Protein AF-0000000077076271 (afdb_homodimer)

Foldseek 3Di:
DPPPPPPPPPPPDPPDPLLAADDDDPPQDWDDDDDAFDDDPVVFDQWDFCVVVHDFDAAAALPPPHQFSLQLLRALQRFVQRLVCVVVVDHDAGWASLLCLQQQPPPPADRADHSRHGHNSSSLVCCQVQFTHHCQFPPDHRHRDDPVAPPHRSSQRRGKDADPVGDIDTDNHDGWHFDIKDWDFDQNSQSRNLVPRHKWKWFFAQPDCLRVVAAADERDDLDDDPDTRGIWIWGIWHDDPNFTWTKIAGRNALVPYPGRIYIYTPPNCGRVGRVTIIMDTGTDD/DPPPPPPPPPPPDCPDPLLLADDDDPPQDWDDDDDAFDDDPVVFDQWDFCVVVHDFDAAAALPPPHQFSLQLLRALQRFVQRLVCVVVVDHDAGWASLLCLQQQPPPPADRADHSSHGHNSSSLVCCQVQFTHHCQFPPDHRHNDDVVAPPHRSSQRRGKDADPVGDIDTDNHDGWHFDIKDWDFDQNSQSRNLVPRHKWKWFFAQPDCLRVVAAADERDDLDDDPDTRGIWIWGIWHDDPNFTWTKIAGRNALVPYPGRIHIYTPPNCGRVGRVTIIMDTGTDD

Radius of gyration: 23.72 Å; Cα contacts (8 Å, |Δi|>4): 1401; chains: 2; bounding box: 44×66×74 Å

pLDDT: mean 89.02, std 17.32, range [20.97, 98.88]

Solvent-accessible surface area (backbone atoms only — not comparable to full-atom values): 30150 Å² total; per-residue (Å²): 136,84,80,74,76,71,75,71,74,71,73,72,74,57,77,72,64,49,49,21,46,38,83,71,68,83,76,71,77,65,42,80,86,66,84,76,80,81,69,57,77,85,74,50,71,79,56,45,51,51,67,78,85,39,78,52,72,52,52,40,29,35,41,48,81,26,59,25,19,35,33,19,35,48,15,36,30,46,20,48,36,25,28,41,22,65,73,67,70,46,77,64,53,56,37,22,36,27,41,47,27,44,38,8,68,34,87,96,49,78,71,22,28,34,54,65,7,16,20,41,53,46,44,49,52,48,24,52,77,69,30,40,34,35,28,44,34,24,55,66,51,44,56,45,75,65,81,89,45,80,94,53,59,48,88,59,58,34,14,47,49,54,50,86,79,57,56,66,46,64,42,92,58,73,64,51,41,38,73,30,33,38,72,44,53,37,66,68,52,42,50,34,44,36,73,73,66,31,38,28,21,30,34,25,40,47,95,40,64,67,56,72,65,35,62,70,69,66,41,71,52,88,62,84,52,92,56,58,28,34,38,27,20,38,48,37,34,32,67,55,97,89,42,41,25,33,34,34,40,40,44,71,7,49,89,32,37,55,57,11,29,48,32,36,38,45,90,73,41,32,33,25,41,41,72,41,60,22,26,42,68,36,66,54,127,135,82,81,74,78,72,76,72,76,73,70,72,74,62,76,68,68,63,53,14,44,39,83,70,67,83,74,70,76,66,44,80,87,66,85,76,82,81,73,57,76,86,76,50,70,80,57,46,52,52,68,80,83,38,78,51,72,54,52,39,29,36,40,50,81,26,59,26,23,36,32,14,36,48,16,34,30,45,20,50,37,26,27,41,20,66,72,68,71,47,77,64,52,55,38,23,37,26,41,47,28,44,38,8,69,35,85,96,49,79,71,22,29,35,55,57,8,16,20,41,52,47,45,50,52,48,25,50,76,67,30,42,36,35,27,45,34,23,54,66,49,44,56,44,73,64,81,89,45,82,94,51,60,49,89,60,58,35,13,46,48,55,50,66,70,57,56,68,46,64,43,92,57,73,65,52,40,38,73,31,33,37,72,43,53,38,67,66,52,43,52,33,44,36,73,74,67,32,38,30,21,30,33,25,41,46,93,40,66,67,55,71,64,38,63,69,69,66,41,73,51,88,63,84,52,92,56,56,35,30,36,26,20,40,50,38,36,32,66,56,96,88,40,42,24,34,33,34,40,40,44,72,6,48,89,32,36,56,55,10,28,48,30,36,37,48,89,71,42,33,33,24,41,40,73,41,60,22,27,42,68,36,64,55,126

InterPro domains:
  IPR000668 Peptidase C1A, papain C-terminal [PF00112] (44-278)
  IPR000668 Peptidase C1A, papain C-terminal [PR00705] (65-80)
  IPR000668 Peptidase C1A, papain C-terminal [PR00705] (230-240)
  IPR000668 Peptidase C1A, papain C-terminal [PR00705] (245-251)
  IPR000668 Peptidase C1A, papain C-terminal [SM00645] (44-281)
  IPR013128 Peptidase C1A [PTHR12411] (47-268)
  IPR038765 Papain-like cysteine peptidase superfamily [SSF54001] (31-282)

Sequence (570 aa):
MSLFLLISLLFFSPSQGIGWYKEAPHPWPSVVKSPLPQMKPESLPSSFSWREDHYLSPPTNQFLPNPCGGCWAHASAGALTDRFILKTGVIIPHLSMQALLDCGREEGFVEMGSCEGGSDILAYDFIYNNGITDSTCSPYMGVVFTNWAEGTKCTQRMCRQCDTFGNCHFVNGTLYHISEYGNVTGEIEMMTEMYARGPIACSVYAHTDNFLKYTGGVITDDTPYNVTTHVISLIGWGTENGVNYWIGRNSFGTEWGEGGWFKIERGKNTLNIERHPCAWAVPKVMSLFLLISLLFFSPSQGIGWYKEAPHPWPSVVKSPLPQMKPESLPSSFSWREDHYLSPPTNQFLPNPCGGCWAHASAGALTDRFILKTGVIIPHLSMQALLDCGREEGFVEMGSCEGGSDILAYDFIYNNGITDSTCSPYMGVVFTNWAEGTKCTQRMCRQCDTFGNCHFVNGTLYHISEYGNVTGEIEMMTEMYARGPIACSVYAHTDNFLKYTGGVITDDTPYNVTTHVISLIGWGTENGVNYWIGRNSFGTEWGEGGWFKIERGKNTLNIERHPCAWAVPKV

Organism: Amphimedon queenslandica (NCBI:txid400682)

Structure (mmCIF, N/CA/C/O backbone):
data_AF-0000000077076271-model_v1
#
loop_
_entity.id
_entity.type
_entity.pdbx_description
1 polymer 'Peptidase C1A papain C-terminal domain-containing protein'
#
loop_
_atom_site.group_PDB
_atom_site.id
_atom_site.type_symbol
_atom_site.label_atom_id
_atom_site.label_alt_id
_atom_site.label_comp_id
_atom_site.label_asym_id
_atom_site.label_entity_id
_atom_site.label_seq_id
_atom_site.pdbx_PDB_ins_code
_atom_site.Cartn_x
_atom_site.Cartn_y
_atom_site.Cartn_z
_atom_site.occupancy
_atom_site.B_iso_or_equiv
_atom_site.auth_seq_id
_atom_site.auth_comp_id
_atom_site.auth_asym_id
_atom_site.auth_atom_id
_atom_site.pdbx_PDB_model_num
ATOM 1 N N . MET A 1 1 ? 4.176 21.156 -40.938 1 22.47 1 MET A N 1
ATOM 2 C CA . MET A 1 1 ? 3.545 19.844 -41.062 1 22.47 1 MET A CA 1
ATOM 3 C C . MET A 1 1 ? 3.688 19.047 -39.781 1 22.47 1 MET A C 1
ATOM 5 O O . MET A 1 1 ? 4.754 18.5 -39.5 1 22.47 1 MET A O 1
ATOM 9 N N . SER A 1 2 ? 3.094 19.516 -38.656 1 23.47 2 SER A N 1
ATOM 10 C CA . SER A 1 2 ? 3.199 19.141 -37.25 1 23.47 2 SER A CA 1
ATOM 11 C C . SER A 1 2 ? 2.648 17.734 -37 1 23.47 2 SER A C 1
ATOM 13 O O . SER A 1 2 ? 1.463 17.484 -37.25 1 23.47 2 SER A O 1
ATOM 15 N N . LEU A 1 3 ? 3.506 16.656 -37.219 1 21.33 3 LEU A N 1
ATOM 16 C CA . LEU A 1 3 ? 3.205 15.227 -37.125 1 21.33 3 LEU A CA 1
ATOM 17 C C . LEU A 1 3 ? 2.682 14.875 -35.719 1 21.33 3 LEU A C 1
ATOM 19 O O . LEU A 1 3 ? 3.414 14.969 -34.75 1 21.33 3 LEU A O 1
ATOM 23 N N . PHE A 1 4 ? 1.471 15.203 -35.406 1 23.53 4 PHE A N 1
ATOM 24 C CA . PHE A 1 4 ? 0.736 14.656 -34.281 1 23.53 4 PHE A CA 1
ATOM 25 C C . PHE A 1 4 ? 0.814 13.133 -34.281 1 23.53 4 PHE A C 1
ATOM 27 O O . PHE A 1 4 ? 0.258 12.477 -35.156 1 23.53 4 PHE A O 1
ATOM 34 N N . LEU A 1 5 ? 1.916 12.602 -33.781 1 24.41 5 LEU A N 1
ATOM 35 C CA . LEU A 1 5 ? 1.978 11.156 -33.625 1 24.41 5 LEU A CA 1
ATOM 36 C C . LEU A 1 5 ? 0.814 10.641 -32.781 1 24.41 5 LEU A C 1
ATOM 38 O O . LEU A 1 5 ? 0.694 10.992 -31.609 1 24.41 5 LEU A O 1
ATOM 42 N N . LEU A 1 6 ? -0.356 10.383 -33.344 1 24.64 6 LEU A N 1
ATOM 43 C CA . LEU A 1 6 ? -1.429 9.523 -32.875 1 24.64 6 LEU A CA 1
ATOM 44 C C . LEU A 1 6 ? -0.864 8.25 -32.25 1 24.64 6 LEU A C 1
ATOM 46 O O . LEU A 1 6 ? -0.287 7.414 -32.938 1 24.64 6 LEU A O 1
ATOM 50 N N . ILE A 1 7 ? -0.417 8.453 -31 1 28.88 7 ILE A N 1
ATOM 51 C CA . ILE A 1 7 ? -0.173 7.18 -30.344 1 28.88 7 ILE A CA 1
ATOM 52 C C . ILE A 1 7 ? -1.396 6.277 -30.484 1 28.88 7 ILE A C 1
ATOM 54 O O . ILE A 1 7 ? -2.492 6.629 -30.047 1 28.88 7 ILE A O 1
ATOM 58 N N . SER A 1 8 ? -1.495 5.605 -31.609 1 25.73 8 SER A N 1
ATOM 59 C CA . SER A 1 8 ? -2.42 4.488 -31.781 1 25.73 8 SER A CA 1
ATOM 60 C C . SER A 1 8 ? -2.545 3.682 -30.484 1 25.73 8 SER A C 1
ATOM 62 O O . SER A 1 8 ? -1.559 3.125 -30 1 25.73 8 SER A O 1
ATOM 64 N N . LEU A 1 9 ? -3.391 4.137 -29.609 1 31.19 9 LEU A N 1
ATOM 65 C CA . LEU A 1 9 ? -3.875 3.197 -28.609 1 31.19 9 LEU A CA 1
ATOM 66 C C . LEU A 1 9 ? -4.254 1.865 -29.25 1 31.19 9 LEU A C 1
ATOM 68 O O . LEU A 1 9 ? -5.262 1.774 -29.953 1 31.19 9 LEU A O 1
ATOM 72 N N . LEU A 1 10 ? -3.361 1.224 -29.859 1 28.11 10 LEU A N 1
ATOM 73 C CA . LEU A 1 10 ? -3.709 -0.147 -30.219 1 28.11 10 LEU A CA 1
ATOM 74 C C . LEU A 1 10 ? -4.5 -0.816 -29.094 1 28.11 10 LEU A C 1
ATOM 76 O O . LEU A 1 10 ? -3.961 -1.082 -28.016 1 28.11 10 LEU A O 1
ATOM 80 N N . PHE A 1 11 ? -5.766 -0.492 -29.094 1 32.06 11 PHE A N 1
ATOM 81 C CA . PHE A 1 11 ? -6.723 -1.346 -28.391 1 32.06 11 PHE A CA 1
ATOM 82 C C . PHE A 1 11 ? -6.477 -2.812 -28.719 1 32.06 11 PHE A C 1
ATOM 84 O O . PHE A 1 11 ? -6.625 -3.23 -29.875 1 32.06 11 PHE A O 1
ATOM 91 N N . PHE A 1 12 ? -5.539 -3.449 -28.078 1 31.45 12 PHE A N 1
ATOM 92 C CA . PHE A 1 12 ? -5.465 -4.902 -28.188 1 31.45 12 PHE A CA 1
ATOM 93 C C . PHE A 1 12 ? -6.84 -5.531 -28 1 31.45 12 PHE A C 1
ATOM 95 O O . PHE A 1 12 ? -7.582 -5.148 -27.094 1 31.45 12 PHE A O 1
ATOM 102 N N . SER A 1 13 ? -7.488 -5.945 -29.016 1 33.19 13 SER A N 1
ATOM 103 C CA . SER A 1 13 ? -8.648 -6.828 -29.031 1 33.19 13 SER A CA 1
ATOM 104 C C . SER A 1 13 ? -8.523 -7.934 -27.984 1 33.19 13 SER A C 1
ATOM 106 O O . SER A 1 13 ? -7.512 -8.641 -27.953 1 33.19 13 SER A O 1
ATOM 108 N N . PRO A 1 14 ? -9.344 -7.812 -26.859 1 38.69 14 PRO A N 1
ATOM 109 C CA . PRO A 1 14 ? -9.43 -8.898 -25.875 1 38.69 14 PRO A CA 1
ATOM 110 C C . PRO A 1 14 ? -9.719 -10.25 -26.516 1 38.69 14 PRO A C 1
ATOM 112 O O . PRO A 1 14 ? -10.289 -11.133 -25.875 1 38.69 14 PRO A O 1
ATOM 115 N N . SER A 1 15 ? -9.539 -10.461 -27.688 1 35.84 15 SER A N 1
ATOM 116 C CA . SER A 1 15 ? -10.07 -11.789 -27.984 1 35.84 15 SER A CA 1
ATOM 117 C C . SER A 1 15 ? -9.82 -12.75 -26.828 1 35.84 15 SER A C 1
ATOM 119 O O . SER A 1 15 ? -10.695 -13.539 -26.453 1 35.84 15 SER A O 1
ATOM 121 N N . GLN A 1 16 ? -8.5 -13.352 -26.641 1 40.88 16 GLN A N 1
ATOM 122 C CA . GLN A 1 16 ? -8.266 -14.414 -25.656 1 40.88 16 GLN A CA 1
ATOM 123 C C . GLN A 1 16 ? -8.242 -13.859 -24.234 1 40.88 16 GLN A C 1
ATOM 125 O O . GLN A 1 16 ? -7.785 -12.734 -24.016 1 40.88 16 GLN A O 1
ATOM 130 N N . GLY A 1 17 ? -9.156 -14.328 -23.344 1 44.19 17 GLY A N 1
ATOM 131 C CA . GLY A 1 17 ? -9.289 -14.016 -21.922 1 44.19 17 GLY A CA 1
ATOM 132 C C . GLY A 1 17 ? -7.992 -13.539 -21.297 1 44.19 17 GLY A C 1
ATOM 133 O O . GLY A 1 17 ? -6.902 -13.859 -21.781 1 44.19 17 GLY A O 1
ATOM 134 N N . ILE A 1 18 ? -7.941 -12.445 -20.781 1 47.44 18 ILE A N 1
ATOM 135 C CA . ILE A 1 18 ? -6.836 -11.891 -20 1 47.44 18 ILE A CA 1
ATOM 136 C C . ILE A 1 18 ? -6.195 -12.984 -19.156 1 47.44 18 ILE A C 1
ATOM 138 O O . ILE A 1 18 ? -6.617 -13.227 -18.016 1 47.44 18 ILE A O 1
ATOM 142 N N . GLY A 1 19 ? -6.508 -14.375 -19.344 1 51.16 19 GLY A N 1
ATOM 143 C CA . GLY A 1 19 ? -5.957 -15.461 -18.547 1 51.16 19 GLY A CA 1
ATOM 144 C C . GLY A 1 19 ? -4.449 -15.586 -18.656 1 51.16 19 GLY A C 1
ATOM 145 O O . GLY A 1 19 ? -3.943 -16.266 -19.547 1 51.16 19 GLY A O 1
ATOM 146 N N . TRP A 1 20 ? -3.469 -14.727 -18.453 1 59.97 20 TRP A N 1
ATOM 147 C CA . TRP A 1 20 ? -2.242 -14.844 -19.234 1 59.97 20 TRP A CA 1
ATOM 148 C C . TRP A 1 20 ? -1.125 -15.469 -18.406 1 59.97 20 TRP A C 1
ATOM 150 O O . TRP A 1 20 ? -0.594 -14.828 -17.484 1 59.97 20 TRP A O 1
ATOM 160 N N . TYR A 1 21 ? -1.146 -16.625 -17.641 1 66.56 21 TYR A N 1
ATOM 161 C CA . TYR A 1 21 ? 0.087 -17.234 -17.172 1 66.56 21 TYR A CA 1
ATOM 162 C C . TYR A 1 21 ? 0.926 -17.75 -18.328 1 66.56 21 TYR A C 1
ATOM 164 O O . TYR A 1 21 ? 0.388 -18.281 -19.312 1 66.56 21 TYR A O 1
ATOM 172 N N . LYS A 1 22 ? 2.131 -17.297 -18.359 1 72.44 22 LYS A N 1
ATOM 173 C CA . LYS A 1 22 ? 3.117 -17.844 -19.281 1 72.44 22 LYS A CA 1
ATOM 174 C C . LYS A 1 22 ? 4.113 -18.734 -18.547 1 72.44 22 LYS A C 1
ATOM 176 O O . LYS A 1 22 ? 4.746 -18.312 -17.578 1 72.44 22 LYS A O 1
ATOM 181 N N . GLU A 1 23 ? 4.152 -20.016 -18.969 1 72.38 23 GLU A N 1
ATOM 182 C CA . GLU A 1 23 ? 5.059 -20.984 -18.344 1 72.38 23 GLU A CA 1
ATOM 183 C C . GLU A 1 23 ? 6.516 -20.625 -18.625 1 72.38 23 GLU A C 1
ATOM 185 O O . GLU A 1 23 ? 6.867 -20.266 -19.75 1 72.38 23 GLU A O 1
ATOM 190 N N . ALA A 1 24 ? 7.262 -20.672 -17.562 1 73.19 24 ALA A N 1
ATOM 191 C CA . ALA A 1 24 ? 8.703 -20.547 -17.75 1 73.19 24 ALA A CA 1
ATOM 192 C C . ALA A 1 24 ? 9.281 -21.75 -18.484 1 73.19 24 ALA A C 1
ATOM 194 O O . ALA A 1 24 ? 8.758 -22.859 -18.359 1 73.19 24 ALA 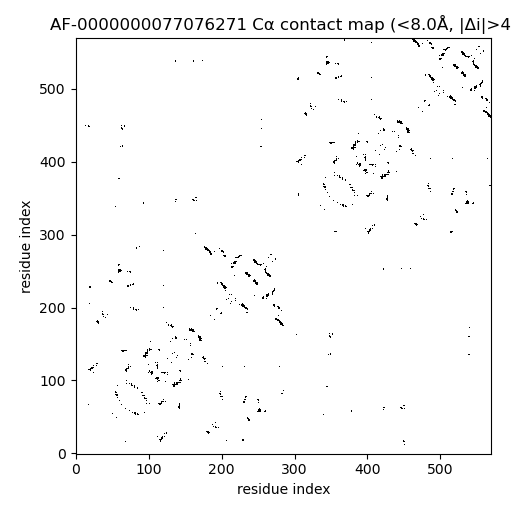A O 1
ATOM 195 N N . PRO A 1 25 ? 10.312 -21.453 -19.328 1 74.5 25 PRO A N 1
ATOM 196 C CA . PRO A 1 25 ? 10.984 -22.594 -19.938 1 74.5 25 PRO A CA 1
ATOM 197 C C . PRO A 1 25 ? 11.594 -23.547 -18.906 1 74.5 25 PRO A C 1
ATOM 199 O O . PRO A 1 2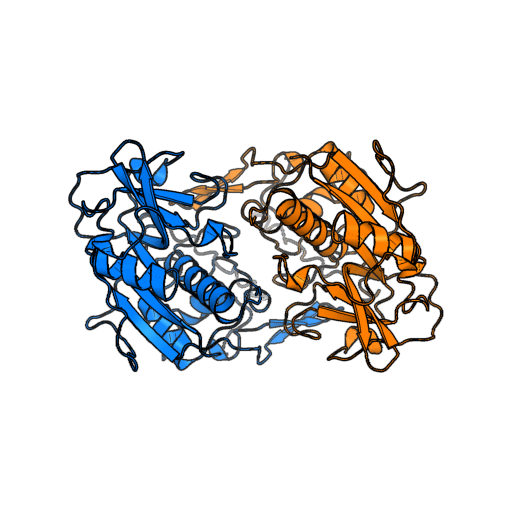5 ? 12.047 -23.094 -17.844 1 74.5 25 PRO A O 1
ATOM 202 N N . HIS A 1 26 ? 11.555 -24.891 -19.219 1 78.62 26 HIS A N 1
ATOM 203 C CA . HIS A 1 26 ? 12.164 -25.875 -18.359 1 78.62 26 HIS A CA 1
ATOM 204 C C . HIS A 1 26 ? 13.633 -26.094 -18.703 1 78.62 26 HIS A C 1
ATOM 206 O O . HIS A 1 26 ? 14.016 -26.031 -19.875 1 78.62 26 HIS A O 1
ATOM 212 N N . PRO A 1 27 ? 14.43 -26.375 -17.75 1 84 27 PRO A N 1
ATOM 213 C CA . PRO A 1 27 ? 14.07 -26.422 -16.328 1 84 27 PRO A CA 1
ATOM 214 C C . PRO A 1 27 ? 13.859 -25.031 -15.734 1 84 27 PRO A C 1
ATOM 216 O O . PRO A 1 27 ? 14.492 -24.062 -16.188 1 84 27 PRO A O 1
ATOM 219 N N . TRP A 1 28 ? 13.039 -25.016 -14.75 1 88.69 28 TRP A N 1
ATOM 220 C CA . TRP A 1 28 ? 12.812 -23.734 -14.07 1 88.69 28 TRP A CA 1
ATOM 221 C C . TRP A 1 28 ? 14.078 -23.25 -13.367 1 88.69 28 TRP A C 1
ATOM 223 O O . TRP A 1 28 ? 14.789 -24.047 -12.75 1 88.69 28 TRP A O 1
ATOM 233 N N . PRO A 1 29 ? 14.391 -22 -13.531 1 92.44 29 PRO A N 1
ATOM 234 C CA . PRO A 1 29 ? 15.562 -21.484 -12.82 1 92.44 29 PRO A CA 1
ATOM 235 C C . PRO A 1 29 ? 15.398 -21.531 -11.305 1 92.44 29 PRO A C 1
ATOM 237 O O . PRO A 1 29 ? 14.281 -21.438 -10.797 1 92.44 29 PRO A O 1
ATOM 240 N N . SER A 1 30 ? 16.453 -21.766 -10.602 1 96.25 30 SER A N 1
ATOM 241 C CA . SER A 1 30 ? 16.484 -21.75 -9.148 1 96.25 30 SER A CA 1
ATOM 242 C C . SER A 1 30 ? 17.891 -21.516 -8.617 1 96.25 30 SER A C 1
ATOM 244 O O . SER A 1 30 ? 18.875 -21.812 -9.297 1 96.25 30 SER A O 1
ATOM 246 N N . VAL A 1 31 ? 17.984 -20.859 -7.602 1 98.06 31 VAL A N 1
ATOM 247 C CA . VAL A 1 31 ? 19.203 -20.719 -6.805 1 98.06 31 VAL A CA 1
ATOM 248 C C . VAL A 1 31 ? 18.922 -21.125 -5.359 1 98.06 31 VAL A C 1
ATOM 250 O O . VAL A 1 31 ? 18.297 -20.391 -4.605 1 98.06 31 VAL A O 1
ATOM 253 N N . VAL A 1 32 ? 19.375 -22.359 -5.047 1 97.56 32 VAL A N 1
ATOM 254 C CA . VAL A 1 32 ? 19.188 -22.938 -3.719 1 97.56 32 VAL A CA 1
ATOM 255 C C . VAL A 1 32 ? 20.531 -23.156 -3.045 1 97.56 32 VAL A C 1
ATOM 257 O O . VAL A 1 32 ? 21.328 -23.984 -3.5 1 97.56 32 VAL A O 1
ATOM 260 N N . LYS A 1 33 ? 20.781 -22.422 -2.008 1 96.69 33 LYS A N 1
ATOM 261 C CA . LYS A 1 33 ? 22.078 -22.469 -1.344 1 96.69 33 LYS A CA 1
ATOM 262 C C . LYS A 1 33 ? 21.984 -23.156 0.017 1 96.69 33 LYS A C 1
ATOM 264 O O . LYS A 1 33 ? 22.984 -23.609 0.564 1 96.69 33 LYS A O 1
ATOM 269 N N . SER A 1 34 ? 20.812 -23.172 0.65 1 95.31 34 SER A N 1
ATOM 270 C CA . SER A 1 34 ? 20.578 -23.781 1.956 1 95.31 34 SER A CA 1
ATOM 271 C C . SER A 1 34 ? 19.562 -24.922 1.863 1 95.31 34 SER A C 1
ATOM 273 O O . SER A 1 34 ? 18.734 -24.938 0.955 1 95.31 34 SER A O 1
ATOM 275 N N . PRO A 1 35 ? 19.688 -25.859 2.779 1 94.38 35 PRO A N 1
ATOM 276 C CA . PRO A 1 35 ? 18.688 -26.922 2.756 1 94.38 35 PRO A CA 1
ATOM 277 C C . PRO A 1 35 ? 17.25 -26.406 2.898 1 94.38 35 PRO A C 1
ATOM 279 O O . PRO A 1 35 ? 17 -25.484 3.67 1 94.38 35 PRO A O 1
ATOM 282 N N . LEU A 1 36 ? 16.375 -27.047 2.164 1 95.56 36 LEU A N 1
ATOM 283 C CA . LEU A 1 36 ? 14.969 -26.688 2.262 1 95.56 36 LEU A CA 1
ATOM 284 C C . LEU A 1 36 ? 14.383 -27.156 3.588 1 95.56 36 LEU A C 1
ATOM 286 O O . LEU A 1 36 ? 14.75 -28.219 4.098 1 95.56 36 LEU A O 1
ATOM 290 N N . PRO A 1 37 ? 13.5 -26.375 4.133 1 96.38 37 PRO A N 1
ATOM 291 C CA . PRO A 1 37 ? 12.852 -26.828 5.363 1 96.38 37 PRO A CA 1
ATOM 292 C C . PRO A 1 37 ? 12.086 -28.141 5.176 1 96.38 37 PRO A C 1
ATOM 294 O O . PRO A 1 37 ? 11.469 -28.359 4.125 1 96.38 37 PRO A O 1
ATOM 297 N N . GLN A 1 38 ? 12.18 -29.016 6.152 1 95.31 38 GLN A N 1
ATOM 298 C CA . GLN A 1 38 ? 11.453 -30.266 6.211 1 95.31 38 GLN A CA 1
ATOM 299 C C . GLN A 1 38 ? 10.734 -30.438 7.551 1 95.31 38 GLN A C 1
ATOM 301 O O . GLN A 1 38 ? 11.328 -30.188 8.609 1 95.31 38 GLN A O 1
ATOM 306 N N . MET A 1 39 ? 9.484 -30.719 7.395 1 95.75 39 MET A N 1
ATOM 307 C CA . MET A 1 39 ? 8.703 -30.953 8.602 1 95.75 39 MET A CA 1
ATOM 308 C C . MET A 1 39 ? 7.801 -32.156 8.438 1 95.75 39 MET A C 1
ATOM 310 O O . MET A 1 39 ? 7.312 -32.438 7.34 1 95.75 39 MET A O 1
ATOM 314 N N . LYS A 1 40 ? 7.559 -32.875 9.625 1 94.5 40 LYS A N 1
ATOM 315 C CA . LYS A 1 40 ? 6.566 -33.938 9.633 1 94.5 40 LYS A CA 1
ATOM 316 C C . LYS A 1 40 ? 5.148 -33.375 9.648 1 94.5 40 LYS A C 1
ATOM 318 O O . LYS A 1 40 ? 4.887 -32.344 10.297 1 94.5 40 LYS A O 1
ATOM 323 N N . PRO A 1 41 ? 4.289 -34.062 8.875 1 93.88 41 PRO A N 1
ATOM 324 C CA . PRO A 1 41 ? 2.904 -33.562 8.836 1 93.88 41 PRO A CA 1
ATOM 325 C C . PRO A 1 41 ? 2.334 -33.312 10.227 1 93.88 41 PRO A C 1
ATOM 327 O O . PRO A 1 41 ? 1.616 -32.312 10.43 1 93.88 41 PRO A O 1
ATOM 330 N N . GLU A 1 42 ? 2.723 -34.125 11.234 1 94.69 42 GLU A N 1
ATOM 331 C CA . GLU A 1 42 ? 2.166 -34.031 12.578 1 94.69 42 GLU A CA 1
ATOM 332 C C . GLU A 1 42 ? 2.713 -32.812 13.312 1 94.69 42 GLU A C 1
ATOM 334 O O . GLU A 1 42 ? 2.148 -32.375 14.328 1 94.69 42 GLU A O 1
ATOM 339 N N . SER A 1 43 ? 3.754 -32.312 12.844 1 96.31 43 SER A N 1
ATOM 340 C CA . SER A 1 43 ? 4.375 -31.172 13.5 1 96.31 43 SER A CA 1
ATOM 341 C C . SER A 1 43 ? 3.797 -29.859 12.992 1 96.31 43 SER A C 1
ATOM 343 O O . SER A 1 43 ? 4.023 -28.797 13.586 1 96.31 43 SER A O 1
ATOM 345 N N . LEU A 1 44 ? 3.111 -29.906 11.883 1 97.5 44 LEU A N 1
ATOM 346 C CA . LEU A 1 44 ? 2.463 -28.703 11.352 1 97.5 44 LEU A CA 1
ATOM 347 C C . LEU A 1 44 ? 1.141 -28.438 12.062 1 97.5 44 LEU A C 1
ATOM 349 O O . LEU A 1 44 ? 0.393 -29.375 12.359 1 97.5 44 LEU A O 1
ATOM 353 N N . PRO A 1 45 ? 0.875 -27.172 12.422 1 96.94 45 PRO A N 1
ATOM 354 C CA . PRO A 1 45 ? -0.425 -26.875 13.031 1 96.94 45 PRO A CA 1
ATOM 355 C C . PRO A 1 45 ? -1.596 -27.203 12.109 1 96.94 45 PRO A C 1
ATOM 357 O O . PRO A 1 45 ? -1.454 -27.172 10.883 1 96.94 45 PRO A O 1
ATOM 360 N N . SER A 1 46 ? -2.738 -27.484 12.742 1 95.56 46 SER A N 1
ATOM 361 C CA . SER A 1 46 ? -3.934 -27.797 11.969 1 95.56 46 SER A CA 1
ATOM 362 C C . SER A 1 46 ? -4.422 -26.594 11.195 1 95.56 46 SER A C 1
ATOM 364 O O . SER A 1 46 ? -5.039 -26.734 10.133 1 95.56 46 SER A O 1
ATOM 366 N N . SER A 1 47 ? -4.219 -25.422 11.766 1 97 47 SER A N 1
ATOM 367 C CA . SER A 1 47 ? -4.527 -24.141 11.117 1 97 47 SER A CA 1
ATOM 368 C C . SER A 1 47 ? -3.406 -23.125 11.32 1 97 47 SER A C 1
ATOM 370 O O . SER A 1 47 ? -2.773 -23.109 12.383 1 97 47 SER A O 1
ATOM 372 N N . PHE A 1 48 ? -3.199 -22.438 10.203 1 97.44 48 PHE A N 1
ATOM 373 C CA . PHE A 1 48 ? -2.115 -21.453 10.234 1 97.44 48 PHE A CA 1
ATOM 374 C C . PHE A 1 48 ? -2.359 -20.344 9.219 1 97.44 48 PHE A C 1
ATOM 376 O O . PHE A 1 48 ? -2.809 -20.609 8.102 1 97.44 48 PHE A O 1
ATOM 383 N N . SER A 1 49 ? -2.121 -19.078 9.656 1 95.75 49 SER A N 1
ATOM 384 C CA . SER A 1 49 ? -2.16 -17.938 8.758 1 95.75 49 SER A CA 1
ATOM 385 C C . SER A 1 49 ? -1.176 -16.859 9.195 1 95.75 49 SER A C 1
ATOM 387 O O . SER A 1 49 ? -1.176 -16.438 10.359 1 95.75 49 SER A O 1
ATOM 389 N N . TRP A 1 50 ? -0.428 -16.391 8.328 1 94.38 50 TRP A N 1
ATOM 390 C CA . TRP A 1 50 ? 0.495 -15.305 8.648 1 94.38 50 TRP A CA 1
ATOM 391 C C . TRP A 1 50 ? -0.261 -14.016 8.938 1 94.38 50 TRP A C 1
ATOM 393 O O . TRP A 1 50 ? 0.295 -13.078 9.523 1 94.38 50 TRP A O 1
ATOM 403 N N . ARG A 1 51 ? -1.51 -13.891 8.617 1 88.62 51 ARG A N 1
ATOM 404 C CA . ARG A 1 51 ? -2.287 -12.68 8.836 1 88.62 51 ARG A CA 1
ATOM 405 C C . ARG A 1 51 ? -2.723 -12.562 10.297 1 88.62 51 ARG A C 1
ATOM 407 O O . ARG A 1 51 ? -3.162 -11.492 10.734 1 88.62 51 ARG A O 1
ATOM 414 N N . GLU A 1 52 ? -2.668 -13.641 11.016 1 82.94 52 GLU A N 1
ATOM 415 C CA . GLU A 1 52 ? -3.129 -13.625 12.398 1 82.94 52 GLU A CA 1
ATOM 416 C C . GLU A 1 52 ? -2.092 -12.992 13.32 1 82.94 52 GLU A C 1
ATOM 418 O O . GLU A 1 52 ? -2.439 -12.234 14.227 1 82.94 52 GLU A O 1
ATOM 423 N N . ASP A 1 53 ? -0.848 -13.234 13.086 1 75.94 53 ASP A N 1
ATOM 424 C CA . ASP A 1 53 ? 0.165 -12.797 14.039 1 75.94 53 ASP A CA 1
ATOM 425 C C . ASP A 1 53 ? 1.137 -11.812 13.391 1 75.94 53 ASP A C 1
ATOM 427 O O . ASP A 1 53 ? 2.025 -11.273 14.062 1 75.94 53 ASP A O 1
ATOM 431 N N . HIS A 1 54 ? 0.901 -11.695 12.07 1 77.81 54 HIS A N 1
ATOM 432 C CA . HIS A 1 54 ? 1.85 -10.836 11.367 1 77.81 54 HIS A CA 1
ATOM 433 C C . HIS A 1 54 ? 1.143 -9.961 10.336 1 77.81 54 HIS A C 1
ATOM 435 O O . HIS A 1 54 ? 0.01 -10.25 9.945 1 77.81 54 HIS A O 1
ATOM 441 N N . TYR A 1 55 ? 1.886 -8.992 10.062 1 80.81 55 TYR A N 1
ATOM 442 C CA . TYR A 1 55 ? 1.388 -8.094 9.031 1 80.81 55 TYR A CA 1
ATOM 443 C C . TYR A 1 55 ? 1.846 -8.539 7.648 1 80.81 55 TYR A C 1
ATOM 445 O O . TYR A 1 55 ? 3.004 -8.914 7.461 1 80.81 55 TYR A O 1
ATOM 453 N N . LEU A 1 56 ? 0.859 -8.672 6.816 1 91.25 56 LEU A N 1
ATOM 454 C CA . LEU A 1 56 ? 1.139 -8.914 5.406 1 91.25 56 LEU A CA 1
ATOM 455 C C . LEU A 1 56 ? 0.646 -7.758 4.547 1 91.25 56 LEU A C 1
ATOM 457 O O . LEU A 1 56 ? -0.221 -6.988 4.973 1 91.25 56 LEU A O 1
ATOM 461 N N . SER A 1 57 ? 1.295 -7.613 3.461 1 93.56 57 SER A N 1
ATOM 462 C CA . SER A 1 57 ? 0.813 -6.633 2.492 1 93.56 57 SER A CA 1
ATOM 463 C C . SER A 1 57 ? -0.625 -6.922 2.08 1 93.56 57 SER A C 1
ATOM 465 O O . SER A 1 57 ? -1.024 -8.086 1.978 1 93.56 57 SER A O 1
ATOM 467 N N . PRO A 1 58 ? -1.428 -5.926 1.889 1 95.06 58 PRO A N 1
ATOM 468 C CA . PRO A 1 58 ? -2.828 -6.129 1.514 1 95.06 58 PRO A CA 1
ATOM 469 C C . PRO A 1 58 ? -2.994 -6.574 0.062 1 95.06 58 PRO A C 1
ATOM 471 O O . PRO A 1 58 ? -2.035 -6.523 -0.714 1 95.06 58 PRO A O 1
ATOM 474 N N . PRO A 1 59 ? -4.242 -7 -0.275 1 96.75 59 PRO A N 1
ATOM 475 C CA . PRO A 1 59 ? -4.523 -7.316 -1.677 1 96.75 59 PRO A CA 1
ATOM 476 C C . PRO A 1 59 ? -4.371 -6.105 -2.596 1 96.75 59 PRO A C 1
ATOM 478 O O . PRO A 1 59 ? -4.555 -4.965 -2.158 1 96.75 59 PRO A O 1
ATOM 481 N N . THR A 1 60 ? -3.979 -6.395 -3.801 1 98.12 60 THR A N 1
ATOM 482 C CA . THR A 1 60 ? -3.83 -5.379 -4.836 1 98.12 60 THR A CA 1
ATOM 483 C C . THR A 1 60 ? -4.855 -5.586 -5.949 1 98.12 60 THR A C 1
ATOM 485 O O . THR A 1 60 ? -5.707 -6.473 -5.855 1 98.12 60 THR A O 1
ATOM 488 N N . ASN A 1 61 ? -4.836 -4.727 -6.949 1 98 61 ASN A N 1
ATOM 489 C CA . ASN A 1 61 ? -5.77 -4.816 -8.062 1 98 61 ASN A CA 1
ATOM 490 C C . ASN A 1 61 ? -5.051 -4.707 -9.406 1 98 61 ASN A C 1
ATOM 492 O O . ASN A 1 61 ? -4.648 -3.617 -9.812 1 98 61 ASN A O 1
ATOM 496 N N . GLN A 1 62 ? -4.996 -5.805 -10.109 1 97.12 62 GLN A N 1
ATOM 497 C CA . GLN A 1 62 ? -4.23 -5.82 -11.352 1 97.12 62 GLN A CA 1
ATOM 498 C C . GLN A 1 62 ? -5.023 -5.188 -12.492 1 97.12 62 GLN A C 1
ATOM 500 O O . GLN A 1 62 ? -4.465 -4.875 -13.547 1 97.12 62 GLN A O 1
ATOM 505 N N . PHE A 1 63 ? -6.293 -4.863 -12.242 1 96.31 63 PHE A N 1
ATOM 506 C CA . PHE A 1 63 ? -7.148 -4.367 -13.312 1 96.31 63 PHE A CA 1
ATOM 507 C C . PHE A 1 63 ? -7.188 -2.844 -13.32 1 96.31 63 PHE A C 1
ATOM 509 O O . PHE A 1 63 ? -7.695 -2.23 -14.258 1 96.31 63 PHE A O 1
ATOM 516 N N . LEU A 1 64 ? -6.723 -2.307 -12.258 1 94.94 64 LEU A N 1
ATOM 517 C CA . LEU A 1 64 ? -6.742 -0.851 -12.164 1 94.94 64 LEU A CA 1
ATOM 518 C C . LEU A 1 64 ? -5.336 -0.3 -11.969 1 94.94 64 LEU A C 1
ATOM 520 O O . LEU A 1 64 ? -4.527 -0.893 -11.258 1 94.94 64 LEU A O 1
ATOM 524 N N . PRO A 1 65 ? -5.008 0.911 -12.578 1 92.62 65 PRO A N 1
ATOM 525 C CA . PRO A 1 65 ? -5.883 1.781 -13.367 1 92.62 65 PRO A CA 1
ATOM 526 C C . PRO A 1 65 ? -6.148 1.237 -14.766 1 92.62 65 PRO A C 1
ATOM 528 O O . PRO A 1 65 ? -7.102 1.66 -15.43 1 92.62 65 PRO A O 1
ATOM 531 N N . ASN A 1 66 ? -5.227 0.317 -15.312 1 93.19 66 ASN A N 1
ATOM 532 C CA . ASN A 1 66 ? -5.43 -0.33 -16.609 1 93.19 66 ASN A CA 1
ATOM 533 C C . ASN A 1 66 ? -5.473 -1.85 -16.469 1 93.19 66 ASN A C 1
ATOM 535 O O . ASN A 1 66 ? -4.594 -2.447 -15.852 1 93.19 66 ASN A O 1
ATOM 539 N N . PRO A 1 67 ? -6.504 -2.422 -17.078 1 94.25 67 PRO A N 1
ATOM 540 C CA . PRO A 1 67 ? -6.543 -3.883 -17 1 94.25 67 PRO A CA 1
ATOM 541 C C . PRO A 1 67 ? -5.297 -4.539 -17.594 1 94.25 67 PRO A C 1
ATOM 543 O O . PRO A 1 67 ? -4.887 -4.211 -18.703 1 94.25 67 PRO A O 1
ATOM 546 N N . CYS A 1 68 ? -4.711 -5.418 -16.828 1 94.38 68 CYS A N 1
ATOM 547 C CA . CYS A 1 68 ? -3.438 -6.027 -17.188 1 94.38 68 CYS A CA 1
ATOM 548 C C . CYS A 1 68 ? -3.326 -7.441 -16.641 1 94.38 68 CYS A C 1
ATOM 550 O O . CYS A 1 68 ? -3.65 -7.676 -15.469 1 94.38 68 CYS A O 1
ATOM 552 N N . GLY A 1 69 ? -2.91 -8.406 -17.531 1 93.69 69 GLY A N 1
ATOM 553 C CA . GLY A 1 69 ? -2.594 -9.75 -17.062 1 93.69 69 GLY A CA 1
ATOM 554 C C . GLY A 1 69 ? -1.312 -9.812 -16.25 1 93.69 69 GLY A C 1
ATOM 555 O O . GLY A 1 69 ? -0.434 -10.633 -16.531 1 93.69 69 GLY A O 1
ATOM 556 N N . GLY A 1 70 ? -1.222 -8.922 -15.266 1 95.44 70 GLY A N 1
ATOM 557 C CA . GLY A 1 70 ? -0.013 -8.797 -14.461 1 95.44 70 GLY A CA 1
ATOM 558 C C . GLY A 1 70 ? -0.066 -9.586 -13.172 1 95.44 70 GLY A C 1
ATOM 559 O O . GLY A 1 70 ? 0.655 -9.273 -12.219 1 95.44 70 GLY A O 1
ATOM 560 N N . CYS A 1 71 ? -0.897 -10.656 -13.102 1 97.12 71 CYS A N 1
ATOM 561 C CA . CYS A 1 71 ? -1.072 -11.438 -11.883 1 97.12 71 CYS A CA 1
ATOM 562 C C . CYS A 1 71 ? 0.255 -12.023 -11.414 1 97.12 71 CYS A C 1
ATOM 564 O O . CYS A 1 71 ? 0.502 -12.125 -10.211 1 97.12 71 CYS A O 1
ATOM 566 N N . TRP A 1 72 ? 1.099 -12.398 -12.359 1 96.81 72 TRP A N 1
ATOM 567 C CA . TRP A 1 72 ? 2.406 -12.953 -12.031 1 96.81 72 TRP A CA 1
ATOM 568 C C . TRP A 1 72 ? 3.244 -11.953 -11.25 1 96.81 72 TRP A C 1
ATOM 570 O O . TRP A 1 72 ? 3.912 -12.312 -10.273 1 96.81 72 TRP A O 1
ATOM 580 N N . ALA A 1 73 ? 3.184 -10.734 -11.633 1 97.81 73 ALA A N 1
ATOM 581 C CA . ALA A 1 73 ? 3.926 -9.672 -10.961 1 97.81 73 ALA A CA 1
ATOM 582 C C . ALA A 1 73 ? 3.318 -9.359 -9.602 1 97.81 73 ALA A C 1
ATOM 584 O O . ALA A 1 73 ? 4.043 -9.188 -8.617 1 97.81 73 ALA A O 1
ATOM 585 N N . HIS A 1 74 ? 1.983 -9.328 -9.539 1 98.5 74 HIS A N 1
ATOM 586 C CA . HIS A 1 74 ? 1.3 -9.023 -8.289 1 98.5 74 HIS A CA 1
ATOM 587 C C . HIS A 1 74 ? 1.546 -10.117 -7.25 1 98.5 74 HIS A C 1
ATOM 589 O O . HIS A 1 74 ? 1.851 -9.82 -6.094 1 98.5 74 HIS A O 1
ATOM 595 N N . ALA A 1 75 ? 1.435 -11.328 -7.645 1 98.5 75 ALA A N 1
ATOM 596 C CA . ALA A 1 75 ? 1.561 -12.438 -6.707 1 98.5 75 ALA A CA 1
ATOM 597 C C . ALA A 1 75 ? 2.996 -12.578 -6.207 1 98.5 75 ALA A C 1
ATOM 599 O O . ALA A 1 75 ? 3.23 -12.711 -5.004 1 98.5 75 ALA A O 1
ATOM 600 N N . SER A 1 76 ? 3.947 -12.555 -7.137 1 98.38 76 SER A N 1
ATOM 601 C CA . SER A 1 76 ? 5.344 -12.734 -6.746 1 98.38 76 SER A CA 1
ATOM 602 C C . SER A 1 76 ? 5.832 -11.562 -5.906 1 98.38 76 SER A C 1
ATOM 604 O O . SER A 1 76 ? 6.438 -11.758 -4.852 1 98.38 76 SER A O 1
ATOM 606 N N . ALA A 1 77 ? 5.551 -10.352 -6.348 1 98.75 77 ALA A N 1
ATOM 607 C CA . ALA A 1 77 ? 5.953 -9.172 -5.586 1 98.75 77 ALA A CA 1
ATOM 608 C C . ALA A 1 77 ? 5.266 -9.141 -4.227 1 98.75 77 ALA A C 1
ATOM 610 O O . ALA A 1 77 ? 5.875 -8.75 -3.225 1 98.75 77 ALA A O 1
ATOM 611 N N . GLY A 1 78 ? 4.004 -9.484 -4.227 1 98.5 78 GLY A N 1
ATOM 612 C CA . GLY A 1 78 ? 3.279 -9.508 -2.967 1 98.5 78 GLY A CA 1
ATOM 613 C C . GLY A 1 78 ? 3.85 -10.5 -1.973 1 98.5 78 GLY A C 1
ATOM 614 O O . GLY A 1 78 ? 4.086 -10.164 -0.812 1 98.5 78 GLY A O 1
ATOM 615 N N . ALA A 1 79 ? 4.062 -11.734 -2.396 1 98.75 79 ALA A N 1
ATOM 616 C CA . ALA A 1 79 ? 4.645 -12.742 -1.521 1 98.75 79 ALA A CA 1
ATOM 617 C C . ALA A 1 79 ? 6.023 -12.32 -1.029 1 98.75 79 ALA A C 1
ATOM 619 O O . ALA A 1 79 ? 6.352 -12.492 0.147 1 98.75 79 ALA A O 1
ATOM 620 N N . LEU A 1 80 ? 6.785 -11.781 -1.917 1 98.88 80 LEU A N 1
ATOM 621 C CA . LEU A 1 80 ? 8.133 -11.367 -1.544 1 98.88 80 LEU A CA 1
ATOM 622 C C . LEU A 1 80 ? 8.086 -10.18 -0.591 1 98.88 80 LEU A C 1
ATOM 624 O O . LEU A 1 80 ? 8.898 -10.094 0.339 1 98.88 80 LEU A O 1
ATOM 628 N N . THR A 1 81 ? 7.191 -9.211 -0.831 1 98.06 81 THR A N 1
ATOM 629 C CA . THR A 1 81 ? 7 -8.117 0.115 1 98.06 81 THR A CA 1
ATOM 630 C C . THR A 1 81 ? 6.746 -8.656 1.521 1 98.06 81 THR A C 1
ATOM 632 O O . THR A 1 81 ? 7.375 -8.211 2.484 1 98.06 81 THR A O 1
ATOM 635 N N . ASP A 1 82 ? 5.887 -9.578 1.58 1 97.56 82 ASP A N 1
ATOM 636 C CA . ASP A 1 82 ? 5.551 -10.18 2.865 1 97.56 82 ASP A CA 1
ATOM 637 C C . ASP A 1 82 ? 6.777 -10.828 3.512 1 97.56 82 ASP A C 1
ATOM 639 O O . ASP A 1 82 ? 7 -10.68 4.715 1 97.56 82 ASP A O 1
ATOM 643 N N . ARG A 1 83 ? 7.512 -11.531 2.721 1 98.12 83 ARG A N 1
ATOM 644 C CA . ARG A 1 83 ? 8.68 -12.219 3.26 1 98.12 83 ARG A CA 1
ATOM 645 C C . ARG A 1 83 ? 9.727 -11.234 3.754 1 98.12 83 ARG A C 1
ATOM 647 O O . ARG A 1 83 ? 10.43 -11.5 4.73 1 98.12 83 ARG A O 1
ATOM 654 N N . PHE A 1 84 ? 9.898 -10.055 3.119 1 97.38 84 PHE A N 1
ATOM 655 C CA . PHE A 1 84 ? 10.766 -9 3.631 1 97.38 84 PHE A CA 1
ATOM 656 C C . PHE A 1 84 ? 10.258 -8.484 4.973 1 97.38 84 PHE A C 1
ATOM 658 O O . PHE A 1 84 ? 11.039 -8.289 5.906 1 97.38 84 PHE A O 1
ATOM 665 N N . ILE A 1 85 ? 8.953 -8.25 5.039 1 94.06 85 ILE A N 1
ATOM 666 C CA . ILE A 1 85 ? 8.352 -7.746 6.27 1 94.06 85 ILE A CA 1
ATOM 667 C C . ILE A 1 85 ? 8.562 -8.75 7.398 1 94.06 85 ILE A C 1
ATOM 669 O O . ILE A 1 85 ? 8.977 -8.383 8.5 1 94.06 85 ILE A O 1
ATOM 673 N N . LEU A 1 86 ? 8.336 -9.984 7.113 1 94.25 86 LEU A N 1
ATOM 674 C CA . LEU A 1 86 ? 8.461 -11.031 8.117 1 94.25 86 LEU A CA 1
ATOM 675 C C . LEU A 1 86 ? 9.906 -11.18 8.578 1 94.25 86 LEU A C 1
ATOM 677 O O . LEU A 1 86 ? 10.164 -11.383 9.773 1 94.25 86 LEU A O 1
ATOM 681 N N . LYS A 1 87 ? 10.781 -11.078 7.668 1 94.88 87 LYS A N 1
ATOM 682 C CA . LYS A 1 87 ? 12.195 -11.297 7.98 1 94.88 87 LYS A CA 1
ATOM 683 C C . LYS A 1 87 ? 12.773 -10.109 8.742 1 94.88 87 LYS A C 1
ATOM 685 O O . LYS A 1 87 ? 13.609 -10.289 9.633 1 94.88 87 LYS A O 1
ATOM 690 N N . THR A 1 88 ? 12.344 -8.914 8.414 1 91.88 88 THR A N 1
ATOM 691 C CA . THR A 1 88 ? 12.977 -7.719 8.969 1 91.88 88 THR A CA 1
ATOM 692 C C . THR A 1 88 ? 12.172 -7.164 10.133 1 91.88 88 THR A C 1
ATOM 694 O O . THR A 1 88 ? 12.688 -6.395 10.945 1 91.88 88 THR A O 1
ATOM 697 N N . GLY A 1 89 ? 10.898 -7.484 10.133 1 87.69 89 GLY A N 1
ATOM 698 C CA . GLY A 1 89 ? 10.008 -6.883 11.117 1 87.69 89 GLY A CA 1
ATOM 699 C C . GLY A 1 89 ? 9.625 -5.457 10.781 1 87.69 89 GLY A C 1
ATOM 700 O O . GLY A 1 89 ? 9.047 -4.75 11.609 1 87.69 89 GLY A O 1
ATOM 701 N N . VAL A 1 90 ? 9.992 -4.988 9.617 1 85.75 90 VAL A N 1
ATOM 702 C CA . VAL A 1 90 ? 9.734 -3.615 9.203 1 85.75 90 VAL A CA 1
ATOM 703 C C . VAL A 1 90 ? 8.758 -3.609 8.023 1 85.75 90 VAL A C 1
ATOM 705 O O . VAL A 1 90 ? 8.945 -4.352 7.055 1 85.75 90 VAL A O 1
ATOM 708 N N . ILE A 1 91 ? 7.77 -2.807 8.141 1 88.81 91 ILE A N 1
ATOM 709 C CA . ILE A 1 91 ? 6.82 -2.68 7.039 1 88.81 91 ILE A CA 1
ATOM 710 C C . ILE A 1 91 ? 7.445 -1.868 5.906 1 88.81 91 ILE A C 1
ATOM 712 O O . ILE A 1 91 ? 7.996 -0.79 6.141 1 88.81 91 ILE A O 1
ATOM 716 N N . ILE A 1 92 ? 7.336 -2.367 4.75 1 92.94 92 ILE A N 1
ATOM 717 C CA . ILE A 1 92 ? 7.828 -1.678 3.564 1 92.94 92 ILE A CA 1
ATOM 718 C C . ILE A 1 92 ? 6.688 -1.49 2.566 1 92.94 92 ILE A C 1
ATOM 720 O O . ILE A 1 92 ? 5.68 -2.197 2.625 1 92.94 92 ILE A O 1
ATOM 724 N N . PRO A 1 93 ? 6.867 -0.466 1.688 1 95.88 93 PRO A N 1
ATOM 725 C CA . PRO A 1 93 ? 5.906 -0.431 0.582 1 95.88 93 PRO A CA 1
ATOM 726 C C . PRO A 1 93 ? 5.93 -1.705 -0.26 1 95.88 93 PRO A C 1
ATOM 728 O O . PRO A 1 93 ? 6.926 -2.434 -0.255 1 95.88 93 PRO A O 1
ATOM 731 N N . HIS A 1 94 ? 4.801 -1.958 -0.886 1 97.62 94 HIS A N 1
ATOM 732 C CA . HIS A 1 94 ? 4.742 -3.08 -1.815 1 97.62 94 HIS A CA 1
ATOM 733 C C . HIS A 1 94 ? 5.863 -3 -2.848 1 97.62 94 HIS A C 1
ATOM 735 O O . HIS A 1 94 ? 6.145 -1.924 -3.381 1 97.62 94 HIS A O 1
ATOM 741 N N . LEU A 1 95 ? 6.539 -4.109 -3.064 1 98.75 95 LEU A N 1
ATOM 742 C CA . LEU A 1 95 ? 7.5 -4.129 -4.16 1 98.75 95 LEU A CA 1
ATOM 743 C C . LEU A 1 95 ? 6.812 -3.844 -5.492 1 98.75 95 LEU A C 1
ATOM 745 O O . LEU A 1 95 ? 5.625 -4.129 -5.652 1 98.75 95 LEU A O 1
ATOM 749 N N . SER A 1 96 ? 7.539 -3.311 -6.418 1 97.81 96 SER A N 1
ATOM 750 C CA . SER A 1 96 ? 6.922 -2.689 -7.586 1 97.81 96 SER A CA 1
ATOM 751 C C . SER A 1 96 ? 6.555 -3.732 -8.641 1 97.81 96 SER A C 1
ATOM 753 O O . SER A 1 96 ? 7.434 -4.281 -9.305 1 97.81 96 SER A O 1
ATOM 755 N N . MET A 1 97 ? 5.25 -3.918 -8.812 1 97.62 97 MET A N 1
ATOM 756 C CA . MET A 1 97 ? 4.777 -4.758 -9.906 1 97.62 97 MET A CA 1
ATOM 757 C C . MET A 1 97 ? 5.086 -4.117 -11.258 1 97.62 97 MET A C 1
ATOM 759 O O . MET A 1 97 ? 5.387 -4.812 -12.227 1 97.62 97 MET A O 1
ATOM 763 N N . GLN A 1 98 ? 5.07 -2.812 -11.234 1 96.25 98 GLN A N 1
ATOM 764 C CA . GLN A 1 98 ? 5.297 -2.096 -12.484 1 96.25 98 GLN A CA 1
ATOM 765 C C . GLN A 1 98 ? 6.738 -2.25 -12.953 1 96.25 98 GLN A C 1
ATOM 767 O O . GLN A 1 98 ? 7 -2.33 -14.156 1 96.25 98 GLN A O 1
ATOM 772 N N . ALA A 1 99 ? 7.641 -2.236 -12.016 1 94.94 99 ALA A N 1
ATOM 773 C CA . ALA A 1 99 ? 9.039 -2.467 -12.391 1 94.94 99 ALA A CA 1
ATOM 774 C C . ALA A 1 99 ? 9.203 -3.814 -13.086 1 94.94 99 ALA A C 1
ATOM 776 O O . ALA A 1 99 ? 9.938 -3.924 -14.07 1 94.94 99 ALA A O 1
ATOM 777 N N . LEU A 1 100 ? 8.523 -4.824 -12.633 1 95.56 100 LEU A N 1
ATOM 778 C CA . LEU A 1 100 ? 8.555 -6.141 -13.266 1 95.56 100 LEU A CA 1
ATOM 779 C C . LEU A 1 100 ? 7.93 -6.094 -14.648 1 95.56 100 LEU A C 1
ATOM 781 O O . LEU A 1 100 ? 8.461 -6.672 -15.602 1 95.56 100 LEU A O 1
ATOM 785 N N . LEU A 1 101 ? 6.832 -5.426 -14.797 1 94.25 101 LEU A N 1
ATOM 786 C CA . LEU A 1 101 ? 6.172 -5.293 -16.094 1 94.25 101 LEU A CA 1
ATOM 787 C C . LEU A 1 101 ? 7.07 -4.57 -17.078 1 94.25 101 LEU A C 1
ATOM 789 O O . LEU A 1 101 ? 7.188 -4.984 -18.234 1 94.25 101 LEU A O 1
ATOM 793 N N . ASP A 1 102 ? 7.703 -3.508 -16.625 1 91.81 102 ASP A N 1
ATOM 794 C CA . ASP A 1 102 ? 8.555 -2.697 -17.484 1 91.81 102 ASP A CA 1
ATOM 795 C C . ASP A 1 102 ? 9.75 -3.506 -17.984 1 91.81 102 ASP A C 1
ATOM 797 O O . ASP A 1 102 ? 10.219 -3.295 -19.109 1 91.81 102 ASP A O 1
ATOM 801 N N . CYS A 1 103 ? 10.164 -4.422 -17.188 1 91.94 103 CYS A N 1
ATOM 802 C CA . CYS A 1 103 ? 11.367 -5.168 -17.562 1 91.94 103 CYS A CA 1
ATOM 803 C C . CYS A 1 103 ? 11 -6.523 -18.156 1 91.94 103 CYS A C 1
ATOM 805 O O . CYS A 1 103 ? 11.883 -7.262 -18.609 1 91.94 103 CYS A O 1
ATOM 807 N N . GLY A 1 104 ? 9.766 -6.859 -18.141 1 89.06 104 GLY A N 1
ATOM 808 C CA . GLY A 1 104 ? 9.289 -8.203 -18.422 1 89.06 104 GLY A CA 1
ATOM 809 C C . GLY A 1 104 ? 9.656 -8.695 -19.812 1 89.06 104 GLY A C 1
ATOM 810 O O . GLY A 1 104 ? 9.859 -9.891 -20.016 1 89.06 104 GLY A O 1
ATOM 811 N N . ARG A 1 105 ? 9.773 -7.785 -20.781 1 82.44 105 ARG A N 1
ATOM 812 C CA . ARG A 1 105 ? 10.078 -8.164 -22.156 1 82.44 105 ARG A CA 1
ATOM 813 C C . ARG A 1 105 ? 11.32 -7.434 -22.656 1 82.44 105 ARG A C 1
ATOM 815 O O . ARG A 1 105 ? 11.523 -7.293 -23.859 1 82.44 105 ARG A O 1
ATOM 822 N N . GLU A 1 106 ? 12 -6.953 -21.672 1 78.75 106 GLU A N 1
ATOM 823 C CA . GLU A 1 106 ? 13.188 -6.195 -22.062 1 78.75 106 GLU A CA 1
ATOM 824 C C . GLU A 1 106 ? 14.211 -7.09 -22.75 1 78.75 106 GLU A C 1
ATOM 826 O O . GLU A 1 106 ? 14.453 -8.219 -22.312 1 78.75 106 GLU A O 1
ATOM 831 N N . GLU A 1 107 ? 14.719 -6.516 -23.812 1 75.44 107 GLU A N 1
ATOM 832 C CA . GLU A 1 107 ? 15.758 -7.242 -24.531 1 75.44 107 GLU A CA 1
ATOM 833 C C . GLU A 1 107 ? 16.953 -7.52 -23.641 1 75.44 107 GLU A C 1
ATOM 835 O O . GLU A 1 107 ? 17.375 -6.656 -22.859 1 75.44 107 GLU A O 1
ATOM 840 N N . GLY A 1 108 ? 17.484 -8.742 -23.703 1 72 108 GLY A N 1
ATOM 841 C CA . GLY A 1 108 ? 18.641 -9.109 -22.922 1 72 108 GLY A CA 1
ATOM 842 C C . GLY A 1 108 ? 18.312 -9.883 -21.656 1 72 108 GLY A C 1
ATOM 843 O O . GLY A 1 108 ? 19.188 -10.438 -21 1 72 108 GLY A O 1
ATOM 844 N N . PHE A 1 109 ? 17 -9.875 -21.375 1 74.88 109 PHE A N 1
ATOM 845 C CA . PHE A 1 109 ? 16.547 -10.664 -20.234 1 74.88 109 PHE A CA 1
ATOM 846 C C . PHE A 1 109 ? 15.672 -11.828 -20.703 1 74.88 109 PHE A C 1
ATOM 848 O O . PHE A 1 109 ? 15.125 -11.797 -21.797 1 74.88 109 PHE A O 1
ATOM 855 N N . VAL A 1 110 ? 15.672 -12.812 -19.875 1 77.88 110 VAL A N 1
ATOM 856 C CA . VAL A 1 110 ? 14.656 -13.828 -20.094 1 77.88 110 VAL A CA 1
ATOM 857 C C . VAL A 1 110 ? 13.266 -13.211 -19.969 1 77.88 110 VAL A C 1
ATOM 859 O O . VAL A 1 110 ? 13 -12.461 -19.016 1 77.88 110 VAL A O 1
ATOM 862 N N . GLU A 1 111 ? 12.43 -13.453 -20.859 1 84.75 111 GLU A N 1
ATOM 863 C CA . GLU A 1 111 ? 11.086 -12.883 -20.828 1 84.75 111 GLU A CA 1
ATOM 864 C C . GLU A 1 111 ? 10.297 -13.383 -19.625 1 84.75 111 GLU A C 1
ATOM 866 O O . GLU A 1 111 ? 9.992 -14.57 -19.531 1 84.75 111 GLU A O 1
ATOM 871 N N . MET A 1 112 ? 9.977 -12.477 -18.797 1 91 112 MET A N 1
ATOM 872 C CA . MET A 1 112 ? 9.211 -12.797 -17.594 1 91 112 MET A CA 1
ATOM 873 C C . MET A 1 112 ? 7.711 -12.773 -17.875 1 91 112 MET A C 1
ATOM 875 O O . MET A 1 112 ? 6.965 -13.609 -17.359 1 91 112 MET A O 1
ATOM 879 N N . GLY A 1 113 ? 7.363 -11.75 -18.609 1 91.69 113 GLY A N 1
ATOM 880 C CA . GLY A 1 113 ? 5.941 -11.57 -18.844 1 91.69 113 GLY A CA 1
ATOM 881 C C . GLY A 1 113 ? 5.582 -10.156 -19.25 1 91.69 113 GLY A C 1
ATOM 882 O O . GLY A 1 113 ? 6.469 -9.336 -19.516 1 91.69 113 GLY A O 1
ATOM 883 N N . SER A 1 114 ? 4.289 -9.938 -19.453 1 91.69 114 SER A N 1
ATOM 884 C CA . SER A 1 114 ? 3.658 -8.68 -19.828 1 91.69 114 SER A CA 1
ATOM 885 C C . SER A 1 114 ? 2.217 -8.617 -19.344 1 91.69 114 SER A C 1
ATOM 887 O O . SER A 1 114 ? 1.853 -9.289 -18.375 1 91.69 114 SER A O 1
ATOM 889 N N . CYS A 1 115 ? 1.458 -7.746 -19.953 1 92.31 115 CYS A N 1
ATOM 890 C CA . CYS A 1 115 ? 0.036 -7.676 -19.625 1 92.31 115 CYS A CA 1
ATOM 891 C C . CYS A 1 115 ? -0.725 -8.82 -20.281 1 92.31 115 CYS A C 1
ATOM 893 O O . CYS A 1 115 ? -1.953 -8.883 -20.203 1 92.31 115 CYS A O 1
ATOM 895 N N . GLU A 1 116 ? -0.02 -9.727 -20.812 1 89.88 116 GLU A N 1
ATOM 896 C CA . GLU A 1 116 ? -0.614 -10.93 -21.375 1 89.88 116 GLU A CA 1
ATOM 897 C C . GLU A 1 116 ? -0.228 -12.172 -20.578 1 89.88 116 GLU A C 1
ATOM 899 O O . GLU A 1 116 ? -0.342 -13.297 -21.078 1 89.88 116 GLU A O 1
ATOM 904 N N . GLY A 1 117 ? 0.289 -11.906 -19.422 1 91.94 117 GLY A N 1
ATOM 905 C CA . GLY A 1 117 ? 0.71 -13.016 -18.578 1 91.94 117 GLY A CA 1
ATOM 906 C C . GLY A 1 117 ? 2.209 -13.047 -18.344 1 91.94 117 GLY A C 1
ATOM 907 O O . GLY A 1 117 ? 2.965 -12.352 -19.016 1 91.94 117 GLY A O 1
ATOM 908 N N . GLY A 1 118 ? 2.547 -13.867 -17.391 1 94.06 118 GLY A N 1
ATOM 909 C CA . GLY A 1 118 ? 3.953 -14.016 -17.047 1 94.06 118 GLY A CA 1
ATOM 910 C C . GLY A 1 118 ? 4.211 -15.086 -16 1 94.06 118 GLY A C 1
ATOM 911 O O . GLY A 1 118 ? 3.318 -15.875 -15.688 1 94.06 118 GLY A O 1
ATOM 912 N N . SER A 1 119 ? 5.5 -15.062 -15.578 1 93.75 119 SER A N 1
ATOM 913 C CA . SER A 1 119 ? 5.949 -16.141 -14.703 1 93.75 119 SER A CA 1
ATOM 914 C C . SER A 1 119 ? 6.461 -15.586 -13.375 1 93.75 119 SER A C 1
ATOM 916 O O . SER A 1 119 ? 7.332 -14.719 -13.352 1 93.75 119 SER A O 1
ATOM 918 N N . ASP A 1 120 ? 5.953 -16.219 -12.305 1 95.88 120 ASP A N 1
ATOM 919 C CA . ASP A 1 120 ? 6.379 -15.82 -10.969 1 95.88 120 ASP A CA 1
ATOM 920 C C . ASP A 1 120 ? 7.832 -16.219 -10.719 1 95.88 120 ASP A C 1
ATOM 922 O O . ASP A 1 120 ? 8.594 -15.469 -10.117 1 95.88 120 ASP A O 1
ATOM 926 N N . ILE A 1 121 ? 8.242 -17.406 -11.18 1 96.25 121 ILE A N 1
ATOM 927 C CA . ILE A 1 121 ? 9.602 -17.859 -10.922 1 96.25 121 ILE A CA 1
ATOM 928 C C . ILE A 1 121 ? 10.594 -17.031 -11.727 1 96.25 121 ILE A C 1
ATOM 930 O O . ILE A 1 121 ? 11.703 -16.766 -11.273 1 96.25 121 ILE A O 1
ATOM 934 N N . LEU A 1 122 ? 10.203 -16.656 -12.914 1 95.88 122 LEU A N 1
ATOM 935 C CA . LEU A 1 122 ? 11.086 -15.812 -13.711 1 95.88 122 LEU A CA 1
ATOM 936 C C . LEU A 1 122 ? 11.172 -14.406 -13.125 1 95.88 122 LEU A C 1
ATOM 938 O O . LEU A 1 122 ? 12.203 -13.742 -13.25 1 95.88 122 LEU A O 1
ATOM 942 N N . ALA A 1 123 ? 10.094 -13.969 -12.5 1 97.12 123 ALA A N 1
ATOM 943 C CA . ALA A 1 123 ? 10.172 -12.719 -11.758 1 97.12 123 ALA A CA 1
ATOM 944 C C . ALA A 1 123 ? 11.25 -12.789 -10.672 1 97.12 123 ALA A C 1
ATOM 946 O O . ALA A 1 123 ? 12.039 -11.852 -10.516 1 97.12 123 ALA A O 1
ATOM 947 N N . TYR A 1 124 ? 11.305 -13.883 -9.938 1 98.12 124 TYR A N 1
ATOM 948 C CA . TYR A 1 124 ? 12.305 -14.031 -8.891 1 98.12 124 TYR A CA 1
ATOM 949 C C . TYR A 1 124 ? 13.703 -14.148 -9.477 1 98.12 124 TYR A C 1
ATOM 951 O O . TYR A 1 124 ? 14.672 -13.664 -8.891 1 98.12 124 TYR A O 1
ATOM 959 N N . ASP A 1 125 ? 13.773 -14.812 -10.656 1 96.94 125 ASP A N 1
ATOM 960 C CA . ASP A 1 125 ? 15.055 -14.867 -11.352 1 96.94 125 ASP A CA 1
ATOM 961 C C . ASP A 1 125 ? 15.562 -13.461 -11.672 1 96.94 125 ASP A C 1
ATOM 963 O O . ASP A 1 125 ? 16.734 -13.148 -11.43 1 96.94 125 ASP A O 1
ATOM 967 N N . PHE A 1 126 ? 14.727 -12.68 -12.172 1 96.62 126 PHE A N 1
ATOM 968 C CA . PHE A 1 126 ? 15.062 -11.289 -12.469 1 96.62 126 PHE A CA 1
ATOM 969 C C . PHE A 1 126 ? 15.508 -10.555 -11.211 1 96.62 126 PHE A C 1
ATOM 971 O O . PHE A 1 126 ? 16.531 -9.875 -11.211 1 96.62 126 PHE A O 1
ATOM 978 N N . ILE A 1 127 ? 14.727 -10.664 -10.133 1 98.19 127 ILE A N 1
ATOM 979 C CA . ILE A 1 127 ? 15 -9.938 -8.891 1 98.19 127 ILE A CA 1
ATOM 980 C C . ILE A 1 127 ? 16.312 -10.406 -8.289 1 98.19 127 ILE A C 1
ATOM 982 O O . ILE A 1 127 ? 17.062 -9.609 -7.723 1 98.19 127 ILE A O 1
ATOM 986 N N . TYR A 1 128 ? 16.547 -11.688 -8.367 1 98.12 128 TYR A N 1
ATOM 987 C CA . TYR A 1 128 ? 17.828 -12.227 -7.891 1 98.12 128 TYR A CA 1
ATOM 988 C C . TYR A 1 128 ? 19 -11.547 -8.586 1 98.12 128 TYR A C 1
ATOM 990 O O . TYR A 1 128 ? 19.969 -11.172 -7.938 1 98.12 128 TYR A O 1
ATOM 998 N N . ASN A 1 129 ? 18.906 -11.32 -9.844 1 97 129 ASN A N 1
ATOM 999 C CA . ASN A 1 129 ? 20.016 -10.836 -10.656 1 97 129 ASN A CA 1
ATOM 1000 C C . ASN A 1 129 ? 20.109 -9.312 -10.641 1 97 129 ASN A C 1
ATOM 1002 O O . ASN A 1 129 ? 21.188 -8.742 -10.828 1 97 129 ASN A O 1
ATOM 1006 N N . ASN A 1 130 ? 19 -8.633 -10.352 1 96.25 130 ASN A N 1
ATOM 1007 C CA . ASN A 1 130 ? 19 -7.191 -10.602 1 96.25 130 ASN A CA 1
ATOM 1008 C C . ASN A 1 130 ? 18.469 -6.414 -9.398 1 96.25 130 ASN A C 1
ATOM 1010 O O . ASN A 1 130 ? 18.688 -5.207 -9.289 1 96.25 130 ASN A O 1
ATOM 1014 N N . GLY A 1 131 ? 17.797 -7.09 -8.461 1 97.81 131 GLY A N 1
ATOM 1015 C CA . GLY A 1 131 ? 17.031 -6.375 -7.445 1 97.81 131 GLY A CA 1
ATOM 1016 C C . GLY A 1 131 ? 15.758 -5.758 -7.973 1 97.81 131 GLY A C 1
ATOM 1017 O O . GLY A 1 131 ? 15.469 -5.84 -9.164 1 97.81 131 GLY A O 1
ATOM 1018 N N . ILE A 1 132 ? 15 -5.215 -7.086 1 98.25 132 ILE A N 1
ATOM 1019 C CA . ILE A 1 132 ? 13.75 -4.578 -7.473 1 98.25 132 ILE A CA 1
ATOM 1020 C C . ILE A 1 132 ? 13.469 -3.387 -6.562 1 98.25 132 ILE A C 1
ATOM 1022 O O . ILE A 1 132 ? 13.836 -3.396 -5.387 1 98.25 132 ILE A O 1
ATOM 1026 N N . THR A 1 133 ? 12.859 -2.355 -7.074 1 98 133 THR A N 1
ATOM 1027 C CA . THR A 1 133 ? 12.453 -1.195 -6.289 1 98 133 THR A CA 1
ATOM 1028 C C . THR A 1 133 ? 11.055 -1.397 -5.711 1 98 133 THR A C 1
ATOM 1030 O O . THR A 1 133 ? 10.391 -2.396 -6.004 1 98 133 THR A O 1
ATOM 1033 N N . ASP A 1 134 ? 10.656 -0.474 -4.84 1 98.19 134 ASP A N 1
ATOM 1034 C CA . ASP A 1 134 ? 9.297 -0.528 -4.301 1 98.19 134 ASP A CA 1
ATOM 1035 C C . ASP A 1 134 ? 8.352 0.347 -5.113 1 98.19 134 ASP A C 1
ATOM 1037 O O . ASP A 1 134 ? 8.773 1.046 -6.035 1 98.19 134 ASP A O 1
ATOM 1041 N N . SER A 1 135 ? 7.113 0.308 -4.793 1 97.62 135 SER A N 1
ATOM 1042 C CA . SER A 1 135 ? 6.051 0.908 -5.59 1 97.62 135 SER A CA 1
ATOM 1043 C C . SER A 1 135 ? 6.059 2.428 -5.465 1 97.62 135 SER A C 1
ATOM 1045 O O . SER A 1 135 ? 5.391 3.123 -6.238 1 97.62 135 SER A O 1
ATOM 1047 N N . THR A 1 136 ? 6.816 3.037 -4.496 1 98 136 THR A N 1
ATOM 1048 C CA . THR A 1 136 ? 6.914 4.492 -4.438 1 98 136 THR A CA 1
ATOM 1049 C C . THR A 1 136 ? 7.84 5.016 -5.531 1 98 136 THR A C 1
ATOM 1051 O O . THR A 1 136 ? 7.828 6.207 -5.844 1 98 136 THR A O 1
ATOM 1054 N N . CYS A 1 137 ? 8.625 4.098 -6.121 1 96 137 CYS A N 1
ATOM 1055 C CA . CYS A 1 137 ? 9.508 4.402 -7.242 1 96 137 CYS A CA 1
ATOM 1056 C C . CYS A 1 137 ? 8.773 4.227 -8.57 1 96 137 CYS A C 1
ATOM 1058 O O . CYS A 1 137 ? 9.008 4.98 -9.516 1 96 137 CYS A O 1
ATOM 1060 N N . SER A 1 138 ? 8.047 3.186 -8.625 1 93.69 138 SER A N 1
ATOM 1061 C CA . SER A 1 138 ? 7.316 2.812 -9.836 1 93.69 138 SER A CA 1
ATOM 1062 C C . SER A 1 138 ? 5.926 2.281 -9.508 1 93.69 138 SER A C 1
ATOM 1064 O O . SER A 1 138 ? 5.711 1.068 -9.477 1 93.69 138 SER A O 1
ATOM 1066 N N . PRO A 1 139 ? 5.016 3.205 -9.328 1 96.31 139 PRO A N 1
ATOM 1067 C CA . PRO A 1 139 ? 3.652 2.766 -9.008 1 96.31 139 PRO A CA 1
ATOM 1068 C C . PRO A 1 139 ? 3.02 1.952 -10.141 1 96.31 139 PRO A C 1
ATOM 1070 O O . PRO A 1 139 ? 3.312 2.186 -11.312 1 96.31 139 PRO A O 1
ATOM 1073 N N . TYR A 1 140 ? 2.156 1.072 -9.766 1 96.56 140 TYR A N 1
ATOM 1074 C CA . TYR A 1 140 ? 1.525 0.185 -10.734 1 96.56 140 TYR A CA 1
ATOM 1075 C C . TYR A 1 140 ? 0.606 0.962 -11.664 1 96.56 140 TYR A C 1
ATOM 1077 O O . TYR A 1 140 ? -0.283 1.686 -11.211 1 96.56 140 TYR A O 1
ATOM 1085 N N . MET A 1 141 ? 0.83 0.758 -12.938 1 94.81 141 MET A N 1
ATOM 1086 C CA . MET A 1 141 ? 0.011 1.408 -13.953 1 94.81 141 MET A CA 1
ATOM 1087 C C . MET A 1 141 ? -0.709 0.376 -14.82 1 94.81 141 MET A C 1
ATOM 1089 O O . MET A 1 141 ? -1.657 0.708 -15.531 1 94.81 141 MET A O 1
ATOM 1093 N N . GLY A 1 142 ? -0.214 -0.848 -14.766 1 93.94 142 GLY A N 1
ATOM 1094 C CA . GLY A 1 142 ? -0.83 -1.905 -15.555 1 93.94 142 GLY A CA 1
ATOM 1095 C C . GLY A 1 142 ? -0.606 -1.748 -17.047 1 93.94 142 GLY A C 1
ATOM 1096 O O . GLY A 1 142 ? -1.519 -1.975 -17.844 1 93.94 142 GLY A O 1
ATOM 1097 N N . VAL A 1 143 ? 0.569 -1.225 -17.328 1 90.69 143 VAL A N 1
ATOM 1098 C CA . VAL A 1 143 ? 0.985 -1.087 -18.719 1 90.69 143 VAL A CA 1
ATOM 1099 C C . VAL A 1 143 ? 2.428 -1.562 -18.875 1 90.69 143 VAL A C 1
ATOM 1101 O O . VAL A 1 143 ? 3.191 -1.578 -17.906 1 90.69 143 VAL A O 1
ATOM 1104 N N . VAL A 1 144 ? 2.934 -2.154 -20.016 1 81.56 144 VAL A N 1
ATOM 1105 C CA . VAL A 1 144 ? 4.285 -2.65 -20.25 1 81.56 144 VAL A CA 1
ATOM 1106 C C . VAL A 1 144 ? 5.227 -1.478 -20.516 1 81.56 144 VAL A C 1
ATOM 1108 O O . VAL A 1 144 ? 6.375 -1.48 -20.062 1 81.56 144 VAL A O 1
ATOM 1111 N N . PHE A 1 145 ? 4.977 -0.656 -21.344 1 68.19 145 PHE A N 1
ATOM 1112 C CA . PHE A 1 145 ? 5.922 0.412 -21.641 1 68.19 145 PHE A CA 1
ATOM 1113 C C . PHE A 1 145 ? 5.348 1.77 -21.266 1 68.19 145 PHE A C 1
ATOM 1115 O O . PHE A 1 145 ? 4.168 2.041 -21.5 1 68.19 145 PHE A O 1
ATOM 1122 N N . THR A 1 146 ? 6.27 2.279 -20.281 1 59.44 146 THR A N 1
ATOM 1123 C CA . THR A 1 146 ? 5.879 3.67 -20.078 1 59.44 146 THR A CA 1
ATOM 1124 C C . THR A 1 146 ? 6.723 4.605 -20.938 1 59.44 146 THR A C 1
ATOM 1126 O O . THR A 1 146 ? 7.922 4.379 -21.109 1 59.44 146 THR A O 1
ATOM 1129 N N . ASN A 1 147 ? 6.129 5.262 -21.75 1 54.09 147 ASN A N 1
ATOM 1130 C CA . ASN A 1 147 ? 6.691 6.176 -22.734 1 54.09 147 ASN A CA 1
ATOM 1131 C C . ASN A 1 147 ? 7.898 6.926 -22.188 1 54.09 147 ASN A C 1
ATOM 1133 O O . ASN A 1 147 ? 8.727 7.434 -22.938 1 54.09 147 ASN A O 1
ATOM 1137 N N . TRP A 1 148 ? 7.969 7.117 -21 1 52.69 148 TRP A N 1
ATOM 1138 C CA . TRP A 1 148 ? 8.961 8.055 -20.484 1 52.69 148 TRP A CA 1
ATOM 1139 C C . TRP A 1 148 ? 10.359 7.449 -20.531 1 52.69 148 TRP A C 1
ATOM 1141 O O . TRP A 1 148 ? 11.344 8.117 -20.203 1 52.69 148 TRP A O 1
ATOM 1151 N N . ALA A 1 149 ? 10.523 6.191 -21.094 1 60.53 149 ALA A N 1
ATOM 1152 C CA . ALA A 1 149 ? 11.828 5.586 -20.844 1 60.53 149 ALA A CA 1
ATOM 1153 C C . ALA A 1 149 ? 12.43 5.039 -22.141 1 60.53 149 ALA A C 1
ATOM 1155 O O . ALA A 1 149 ? 13.242 4.109 -22.109 1 60.53 149 ALA A O 1
ATOM 1156 N N . GLU A 1 150 ? 12.18 5.68 -23.266 1 62.56 150 GLU A N 1
ATOM 1157 C CA . GLU A 1 150 ? 12.75 5.129 -24.484 1 62.56 150 GLU A CA 1
ATOM 1158 C C . GLU A 1 150 ? 14.273 5.188 -24.453 1 62.56 150 GLU A C 1
ATOM 1160 O O . GLU A 1 150 ? 14.859 6.164 -23.984 1 62.56 150 GLU A O 1
ATOM 1165 N N . GLY A 1 151 ? 14.898 4.113 -24.766 1 67.44 151 GLY A N 1
ATOM 1166 C CA . GLY A 1 151 ? 16.328 3.988 -24.953 1 67.44 151 GLY A CA 1
ATOM 1167 C C . GLY A 1 151 ? 17.078 3.693 -23.656 1 67.44 151 GLY A C 1
ATOM 1168 O O . GLY A 1 151 ? 18.297 3.525 -23.656 1 67.44 151 GLY A O 1
ATOM 1169 N N . THR A 1 152 ? 16.406 3.627 -22.578 1 81.06 152 THR A N 1
ATOM 1170 C CA . THR A 1 152 ? 17.047 3.35 -21.297 1 81.06 152 THR A CA 1
ATOM 1171 C C . THR A 1 152 ? 16.734 1.935 -20.828 1 81.06 152 THR A C 1
ATOM 1173 O O . THR A 1 152 ? 15.594 1.478 -20.938 1 81.06 152 THR A O 1
ATOM 1176 N N . LYS A 1 153 ? 17.859 1.235 -20.453 1 87.38 153 LYS A N 1
ATOM 1177 C CA . LYS A 1 153 ? 17.641 -0.105 -19.922 1 87.38 153 LYS A CA 1
ATOM 1178 C C . LYS A 1 153 ? 16.641 -0.083 -18.766 1 87.38 153 LYS A C 1
ATOM 1180 O O . LYS A 1 153 ? 16.641 0.848 -17.953 1 87.38 153 LYS A O 1
ATOM 1185 N N . CYS A 1 154 ? 15.82 -1.119 -18.625 1 88.62 154 CYS A N 1
ATOM 1186 C CA . CYS A 1 154 ? 14.766 -1.135 -17.625 1 88.62 154 CYS A CA 1
ATOM 1187 C C . CYS A 1 154 ? 15.336 -0.999 -16.219 1 88.62 154 CYS A C 1
ATOM 1189 O O . CYS A 1 154 ? 14.75 -0.333 -15.367 1 88.62 154 CYS A O 1
ATOM 1191 N N . THR A 1 155 ? 16.531 -1.598 -16 1 90.44 155 THR A N 1
ATOM 1192 C CA . THR A 1 155 ? 17.141 -1.569 -14.68 1 90.44 155 THR A CA 1
ATOM 1193 C C . THR A 1 155 ? 17.578 -0.154 -14.312 1 90.44 155 THR A C 1
ATOM 1195 O O . THR A 1 155 ? 17.828 0.142 -13.141 1 90.44 155 THR A O 1
ATOM 1198 N N . GLN A 1 156 ? 17.641 0.735 -15.32 1 90 156 GLN A N 1
ATOM 1199 C CA . GLN A 1 156 ? 18.031 2.121 -15.078 1 90 156 GLN A CA 1
ATOM 1200 C C . GLN A 1 156 ? 16.797 3.01 -14.891 1 90 156 GLN A C 1
ATOM 1202 O O . GLN A 1 156 ? 16.922 4.184 -14.531 1 90 156 GLN A O 1
ATOM 1207 N N . ARG A 1 157 ? 15.664 2.463 -15.117 1 89.88 157 ARG A N 1
ATOM 1208 C CA . ARG A 1 157 ? 14.461 3.287 -15.047 1 89.88 157 ARG A CA 1
ATOM 1209 C C . ARG A 1 157 ? 13.445 2.697 -14.078 1 89.88 157 ARG A C 1
ATOM 1211 O O . ARG A 1 157 ? 12.234 2.854 -14.266 1 89.88 157 ARG A O 1
ATOM 1218 N N . MET A 1 158 ? 13.922 1.938 -13.102 1 92.69 158 MET A N 1
ATOM 1219 C CA . MET A 1 158 ? 13.031 1.28 -12.148 1 92.69 158 MET A CA 1
ATOM 1220 C C . MET A 1 158 ? 12.539 2.264 -11.094 1 92.69 158 MET A C 1
ATOM 1222 O O . MET A 1 158 ? 11.578 1.98 -10.375 1 92.69 158 MET A O 1
ATOM 1226 N N . CYS A 1 159 ? 13.25 3.396 -11.07 1 95.31 159 CYS A N 1
ATOM 1227 C CA . CYS A 1 159 ? 12.844 4.363 -10.055 1 95.31 159 CYS A CA 1
ATOM 1228 C C . CYS A 1 159 ? 12.805 5.773 -10.633 1 95.31 159 CYS A C 1
ATOM 1230 O O . CYS A 1 159 ? 13.805 6.25 -11.18 1 95.31 159 CYS A O 1
ATOM 1232 N N . ARG A 1 160 ? 11.695 6.336 -10.461 1 93.69 160 ARG A N 1
ATOM 1233 C CA . ARG A 1 160 ? 11.5 7.727 -10.859 1 93.69 160 ARG A CA 1
ATOM 1234 C C . ARG A 1 160 ? 11.273 8.617 -9.641 1 93.69 160 ARG A C 1
ATOM 1236 O O . ARG A 1 160 ? 10.602 8.211 -8.688 1 93.69 160 ARG A O 1
ATOM 1243 N N . GLN A 1 161 ? 11.828 9.75 -9.656 1 92.88 161 GLN A N 1
ATOM 1244 C CA . GLN A 1 161 ? 11.617 10.758 -8.625 1 92.88 161 GLN A CA 1
ATOM 1245 C C . GLN A 1 161 ? 11.32 12.117 -9.25 1 92.88 161 GLN A C 1
ATOM 1247 O O . GLN A 1 161 ? 11.883 12.469 -10.289 1 92.88 161 GLN A O 1
ATOM 1252 N N . CYS A 1 162 ? 10.391 12.797 -8.625 1 92.5 162 CYS A N 1
ATOM 1253 C CA . CYS A 1 162 ? 10.086 14.156 -9.055 1 92.5 162 CYS A CA 1
ATOM 1254 C C . CYS A 1 162 ? 10.312 15.148 -7.918 1 92.5 162 CYS A C 1
ATOM 1256 O O . CYS A 1 162 ? 10.305 14.773 -6.746 1 92.5 162 CYS A O 1
ATOM 1258 N N . ASP A 1 163 ? 10.539 16.375 -8.328 1 85.69 163 ASP A N 1
ATOM 1259 C CA . ASP A 1 163 ? 10.664 17.422 -7.312 1 85.69 163 ASP A CA 1
ATOM 1260 C C . ASP A 1 163 ? 9.367 18.203 -7.176 1 85.69 163 ASP A C 1
ATOM 1262 O O . ASP A 1 163 ? 8.367 17.875 -7.816 1 85.69 163 ASP A O 1
ATOM 1266 N N . THR A 1 164 ? 9.391 19.188 -6.27 1 84.94 164 THR A N 1
ATOM 1267 C CA . THR A 1 164 ? 8.188 19.938 -5.93 1 84.94 164 THR A CA 1
ATOM 1268 C C . THR A 1 164 ? 7.762 20.828 -7.09 1 84.94 164 THR A C 1
ATOM 1270 O O . THR A 1 164 ? 6.668 21.391 -7.078 1 84.94 164 THR A O 1
ATOM 1273 N N . PHE A 1 165 ? 8.57 20.938 -8.172 1 85 165 PHE A N 1
ATOM 1274 C CA . PHE A 1 165 ? 8.242 21.734 -9.352 1 85 165 PHE A CA 1
ATOM 1275 C C . PHE A 1 165 ? 7.742 20.844 -10.484 1 85 165 PHE A C 1
ATOM 1277 O O . PHE A 1 165 ? 7.422 21.344 -11.57 1 85 165 PHE A O 1
ATOM 1284 N N . GLY A 1 166 ? 7.75 19.516 -10.227 1 86.44 166 GLY A N 1
ATOM 1285 C CA . GLY A 1 166 ? 7.207 18.578 -11.203 1 86.44 16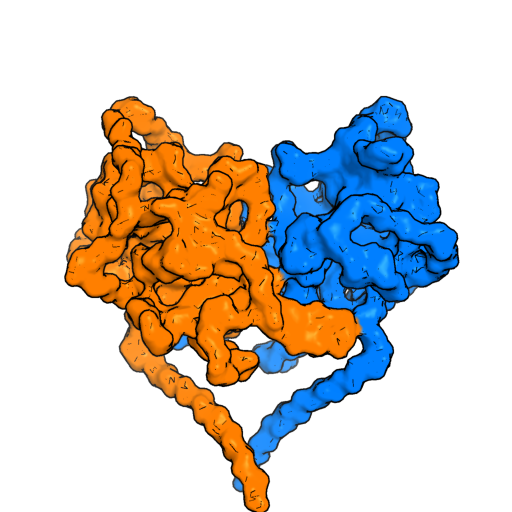6 GLY A CA 1
ATOM 1286 C C . GLY A 1 166 ? 8.258 18.031 -12.148 1 86.44 166 GLY A C 1
ATOM 1287 O O . GLY A 1 166 ? 7.93 17.328 -13.109 1 86.44 166 GLY A O 1
ATOM 1288 N N . ASN A 1 167 ? 9.508 18.422 -11.891 1 90.44 167 ASN A N 1
ATOM 1289 C CA . ASN A 1 167 ? 10.586 17.844 -12.68 1 90.44 167 ASN A CA 1
ATOM 1290 C C . ASN A 1 167 ? 10.914 16.422 -12.227 1 90.44 167 ASN A C 1
ATOM 1292 O O . ASN A 1 167 ? 11.227 16.203 -11.055 1 90.44 167 ASN A O 1
ATOM 1296 N N . CYS A 1 168 ? 10.836 15.539 -13.227 1 91.25 168 CYS A N 1
ATOM 1297 C CA . CYS A 1 168 ? 11.031 14.141 -12.883 1 91.25 168 CYS A CA 1
ATOM 1298 C C . CYS A 1 168 ? 12.258 13.57 -13.57 1 91.25 168 CYS A C 1
ATOM 1300 O O . CYS A 1 168 ? 12.602 13.984 -14.68 1 91.25 168 CYS A O 1
ATOM 1302 N N . HIS A 1 169 ? 12.922 12.672 -12.93 1 91.81 169 HIS A N 1
ATOM 1303 C CA . HIS A 1 169 ? 14.086 11.992 -13.477 1 91.81 169 HIS A CA 1
ATOM 1304 C C . HIS A 1 169 ? 14.219 10.586 -12.898 1 91.81 169 HIS A C 1
ATOM 1306 O O . HIS A 1 169 ? 13.656 10.289 -11.836 1 91.81 169 HIS A O 1
ATOM 1312 N N . PHE A 1 170 ? 14.852 9.773 -13.633 1 92.44 170 PHE A N 1
ATOM 1313 C CA . PHE A 1 170 ? 15.18 8.453 -13.109 1 92.44 170 PHE A CA 1
ATOM 1314 C 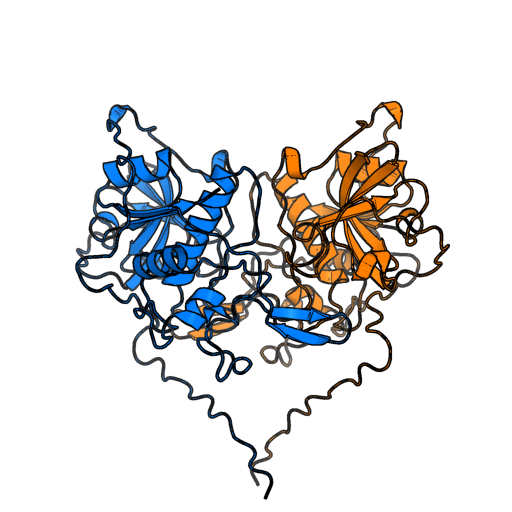C . PHE A 1 170 ? 16.359 8.531 -12.148 1 92.44 170 PHE A C 1
ATOM 1316 O O . PHE A 1 170 ? 17.297 9.305 -12.367 1 92.44 170 PHE A O 1
ATOM 1323 N N . VAL A 1 171 ? 16.281 7.742 -11.094 1 94 171 VAL A N 1
ATOM 1324 C CA . VAL A 1 171 ? 17.359 7.676 -10.109 1 94 171 VAL A CA 1
ATOM 1325 C C . VAL A 1 171 ? 17.719 6.215 -9.844 1 94 171 VAL A C 1
ATOM 1327 O O . VAL A 1 171 ? 16.969 5.309 -10.219 1 94 171 VAL A O 1
ATOM 1330 N N . ASN A 1 172 ? 18.953 6.023 -9.266 1 94 172 ASN A N 1
ATOM 1331 C CA . ASN A 1 172 ? 19.297 4.711 -8.734 1 94 172 ASN A CA 1
ATOM 1332 C C . ASN A 1 172 ? 18.609 4.449 -7.398 1 94 172 ASN A C 1
ATOM 1334 O O . ASN A 1 172 ? 19.188 4.707 -6.34 1 94 172 ASN A O 1
ATOM 1338 N N . GLY A 1 173 ? 17.469 3.963 -7.469 1 95.38 173 GLY A N 1
ATOM 1339 C CA . GLY A 1 173 ? 16.672 3.764 -6.273 1 95.38 173 GLY A CA 1
ATOM 1340 C C . GLY A 1 173 ? 17.156 2.617 -5.406 1 95.38 173 GLY A C 1
ATOM 1341 O O . GLY A 1 173 ? 17.969 1.804 -5.848 1 95.38 173 GLY A O 1
ATOM 1342 N N . THR A 1 174 ? 16.703 2.604 -4.152 1 96.38 174 THR A N 1
ATOM 1343 C CA . THR A 1 174 ? 16.984 1.496 -3.246 1 96.38 174 THR A CA 1
ATOM 1344 C C . THR A 1 174 ? 16.453 0.181 -3.816 1 96.38 174 THR A C 1
ATOM 1346 O O . THR A 1 174 ? 15.297 0.089 -4.215 1 96.38 174 THR A O 1
ATOM 1349 N N . LEU A 1 175 ? 17.328 -0.844 -3.814 1 97.94 175 LEU A N 1
ATOM 1350 C CA . LEU A 1 175 ? 16.953 -2.139 -4.379 1 97.94 175 LEU A CA 1
ATOM 1351 C C . LEU A 1 175 ? 16.781 -3.18 -3.279 1 97.94 175 LEU A C 1
ATOM 1353 O O . LEU A 1 175 ? 17.562 -3.234 -2.334 1 97.94 175 LEU A O 1
ATOM 1357 N N . TYR A 1 176 ? 15.742 -3.914 -3.398 1 98.38 176 TYR A N 1
ATOM 1358 C CA . TYR A 1 176 ? 15.523 -5.125 -2.617 1 98.38 176 TYR A CA 1
ATOM 1359 C C . TYR A 1 176 ? 16.062 -6.352 -3.348 1 98.38 176 TYR A C 1
ATOM 1361 O O . TYR A 1 176 ? 15.711 -6.602 -4.504 1 98.38 176 TYR A O 1
ATOM 1369 N N . HIS A 1 177 ? 16.891 -7.145 -2.693 1 98.69 177 HIS A N 1
ATOM 1370 C CA . HIS A 1 177 ? 17.516 -8.312 -3.295 1 98.69 177 HIS A CA 1
ATOM 1371 C C . HIS A 1 177 ? 17.062 -9.602 -2.602 1 98.69 177 HIS A C 1
ATOM 1373 O O . HIS A 1 177 ? 16.594 -9.562 -1.462 1 98.69 177 HIS A O 1
ATOM 1379 N N . ILE A 1 178 ? 17.188 -10.656 -3.303 1 98.75 178 ILE A N 1
ATOM 1380 C CA . ILE A 1 178 ? 16.953 -11.969 -2.717 1 98.75 178 ILE A CA 1
ATOM 1381 C C . ILE A 1 178 ? 18.219 -12.812 -2.803 1 98.75 178 ILE A C 1
ATOM 1383 O O . ILE A 1 178 ? 19.078 -12.578 -3.662 1 98.75 178 ILE A O 1
ATOM 1387 N N . SER A 1 179 ? 18.359 -13.781 -1.881 1 98.69 179 SER A N 1
ATOM 1388 C CA . SER A 1 179 ? 19.562 -14.594 -1.814 1 98.69 179 SER A CA 1
ATOM 1389 C C . SER A 1 179 ? 19.344 -15.969 -2.434 1 98.69 179 SER A C 1
ATOM 1391 O O . SER A 1 179 ? 20.297 -16.594 -2.904 1 98.69 179 SER A O 1
ATOM 1393 N N . GLU A 1 180 ? 18.125 -16.469 -2.357 1 98.75 180 GLU A N 1
ATOM 1394 C CA . GLU A 1 180 ? 17.688 -17.75 -2.912 1 98.75 180 GLU A CA 1
ATOM 1395 C C . GLU A 1 180 ? 16.281 -17.656 -3.482 1 98.75 180 GLU A C 1
ATOM 1397 O O . GLU A 1 180 ? 15.492 -16.812 -3.068 1 98.75 180 GLU A O 1
ATOM 1402 N N . TYR A 1 181 ? 16.031 -18.453 -4.379 1 98.62 181 TYR A N 1
ATOM 1403 C CA . TYR A 1 181 ? 14.68 -18.672 -4.859 1 98.62 181 TYR A CA 1
ATOM 1404 C C . TYR A 1 181 ? 14.531 -20.047 -5.48 1 98.62 181 TYR A C 1
ATOM 1406 O O . TYR A 1 181 ? 15.523 -20.672 -5.871 1 98.62 181 TYR A O 1
ATOM 1414 N N . GLY A 1 182 ? 13.297 -20.516 -5.516 1 97.81 182 GLY A N 1
ATOM 1415 C CA . GLY A 1 182 ? 13.016 -21.828 -6.07 1 97.81 182 GLY A CA 1
ATOM 1416 C C . GLY A 1 182 ? 11.539 -22.156 -6.109 1 97.81 182 GLY A C 1
ATOM 1417 O O . GLY A 1 182 ? 10.695 -21.25 -6.117 1 97.81 182 GLY A O 1
ATOM 1418 N N . ASN A 1 183 ? 11.273 -23.422 -6.277 1 96.12 183 ASN A N 1
ATOM 1419 C CA . ASN A 1 183 ? 9.898 -23.891 -6.391 1 96.12 183 ASN A CA 1
ATOM 1420 C C . ASN A 1 183 ? 9.586 -24.969 -5.359 1 96.12 183 ASN A C 1
ATOM 1422 O O . ASN A 1 183 ? 10.492 -25.594 -4.82 1 96.12 183 ASN A O 1
ATOM 1426 N N . VAL A 1 184 ? 8.328 -25.141 -5.094 1 96.5 184 VAL A N 1
ATOM 1427 C CA . VAL A 1 184 ? 7.836 -26.172 -4.184 1 96.5 184 VAL A CA 1
ATOM 1428 C C . VAL A 1 184 ? 6.488 -26.688 -4.672 1 96.5 184 VAL A C 1
ATOM 1430 O O . VAL A 1 184 ? 5.691 -25.938 -5.234 1 96.5 184 VAL A O 1
ATOM 1433 N N . THR A 1 185 ? 6.281 -27.906 -4.562 1 92.75 185 THR A N 1
ATOM 1434 C CA . THR A 1 185 ? 5.027 -28.547 -4.93 1 92.75 185 THR A CA 1
ATOM 1435 C C . THR A 1 185 ? 4.641 -29.609 -3.893 1 92.75 185 THR A C 1
ATOM 1437 O O . THR A 1 185 ? 5.5 -30.141 -3.197 1 92.75 185 THR A O 1
ATOM 1440 N N . GLY A 1 186 ? 3.326 -29.844 -3.805 1 93.5 186 GLY A N 1
ATOM 1441 C CA . GLY A 1 186 ? 2.838 -30.812 -2.846 1 93.5 186 GLY A CA 1
ATOM 1442 C C . GLY A 1 186 ? 2.316 -30.188 -1.566 1 93.5 186 GLY A C 1
ATOM 1443 O O . GLY A 1 186 ? 2.869 -29.203 -1.083 1 93.5 186 GLY A O 1
ATOM 1444 N N . GLU A 1 187 ? 1.347 -30.812 -1.02 1 95.81 187 GLU A N 1
ATOM 1445 C CA . GLU A 1 187 ? 0.619 -30.25 0.114 1 95.81 187 GLU A CA 1
ATOM 1446 C C . GLU A 1 187 ? 1.55 -30 1.298 1 95.81 187 GLU A C 1
ATOM 1448 O O . GLU A 1 187 ? 1.663 -28.875 1.779 1 95.81 187 GLU A O 1
ATOM 1453 N N . ILE A 1 188 ? 2.309 -31.031 1.771 1 96.38 188 ILE A N 1
ATOM 1454 C CA . ILE A 1 188 ? 3.121 -30.953 2.979 1 96.38 188 ILE A CA 1
ATOM 1455 C C . ILE A 1 188 ? 4.301 -30 2.738 1 96.38 188 ILE A C 1
ATOM 1457 O O . ILE A 1 188 ? 4.648 -29.203 3.609 1 96.38 188 ILE A O 1
ATOM 1461 N N . GLU A 1 189 ? 4.906 -30.109 1.576 1 96.81 189 GLU A N 1
ATOM 1462 C CA . GLU A 1 189 ? 6.039 -29.25 1.244 1 96.81 189 GLU A CA 1
ATOM 1463 C C . GLU A 1 189 ? 5.629 -27.781 1.18 1 96.81 189 GLU A C 1
ATOM 1465 O O . GLU A 1 189 ? 6.359 -26.906 1.643 1 96.81 189 GLU A O 1
ATOM 1470 N N . MET A 1 190 ? 4.473 -27.562 0.597 1 98.25 190 MET A N 1
ATOM 1471 C CA . MET A 1 190 ? 3.955 -26.203 0.513 1 98.25 190 MET A CA 1
ATOM 1472 C C . MET A 1 190 ? 3.639 -25.641 1.9 1 98.25 190 MET A C 1
ATOM 1474 O O . MET A 1 190 ? 3.996 -24.516 2.219 1 98.25 190 MET A O 1
ATOM 1478 N N . MET A 1 191 ? 2.998 -26.5 2.752 1 98.44 191 MET A N 1
ATOM 1479 C CA . MET A 1 191 ? 2.727 -26.094 4.129 1 98.44 191 MET A CA 1
ATOM 1480 C C . MET A 1 191 ? 4.02 -25.781 4.867 1 98.44 191 MET A C 1
ATOM 1482 O O . MET A 1 191 ? 4.113 -24.75 5.551 1 98.44 191 MET A O 1
ATOM 1486 N N . THR A 1 192 ? 4.977 -26.625 4.676 1 98.5 192 THR A N 1
ATOM 1487 C CA . THR A 1 192 ? 6.258 -26.484 5.363 1 98.5 192 THR A CA 1
ATOM 1488 C C . THR A 1 192 ? 6.957 -25.203 4.938 1 98.5 192 THR A C 1
ATOM 1490 O O . THR A 1 192 ? 7.453 -24.438 5.777 1 98.5 192 THR A O 1
ATOM 1493 N N . GLU A 1 193 ? 6.992 -24.906 3.645 1 98.25 193 GLU A N 1
ATOM 1494 C CA . GLU A 1 193 ? 7.629 -23.703 3.119 1 98.25 193 GLU A CA 1
ATOM 1495 C C . GLU A 1 193 ? 6.961 -22.453 3.668 1 98.25 193 GLU A C 1
ATOM 1497 O O . GLU A 1 193 ? 7.641 -21.531 4.125 1 98.25 193 GLU A O 1
ATOM 1502 N N . MET A 1 194 ? 5.684 -22.438 3.656 1 98 194 MET A N 1
ATOM 1503 C CA . MET A 1 194 ? 4.953 -21.266 4.145 1 98 194 MET A CA 1
ATOM 1504 C C . MET A 1 194 ? 5.172 -21.078 5.645 1 98 194 MET A C 1
ATOM 1506 O O . MET A 1 194 ? 5.438 -19.969 6.098 1 98 194 MET A O 1
ATOM 1510 N N . TYR A 1 195 ? 5.117 -22.141 6.352 1 97.69 195 TYR A N 1
ATOM 1511 C CA . TYR A 1 195 ? 5.246 -22.078 7.801 1 97.69 195 TYR A CA 1
ATOM 1512 C C . TYR A 1 195 ? 6.633 -21.594 8.211 1 97.69 195 TYR A C 1
ATOM 1514 O O . TYR A 1 195 ? 6.777 -20.812 9.141 1 97.69 195 TYR A O 1
ATOM 1522 N N . ALA A 1 196 ? 7.562 -22.031 7.523 1 97.38 196 ALA A N 1
ATOM 1523 C CA . ALA A 1 196 ? 8.945 -21.797 7.918 1 97.38 196 ALA A CA 1
ATOM 1524 C C . ALA A 1 196 ? 9.438 -20.438 7.422 1 97.38 196 ALA A C 1
ATOM 1526 O O . ALA A 1 196 ? 10.219 -19.766 8.102 1 97.38 196 ALA A O 1
ATOM 1527 N N . ARG A 1 197 ? 9.016 -20.109 6.176 1 97.06 197 ARG A N 1
ATOM 1528 C CA . ARG A 1 197 ? 9.789 -19.031 5.582 1 97.06 197 ARG A CA 1
ATOM 1529 C C . ARG A 1 197 ? 8.867 -17.969 5 1 97.06 197 ARG A C 1
ATOM 1531 O O . ARG A 1 197 ? 9.328 -16.875 4.629 1 97.06 197 ARG A O 1
ATOM 1538 N N . GLY A 1 198 ? 7.582 -18.25 4.801 1 97.81 198 GLY A N 1
ATOM 1539 C CA . GLY A 1 198 ? 6.68 -17.188 4.398 1 97.81 198 GLY A CA 1
ATOM 1540 C C . GLY A 1 198 ? 5.824 -17.547 3.197 1 97.81 198 GLY A C 1
ATOM 1541 O O . GLY A 1 198 ? 5.895 -18.672 2.693 1 97.81 198 GLY A O 1
ATOM 1542 N N . PRO A 1 199 ? 5.035 -16.625 2.738 1 98.56 199 PRO A N 1
ATOM 1543 C CA . PRO A 1 199 ? 4.094 -16.844 1.638 1 98.56 199 PRO A CA 1
ATOM 1544 C C . PRO A 1 199 ? 4.785 -17.297 0.353 1 98.56 199 PRO A C 1
ATOM 1546 O O . PRO A 1 199 ? 5.969 -17.016 0.151 1 98.56 199 PRO A O 1
ATOM 1549 N N . ILE A 1 200 ? 3.996 -17.953 -0.497 1 98.81 200 ILE A N 1
ATOM 1550 C CA . ILE A 1 200 ? 4.504 -18.453 -1.768 1 98.81 200 ILE A CA 1
ATOM 1551 C C . ILE A 1 200 ? 3.584 -18.016 -2.904 1 98.81 200 ILE A C 1
ATOM 1553 O O . ILE A 1 200 ? 2.414 -17.688 -2.676 1 98.81 200 ILE A O 1
ATOM 1557 N N . ALA A 1 201 ? 4.105 -17.891 -4.102 1 98.5 201 ALA A N 1
ATOM 1558 C CA . ALA A 1 201 ? 3.334 -17.594 -5.305 1 98.5 201 ALA A CA 1
ATOM 1559 C C . ALA A 1 201 ? 2.971 -18.859 -6.059 1 98.5 201 ALA A C 1
ATOM 1561 O O . ALA A 1 201 ? 3.844 -19.672 -6.379 1 98.5 201 ALA A O 1
ATOM 1562 N N . CYS A 1 202 ? 1.662 -19.031 -6.352 1 97.69 202 CYS A N 1
ATOM 1563 C CA . CYS A 1 202 ? 1.157 -20.266 -6.934 1 97.69 202 CYS A CA 1
ATOM 1564 C C . CYS A 1 202 ? 0.234 -19.969 -8.109 1 97.69 202 CYS A C 1
ATOM 1566 O O . CYS A 1 202 ? -0.464 -18.953 -8.125 1 97.69 202 CYS A O 1
ATOM 1568 N N . SER A 1 203 ? 0.203 -20.891 -9.008 1 95.56 203 SER A N 1
ATOM 1569 C CA . SER A 1 203 ? -0.688 -20.766 -10.156 1 95.56 203 SER A CA 1
ATOM 1570 C C . SER A 1 203 ? -1.942 -21.625 -9.969 1 95.56 203 SER A C 1
ATOM 1572 O O . SER A 1 203 ? -1.889 -22.688 -9.367 1 95.56 203 SER A O 1
ATOM 1574 N N . VAL A 1 204 ? -3.027 -21.109 -10.523 1 96.19 204 VAL A N 1
ATOM 1575 C CA . VAL A 1 204 ? -4.293 -21.844 -10.5 1 96.19 204 VAL A CA 1
ATOM 1576 C C . VAL A 1 204 ? -4.992 -21.703 -11.852 1 96.19 204 VAL A C 1
ATOM 1578 O O . VAL A 1 204 ? -4.66 -20.812 -12.641 1 96.19 204 VAL A O 1
ATOM 1581 N N . TYR A 1 205 ? -5.855 -22.609 -12.125 1 95.25 205 TYR A N 1
ATOM 1582 C CA . TYR A 1 205 ? -6.809 -22.422 -13.211 1 95.25 205 TYR A CA 1
ATOM 1583 C C . TYR A 1 205 ? -7.965 -21.531 -12.773 1 95.25 205 TYR A C 1
ATOM 1585 O O . TYR A 1 205 ? -8.828 -21.953 -12 1 95.25 205 TYR A O 1
ATOM 1593 N N . ALA A 1 206 ? -8.07 -20.359 -13.328 1 94.12 206 ALA A N 1
ATOM 1594 C CA . ALA A 1 206 ? -9 -19.375 -12.789 1 94.12 206 ALA A CA 1
ATOM 1595 C C . ALA A 1 206 ? -10.195 -19.188 -13.719 1 94.12 206 ALA A C 1
ATOM 1597 O O . ALA A 1 206 ? -11.133 -18.453 -13.398 1 94.12 206 ALA A O 1
ATOM 1598 N N . HIS A 1 207 ? -10.203 -19.828 -14.875 1 91.38 207 HIS A N 1
ATOM 1599 C CA . HIS A 1 207 ? -11.281 -19.641 -15.836 1 91.38 207 HIS A CA 1
ATOM 1600 C C . HIS A 1 207 ? -12.469 -20.531 -15.516 1 91.38 207 HIS A C 1
ATOM 1602 O O . HIS A 1 207 ? -12.945 -21.281 -16.391 1 91.38 207 HIS A O 1
ATOM 1608 N N . THR A 1 208 ? -12.945 -20.469 -14.367 1 93.75 208 THR A N 1
ATOM 1609 C CA . THR A 1 208 ? -14.148 -21.141 -13.898 1 93.75 208 THR A CA 1
ATOM 1610 C C . THR A 1 208 ? -15.031 -20.188 -13.102 1 93.75 208 THR A C 1
ATOM 1612 O O . THR A 1 208 ? -14.523 -19.297 -12.422 1 93.75 208 THR A O 1
ATOM 1615 N N . ASP A 1 209 ? -16.312 -20.422 -13.086 1 93.19 209 ASP A N 1
ATOM 1616 C CA . ASP A 1 209 ? -17.25 -19.578 -12.344 1 93.19 209 ASP A CA 1
ATOM 1617 C C . ASP A 1 209 ? -16.984 -19.641 -10.844 1 93.19 209 ASP A C 1
ATOM 1619 O O . ASP A 1 209 ? -17.172 -18.656 -10.133 1 93.19 209 ASP A O 1
ATOM 1623 N N . ASN A 1 210 ? -16.531 -20.859 -10.375 1 94.62 210 ASN A N 1
ATOM 1624 C CA . ASN A 1 210 ? -16.25 -21.016 -8.953 1 94.62 210 ASN A CA 1
ATOM 1625 C C . ASN A 1 210 ? -15.188 -20.031 -8.484 1 94.62 210 ASN A C 1
ATOM 1627 O O . ASN A 1 210 ? -15.234 -19.562 -7.344 1 94.62 210 ASN A O 1
ATOM 1631 N N . PHE A 1 211 ? -14.32 -19.703 -9.375 1 96.25 211 PHE A N 1
ATOM 1632 C CA . PHE A 1 211 ? -13.266 -18.766 -9.023 1 96.25 211 PHE A CA 1
ATOM 1633 C C . PHE A 1 211 ? -13.68 -17.344 -9.367 1 96.25 211 PHE A C 1
ATOM 1635 O O . PHE A 1 211 ? -13.625 -16.453 -8.516 1 96.25 211 PHE A O 1
ATOM 1642 N N . LEU A 1 212 ? -14.125 -17.094 -10.547 1 93.69 212 LEU A N 1
ATOM 1643 C CA . LEU A 1 212 ? -14.391 -15.758 -11.07 1 93.69 212 LEU A CA 1
ATOM 1644 C C . LEU A 1 212 ? -15.5 -15.078 -10.281 1 93.69 212 LEU A C 1
ATOM 1646 O O . LEU A 1 212 ? -15.469 -13.859 -10.07 1 93.69 212 LEU A O 1
ATOM 1650 N N . LYS A 1 213 ? -16.406 -15.828 -9.734 1 94.31 213 LYS A N 1
ATOM 1651 C CA . LYS A 1 213 ? -17.562 -15.266 -9.047 1 94.31 213 LYS A CA 1
ATOM 1652 C C . LYS A 1 213 ? -17.5 -15.547 -7.547 1 94.31 213 LYS A C 1
ATOM 1654 O O . LYS A 1 213 ? -18.516 -15.516 -6.859 1 94.31 213 LYS A O 1
ATOM 1659 N N . TYR A 1 214 ? -16.344 -15.914 -7.094 1 96.88 214 TYR A N 1
ATOM 1660 C CA . TYR A 1 214 ? -16.172 -16.25 -5.684 1 96.88 214 TYR A CA 1
ATOM 1661 C C . TYR A 1 214 ? -16.578 -15.086 -4.789 1 96.88 214 TYR A C 1
ATOM 1663 O O . TYR A 1 214 ? -16.156 -13.953 -4.996 1 96.88 214 TYR A O 1
ATOM 1671 N N . THR A 1 215 ? -17.406 -15.367 -3.738 1 96.25 215 THR A N 1
ATOM 1672 C CA . THR A 1 215 ? -17.828 -14.344 -2.789 1 96.25 215 THR A CA 1
ATOM 1673 C C . THR A 1 215 ? -17.578 -14.797 -1.354 1 96.25 215 THR A C 1
ATOM 1675 O O . THR A 1 215 ? -17.719 -14.008 -0.415 1 96.25 215 THR A O 1
ATOM 1678 N N . GLY A 1 216 ? -17.219 -16.109 -1.152 1 97.38 216 GLY A N 1
ATOM 1679 C CA . GLY A 1 216 ? -16.969 -16.641 0.181 1 97.38 216 GLY A CA 1
ATOM 1680 C C . GLY A 1 216 ? -17.016 -18.141 0.24 1 97.38 216 GLY A C 1
ATOM 1681 O O . GLY A 1 216 ? -17.406 -18.797 -0.73 1 97.38 216 GLY A O 1
ATOM 1682 N N . GLY A 1 217 ? -16.578 -18.734 1.388 1 97.38 217 GLY A N 1
ATOM 1683 C CA . GLY A 1 217 ? -16.5 -20.172 1.539 1 97.38 217 GLY A CA 1
ATOM 1684 C C . GLY A 1 217 ? -15.219 -20.766 0.987 1 97.38 217 GLY A C 1
ATOM 1685 O O . GLY A 1 217 ? -14.234 -20.047 0.779 1 97.38 217 GLY A O 1
ATOM 1686 N N . VAL A 1 218 ? -15.266 -22.109 0.844 1 98.56 218 VAL A N 1
ATOM 1687 C CA . VAL A 1 218 ? -14.117 -22.812 0.292 1 98.56 218 VAL A CA 1
ATOM 1688 C C . VAL A 1 218 ? -14.391 -23.203 -1.158 1 98.56 218 VAL A C 1
ATOM 1690 O O . VAL A 1 218 ? -15.367 -23.906 -1.443 1 98.56 218 VAL A O 1
ATOM 1693 N N . ILE A 1 219 ? -13.602 -22.703 -2.094 1 98.38 219 ILE A N 1
ATOM 1694 C CA . ILE A 1 219 ? -13.734 -23.094 -3.494 1 98.38 219 ILE A CA 1
ATOM 1695 C C . ILE A 1 219 ? -13.469 -24.578 -3.639 1 98.38 219 ILE A C 1
ATOM 1697 O O . ILE A 1 219 ? -12.391 -25.062 -3.287 1 98.38 219 ILE A O 1
ATOM 1701 N N . THR A 1 220 ? -14.406 -25.281 -4.078 1 96.81 220 THR A N 1
ATOM 1702 C CA . THR A 1 220 ? -14.273 -26.672 -4.473 1 96.81 220 THR A CA 1
ATOM 1703 C C . THR A 1 220 ? -14.547 -26.844 -5.965 1 96.81 220 THR A C 1
ATOM 1705 O O . THR A 1 220 ? -15.391 -26.156 -6.531 1 96.81 220 THR A O 1
ATOM 1708 N N . ASP A 1 221 ? -13.781 -27.641 -6.551 1 96.44 221 ASP A N 1
ATOM 1709 C CA . ASP A 1 221 ? -13.883 -27.938 -7.98 1 96.44 221 ASP A CA 1
ATOM 1710 C C . ASP A 1 221 ? -13.219 -29.266 -8.312 1 96.44 221 ASP A C 1
ATOM 1712 O O . ASP A 1 221 ? -11.992 -29.391 -8.242 1 96.44 221 ASP A O 1
ATOM 1716 N N . ASP A 1 222 ? -13.898 -30.281 -8.805 1 93.88 222 ASP A N 1
ATOM 1717 C CA . ASP A 1 222 ? -13.383 -31.625 -9.023 1 93.88 222 ASP A CA 1
ATOM 1718 C C . ASP A 1 222 ? -12.867 -31.797 -10.453 1 93.88 222 ASP A C 1
ATOM 1720 O O . ASP A 1 222 ? -12.375 -32.875 -10.82 1 93.88 222 ASP A O 1
ATOM 1724 N N . THR A 1 223 ? -13.023 -30.734 -11.258 1 95.56 223 THR A N 1
ATOM 1725 C CA . THR A 1 223 ? -12.516 -30.812 -12.617 1 95.56 223 THR A CA 1
ATOM 1726 C C . THR A 1 223 ? -10.992 -30.906 -12.625 1 95.56 223 THR A C 1
ATOM 1728 O O . THR A 1 223 ? -10.312 -30.094 -11.984 1 95.56 223 THR A O 1
ATOM 1731 N N . PRO A 1 224 ? -10.445 -31.906 -13.273 1 93.56 224 PRO A N 1
ATOM 1732 C CA . PRO A 1 224 ? -8.992 -32.062 -13.32 1 93.56 224 PRO A CA 1
ATOM 1733 C C . PRO A 1 224 ? -8.336 -31.172 -14.383 1 93.56 224 PRO A C 1
ATOM 1735 O O . PRO A 1 224 ? -7.969 -31.656 -15.453 1 93.56 224 PRO A O 1
ATOM 1738 N N . TYR A 1 225 ? -8.117 -29.984 -14.07 1 91.5 225 TYR A N 1
ATOM 1739 C CA . TYR A 1 225 ? -7.422 -29.094 -15 1 91.5 225 TYR A CA 1
ATOM 1740 C C . TYR A 1 225 ? -5.957 -29.484 -15.141 1 91.5 225 TYR A C 1
ATOM 1742 O O . TYR A 1 225 ? -5.336 -29.938 -14.18 1 91.5 225 TYR A O 1
ATOM 1750 N N . ASN A 1 226 ? -5.309 -29.328 -16.359 1 89.06 226 ASN A N 1
ATOM 1751 C CA . ASN A 1 226 ? -3.902 -29.641 -16.594 1 89.06 226 ASN A CA 1
ATOM 1752 C C . ASN A 1 226 ? -3.098 -28.406 -16.953 1 89.06 226 ASN A C 1
ATOM 1754 O O . ASN A 1 226 ? -1.958 -28.5 -17.422 1 89.06 226 ASN A O 1
ATOM 1758 N N . VAL A 1 227 ? -3.785 -27.281 -16.859 1 90.19 227 VAL A N 1
ATOM 1759 C CA . VAL A 1 227 ? -3.133 -26 -17.109 1 90.19 227 VAL A CA 1
ATOM 1760 C C . VAL A 1 227 ? -3.51 -25 -16 1 90.19 227 VAL A C 1
ATOM 1762 O O . VAL A 1 227 ? -4.473 -25.219 -15.266 1 90.19 227 VAL A O 1
ATOM 1765 N N . THR A 1 228 ? -2.719 -24.016 -15.82 1 93 228 THR A N 1
ATOM 1766 C CA . THR A 1 228 ? -3.049 -22.906 -14.953 1 93 228 THR A CA 1
ATOM 1767 C C . THR A 1 228 ? -3.164 -21.609 -15.758 1 93 228 THR A C 1
ATOM 1769 O O . THR A 1 228 ? -2.623 -21.5 -16.859 1 93 228 THR A O 1
ATOM 1772 N N . THR A 1 229 ? -3.955 -20.625 -15.242 1 93.31 229 THR A N 1
ATOM 1773 C CA . THR A 1 229 ? -4.238 -19.422 -16.016 1 93.31 229 THR A CA 1
ATOM 1774 C C . THR A 1 229 ? -4.074 -18.172 -15.148 1 93.31 229 THR A C 1
ATOM 1776 O O . THR A 1 229 ? -4.293 -17.062 -15.617 1 93.31 229 THR A O 1
ATOM 1779 N N . HIS A 1 230 ? -3.711 -18.328 -13.93 1 95.56 230 HIS A N 1
ATOM 1780 C CA . HIS A 1 230 ? -3.646 -17.219 -12.984 1 95.56 230 HIS A CA 1
ATOM 1781 C C . HIS A 1 230 ? -2.658 -17.516 -11.867 1 95.56 230 HIS A C 1
ATOM 1783 O O . HIS A 1 230 ? -2.488 -18.672 -11.461 1 95.56 230 HIS A O 1
ATOM 1789 N N . VAL A 1 231 ? -1.997 -16.438 -11.43 1 97.19 231 VAL A N 1
ATOM 1790 C CA . VAL A 1 231 ? -1.068 -16.578 -10.312 1 97.19 231 VAL A CA 1
ATOM 1791 C C . VAL A 1 231 ? -1.604 -15.844 -9.094 1 97.19 231 VAL A C 1
ATOM 1793 O O . VAL A 1 231 ? -2.09 -14.719 -9.203 1 97.19 231 VAL A O 1
ATOM 1796 N N . ILE A 1 232 ? -1.571 -16.531 -7.938 1 98.19 232 ILE A N 1
ATOM 1797 C CA . ILE A 1 232 ? -2.006 -15.984 -6.656 1 98.19 232 ILE A CA 1
ATOM 1798 C C . ILE A 1 232 ? -0.925 -16.219 -5.602 1 98.19 232 ILE A C 1
ATOM 1800 O O . ILE A 1 232 ? 0.114 -16.812 -5.891 1 98.19 232 ILE A O 1
ATOM 1804 N N . SER A 1 233 ? -1.154 -15.641 -4.395 1 98.5 233 SER A N 1
ATOM 1805 C CA . SER A 1 233 ? -0.268 -15.922 -3.27 1 98.5 233 SER A CA 1
ATOM 1806 C C . SER A 1 233 ? -0.977 -16.75 -2.201 1 98.5 233 SER A C 1
ATOM 1808 O O . SER A 1 233 ? -2.148 -16.516 -1.902 1 98.5 233 SER A O 1
ATOM 1810 N N . LEU A 1 234 ? -0.251 -17.734 -1.697 1 98.75 234 LEU A N 1
ATOM 1811 C CA . LEU A 1 234 ? -0.743 -18.484 -0.546 1 98.75 234 LEU A CA 1
ATOM 1812 C C . LEU A 1 234 ? -0.036 -18.031 0.731 1 98.75 234 LEU A C 1
ATOM 1814 O O . LEU A 1 234 ? 1.178 -17.812 0.73 1 98.75 234 LEU A O 1
ATOM 1818 N N . ILE A 1 235 ? -0.879 -17.969 1.832 1 98.31 235 ILE A N 1
ATOM 1819 C CA . ILE A 1 235 ? -0.307 -17.406 3.051 1 98.31 235 ILE A CA 1
ATOM 1820 C C . ILE A 1 235 ? -0.592 -18.328 4.23 1 98.31 235 ILE A C 1
ATOM 1822 O O . ILE A 1 235 ? -0.18 -18.047 5.359 1 98.31 235 ILE A O 1
ATOM 1826 N N . GLY A 1 236 ? -1.371 -19.438 3.996 1 98.38 236 GLY A N 1
ATOM 1827 C CA . GLY A 1 236 ? -1.732 -20.312 5.094 1 98.38 236 GLY A CA 1
ATOM 1828 C C . GLY A 1 236 ? -2.748 -21.375 4.703 1 98.38 236 GLY A C 1
ATOM 1829 O O . GLY A 1 236 ? -2.926 -21.656 3.518 1 98.38 236 GLY A O 1
ATOM 1830 N N . TRP A 1 237 ? -3.26 -21.984 5.809 1 98.62 237 TRP A N 1
ATOM 1831 C CA . TRP A 1 237 ? -4.207 -23.062 5.598 1 98.62 237 TRP A CA 1
ATOM 1832 C C . TRP A 1 237 ? -5.086 -23.266 6.828 1 98.62 237 TRP A C 1
ATOM 1834 O O . TRP A 1 237 ? -4.844 -22.672 7.879 1 98.62 237 TRP A O 1
ATOM 1844 N N . GLY A 1 238 ? -6.137 -24.016 6.598 1 98.25 238 GLY A N 1
ATOM 1845 C CA . GLY A 1 238 ? -7.008 -24.359 7.707 1 98.25 238 GLY A CA 1
ATOM 1846 C C . GLY A 1 238 ? -8.008 -25.453 7.359 1 98.25 238 GLY A C 1
ATOM 1847 O O . GLY A 1 238 ? -7.805 -26.203 6.402 1 98.25 238 GLY A O 1
ATOM 1848 N N . THR A 1 239 ? -8.93 -25.641 8.305 1 97.62 239 THR A N 1
ATOM 1849 C CA . THR A 1 239 ? -10.055 -26.547 8.125 1 97.62 239 THR A CA 1
ATOM 1850 C C . THR A 1 239 ? -11.367 -25.891 8.531 1 97.62 239 THR A C 1
ATOM 1852 O O . THR A 1 239 ? -11.43 -25.219 9.562 1 97.62 239 THR A O 1
ATOM 1855 N N . GLU A 1 240 ? -12.281 -25.922 7.652 1 95.44 240 GLU A N 1
ATOM 1856 C CA . GLU A 1 240 ? -13.625 -25.406 7.906 1 95.44 240 GLU A CA 1
ATOM 1857 C C . GLU A 1 240 ? -14.688 -26.438 7.539 1 95.44 240 GLU A C 1
ATOM 1859 O O . GLU A 1 240 ? -14.742 -26.906 6.398 1 95.44 240 GLU A O 1
ATOM 1864 N N . ASN A 1 241 ? -15.531 -26.812 8.555 1 95.62 241 ASN A N 1
ATOM 1865 C CA . ASN A 1 241 ? -16.594 -27.797 8.336 1 95.62 241 ASN A CA 1
ATOM 1866 C C . ASN A 1 241 ? -16.062 -29.078 7.707 1 95.62 241 ASN A C 1
ATOM 1868 O O . ASN A 1 241 ? -16.625 -29.562 6.727 1 95.62 241 ASN A O 1
ATOM 1872 N N . GLY A 1 242 ? -14.906 -29.5 8.148 1 95.94 242 GLY A N 1
ATOM 1873 C CA . GLY A 1 242 ? -14.32 -30.75 7.703 1 95.94 242 GLY A CA 1
ATOM 1874 C C . GLY A 1 242 ? -13.578 -30.625 6.387 1 95.94 242 GLY A C 1
ATOM 1875 O O . GLY A 1 242 ? -13.023 -31.609 5.887 1 95.94 242 GLY A O 1
ATOM 1876 N N . VAL A 1 243 ? -13.586 -29.453 5.766 1 97.75 243 VAL A N 1
ATOM 1877 C CA . VAL A 1 243 ? -12.906 -29.234 4.492 1 97.75 243 VAL A CA 1
ATOM 1878 C C . VAL A 1 243 ? -11.602 -28.484 4.723 1 97.75 243 VAL A C 1
ATOM 1880 O O . VAL A 1 243 ? -11.602 -27.391 5.277 1 97.75 243 VAL A O 1
ATOM 1883 N N . ASN A 1 244 ? -10.484 -29.188 4.348 1 98.25 244 ASN A N 1
ATOM 1884 C CA . ASN A 1 244 ? -9.195 -28.516 4.398 1 98.25 244 ASN A CA 1
ATOM 1885 C C . ASN A 1 244 ? -9.062 -27.469 3.291 1 98.25 244 ASN A C 1
ATOM 1887 O O . ASN A 1 244 ? -9.508 -27.703 2.162 1 98.25 244 ASN A O 1
ATOM 1891 N N . TYR A 1 245 ? -8.43 -26.312 3.635 1 98.81 245 TYR A N 1
ATOM 1892 C CA . TYR A 1 245 ? -8.312 -25.281 2.609 1 98.81 245 TYR A CA 1
ATOM 1893 C C . TYR A 1 245 ? -6.973 -24.562 2.709 1 98.81 245 TYR A C 1
ATOM 1895 O O . TYR A 1 245 ? -6.344 -24.562 3.77 1 98.81 245 TYR A O 1
ATOM 1903 N N . TRP A 1 246 ? -6.523 -24.062 1.553 1 98.75 246 TRP A N 1
ATOM 1904 C CA . TRP A 1 246 ? -5.496 -23.031 1.484 1 98.75 246 TRP A CA 1
ATOM 1905 C C . TRP A 1 246 ? -6.105 -21.641 1.662 1 98.75 246 TRP A C 1
ATOM 1907 O O . TRP A 1 246 ? -7.254 -21.406 1.28 1 98.75 246 TRP A O 1
ATOM 1917 N N . ILE A 1 247 ? -5.355 -20.719 2.232 1 98.56 247 ILE A N 1
ATOM 1918 C CA . ILE A 1 247 ? -5.715 -19.297 2.238 1 98.56 247 ILE A CA 1
ATOM 1919 C C . ILE A 1 247 ? -4.934 -18.562 1.152 1 98.56 247 ILE A C 1
ATOM 1921 O O . ILE A 1 247 ? -3.701 -18.562 1.167 1 98.56 247 ILE A O 1
ATOM 1925 N N . GLY A 1 248 ? -5.723 -17.953 0.253 1 98.62 248 GLY A N 1
ATOM 1926 C CA . GLY A 1 248 ? -5.086 -17.281 -0.873 1 98.62 248 GLY A CA 1
ATOM 1927 C C . GLY A 1 248 ? -5.379 -15.797 -0.934 1 98.62 248 GLY A C 1
ATOM 1928 O O . GLY A 1 248 ? -6.41 -15.344 -0.442 1 98.62 248 GLY A O 1
ATOM 1929 N N . ARG A 1 249 ? -4.422 -15.055 -1.479 1 98.44 249 ARG A N 1
ATOM 1930 C CA . ARG A 1 249 ? -4.562 -13.648 -1.818 1 98.44 249 ARG A CA 1
ATOM 1931 C C . ARG A 1 249 ? -4.648 -13.453 -3.328 1 98.44 249 ARG A C 1
ATOM 1933 O O . ARG A 1 249 ? -3.77 -13.898 -4.066 1 98.44 249 ARG A O 1
ATOM 1940 N N . ASN A 1 250 ? -5.688 -12.812 -3.762 1 97.88 250 ASN A N 1
ATOM 1941 C CA . ASN A 1 250 ? -5.883 -12.5 -5.172 1 97.88 250 ASN A CA 1
ATOM 1942 C C . ASN A 1 250 ? -5.477 -11.062 -5.492 1 97.88 250 ASN A C 1
ATOM 1944 O O . ASN A 1 250 ? -5.117 -10.305 -4.594 1 97.88 250 ASN A O 1
ATOM 1948 N N . SER A 1 251 ? -5.469 -10.758 -6.777 1 98 251 SER A N 1
ATOM 1949 C CA . SER A 1 251 ? -5.086 -9.422 -7.211 1 98 251 SER A CA 1
ATOM 1950 C C . SER A 1 251 ? -6.215 -8.75 -7.984 1 98 251 SER A C 1
ATOM 1952 O O . SER A 1 251 ? -5.961 -8 -8.938 1 98 251 SER A O 1
ATOM 1954 N N . PHE A 1 252 ? -7.48 -9.023 -7.652 1 97 252 PHE A N 1
ATOM 1955 C CA . PHE A 1 252 ? -8.641 -8.469 -8.336 1 97 252 PHE A CA 1
ATOM 1956 C C . PHE A 1 252 ? -9.266 -7.348 -7.508 1 97 252 PHE A C 1
ATOM 1958 O O . PHE A 1 252 ? -10.398 -6.938 -7.762 1 97 252 PHE A O 1
ATOM 1965 N N . GLY A 1 253 ? -8.555 -6.895 -6.457 1 97 253 GLY A N 1
ATOM 1966 C CA . GLY A 1 253 ? -9.078 -5.848 -5.598 1 97 253 GLY A CA 1
ATOM 1967 C C . GLY A 1 253 ? -9.875 -6.383 -4.422 1 97 253 GLY A C 1
ATOM 1968 O O . GLY A 1 253 ? -10.133 -7.586 -4.336 1 97 253 GLY A O 1
ATOM 1969 N N . THR A 1 254 ? -10.281 -5.457 -3.531 1 97.38 254 THR A N 1
ATOM 1970 C CA . THR A 1 254 ? -10.938 -5.852 -2.291 1 97.38 254 THR A CA 1
ATOM 1971 C C . THR A 1 254 ? -12.422 -6.133 -2.529 1 97.38 254 THR A C 1
ATOM 1973 O O . THR A 1 254 ? -13.094 -6.719 -1.676 1 97.38 254 THR A O 1
ATOM 1976 N N . GLU A 1 255 ? -12.898 -5.715 -3.695 1 96.56 255 GLU A N 1
ATOM 1977 C CA . GLU A 1 255 ? -14.312 -5.949 -3.986 1 96.56 255 GLU A CA 1
ATOM 1978 C C . GLU A 1 255 ? -14.539 -7.367 -4.5 1 96.56 255 GLU A C 1
ATOM 1980 O O . GLU A 1 255 ? -15.68 -7.777 -4.719 1 96.56 255 GLU A O 1
ATOM 1985 N N . TRP A 1 256 ? -13.508 -8.133 -4.641 1 96.56 256 TRP A N 1
ATOM 1986 C CA . TRP A 1 256 ? -13.586 -9.539 -5.023 1 96.56 256 TRP A CA 1
ATOM 1987 C C . TRP A 1 256 ? -13.375 -10.445 -3.816 1 96.56 256 TRP A C 1
ATOM 1989 O O . TRP A 1 256 ? -12.523 -10.172 -2.969 1 96.56 256 TRP A O 1
ATOM 1999 N N . GLY A 1 257 ? -14.133 -11.484 -3.766 1 97.25 257 GLY A N 1
ATOM 2000 C CA . GLY A 1 257 ? -13.945 -12.469 -2.711 1 97.25 257 GLY A CA 1
ATOM 2001 C C . GLY A 1 257 ? -14.188 -11.914 -1.322 1 97.25 257 GLY A C 1
ATOM 2002 O O . GLY A 1 257 ? -15.188 -11.227 -1.084 1 97.25 257 GLY A O 1
ATOM 2003 N N . GLU A 1 258 ? -13.352 -12.336 -0.457 1 96.88 258 GLU A N 1
ATOM 2004 C CA . GLU A 1 258 ? -13.414 -11.859 0.92 1 96.88 258 GLU A CA 1
ATOM 2005 C C . GLU A 1 258 ? -12.375 -10.773 1.175 1 96.88 258 GLU A C 1
ATOM 2007 O O . GLU A 1 258 ? -11.352 -11.023 1.823 1 96.88 258 GLU A O 1
ATOM 2012 N N . GLY A 1 259 ? -12.648 -9.602 0.609 1 96.12 259 GLY A N 1
ATOM 2013 C CA . GLY A 1 259 ? -11.68 -8.523 0.713 1 96.12 259 GLY A CA 1
ATOM 2014 C C . GLY A 1 259 ? -10.398 -8.789 -0.061 1 96.12 259 GLY A C 1
ATOM 2015 O O . GLY A 1 259 ? -9.312 -8.398 0.37 1 96.12 259 GLY A O 1
ATOM 2016 N N . GLY A 1 260 ? -10.508 -9.555 -1.081 1 97.44 260 GLY A N 1
ATOM 2017 C CA . GLY A 1 260 ? -9.344 -9.891 -1.888 1 97.44 260 GLY A CA 1
ATOM 2018 C C . GLY A 1 260 ? -8.719 -11.219 -1.512 1 97.44 260 GLY A C 1
ATOM 2019 O O . GLY A 1 260 ? -7.805 -11.695 -2.188 1 97.44 260 GLY A O 1
ATOM 2020 N N . TRP A 1 261 ? -9.258 -11.828 -0.44 1 97.81 261 TRP A N 1
ATOM 2021 C CA . TRP A 1 261 ? -8.797 -13.133 0.035 1 97.81 261 TRP A CA 1
ATOM 2022 C C . TRP A 1 261 ? -9.789 -14.227 -0.332 1 97.81 261 TRP A C 1
ATOM 2024 O O . TRP A 1 261 ? -10.945 -13.945 -0.66 1 97.81 261 TRP A O 1
ATOM 2034 N N . PHE A 1 262 ? -9.266 -15.453 -0.315 1 98.56 262 PHE A N 1
ATOM 2035 C CA . PHE A 1 262 ? -10.148 -16.562 -0.641 1 98.56 262 PHE A CA 1
ATOM 2036 C C . PHE A 1 262 ? -9.617 -17.875 -0.049 1 98.56 262 PHE A C 1
ATOM 2038 O O . PHE A 1 262 ? -8.5 -17.906 0.479 1 98.56 262 PHE A O 1
ATOM 2045 N N . LYS A 1 263 ? -10.43 -18.875 -0.072 1 98.75 263 LYS A N 1
ATOM 2046 C CA . LYS A 1 263 ? -10.078 -20.234 0.347 1 98.75 263 LYS A CA 1
ATOM 2047 C C . LYS A 1 263 ? -10.289 -21.234 -0.788 1 98.75 263 LYS A C 1
ATOM 2049 O O . LYS A 1 263 ? -11.266 -21.141 -1.533 1 98.75 263 LYS A O 1
ATOM 2054 N N . ILE A 1 264 ? -9.375 -22.031 -0.954 1 98.56 264 ILE A N 1
ATOM 2055 C CA . ILE A 1 264 ? -9.469 -23.078 -1.965 1 98.56 264 ILE A CA 1
ATOM 2056 C C . ILE A 1 264 ? -9.188 -24.438 -1.331 1 98.56 264 ILE A C 1
ATOM 2058 O O . ILE A 1 264 ? -8.281 -24.562 -0.503 1 98.56 264 ILE A O 1
ATOM 2062 N N . GLU A 1 265 ? -9.898 -25.422 -1.72 1 98.44 265 GLU A N 1
ATOM 2063 C CA . GLU A 1 265 ? -9.781 -26.75 -1.13 1 98.44 265 GLU A CA 1
ATOM 2064 C C . GLU A 1 265 ? -8.359 -27.281 -1.262 1 98.44 265 GLU A C 1
ATOM 2066 O O . GLU A 1 265 ? -7.762 -27.219 -2.338 1 98.44 265 GLU A O 1
ATOM 2071 N N . ARG A 1 266 ? -7.879 -27.797 -0.162 1 98.19 266 ARG A N 1
ATOM 2072 C CA . ARG A 1 266 ? -6.52 -28.312 -0.058 1 98.19 266 ARG A CA 1
ATOM 2073 C C . ARG A 1 266 ? -6.52 -29.844 -0.061 1 98.19 266 ARG A C 1
ATOM 2075 O O . ARG A 1 266 ? -7.379 -30.469 0.558 1 98.19 266 ARG A O 1
ATOM 2082 N N . GLY A 1 267 ? -5.5 -30.406 -0.678 1 96 267 GLY A N 1
ATOM 2083 C CA . GLY A 1 267 ? -5.316 -31.844 -0.648 1 96 267 GLY A CA 1
ATOM 2084 C C . GLY A 1 267 ? -5.965 -32.562 -1.82 1 96 267 GLY A C 1
ATOM 2085 O O . GLY A 1 267 ? -5.793 -33.781 -1.995 1 96 267 GLY A O 1
ATOM 2086 N N . LYS A 1 268 ? -6.645 -31.859 -2.703 1 95.69 268 LYS A N 1
ATOM 2087 C CA . LYS A 1 268 ? -7.352 -32.469 -3.83 1 95.69 268 LYS A CA 1
ATOM 2088 C C . LYS A 1 268 ? -6.871 -31.891 -5.156 1 95.69 268 LYS A C 1
ATOM 2090 O O . LYS A 1 268 ? -7.426 -32.188 -6.215 1 95.69 268 LYS A O 1
ATOM 2095 N N . ASN A 1 269 ? -5.93 -31.016 -5.125 1 96.44 269 ASN A N 1
ATOM 2096 C CA . ASN A 1 269 ? -5.395 -30.312 -6.285 1 96.44 269 ASN A CA 1
ATOM 2097 C C . ASN A 1 269 ? -6.48 -29.516 -7.004 1 96.44 269 ASN A C 1
ATOM 2099 O O . ASN A 1 269 ? -6.598 -29.578 -8.234 1 96.44 269 ASN A O 1
ATOM 2103 N N . THR A 1 270 ? -7.32 -28.906 -6.191 1 97.06 270 THR A N 1
ATOM 2104 C CA . THR A 1 270 ? -8.375 -28.047 -6.723 1 97.06 270 THR A CA 1
ATOM 2105 C C . THR A 1 270 ? -7.781 -26.953 -7.59 1 97.06 270 THR A C 1
ATOM 2107 O O . THR A 1 270 ? -6.816 -26.297 -7.199 1 97.06 270 THR A O 1
ATOM 2110 N N . LEU A 1 271 ? -8.297 -26.797 -8.875 1 96.31 271 LEU A N 1
ATOM 2111 C CA . LEU A 1 271 ? -7.891 -25.781 -9.844 1 96.31 271 LEU A CA 1
ATOM 2112 C C . LEU A 1 271 ? -6.418 -25.953 -10.211 1 96.31 271 LEU A C 1
ATOM 2114 O O . LEU A 1 271 ? -5.766 -24.984 -10.609 1 96.31 271 LEU A O 1
ATOM 2118 N N . ASN A 1 272 ? -5.766 -27.078 -9.938 1 94.75 272 ASN A N 1
ATOM 2119 C CA . ASN A 1 272 ? -4.406 -27.453 -10.305 1 94.75 272 ASN A CA 1
ATOM 2120 C C . ASN A 1 272 ? -3.375 -26.781 -9.398 1 94.75 272 ASN A C 1
ATOM 2122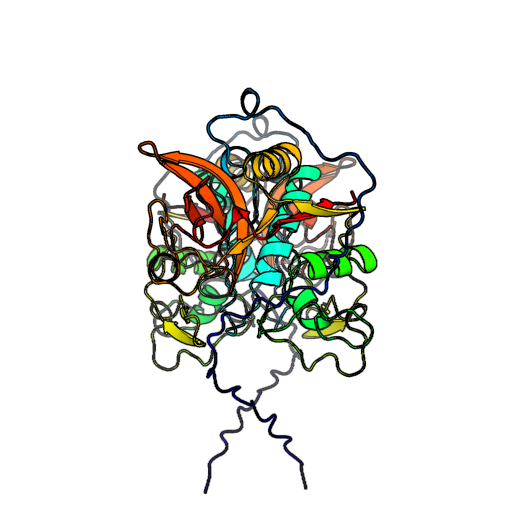 O O . ASN A 1 272 ? -2.213 -26.641 -9.781 1 94.75 272 ASN A O 1
ATOM 2126 N N . ILE A 1 273 ? -3.736 -26.391 -8.195 1 96 273 ILE A N 1
ATOM 2127 C CA . ILE A 1 273 ? -2.934 -25.516 -7.344 1 96 273 ILE A CA 1
ATOM 2128 C C . ILE A 1 273 ? -1.769 -26.297 -6.75 1 96 273 ILE A C 1
ATOM 2130 O O . ILE A 1 273 ? -0.725 -25.734 -6.43 1 96 273 ILE A O 1
ATOM 2134 N N . GLU A 1 274 ? -1.876 -27.656 -6.598 1 95.62 274 GLU A N 1
ATOM 2135 C CA . GLU A 1 274 ? -0.87 -28.422 -5.871 1 95.62 274 GLU A CA 1
ATOM 2136 C C . GLU A 1 274 ? 0.047 -29.188 -6.832 1 95.62 274 GLU A C 1
ATOM 2138 O O . GLU A 1 274 ? 1.032 -29.797 -6.406 1 95.62 274 GLU A O 1
ATOM 2143 N N . ARG A 1 275 ? -0.25 -29.156 -8.094 1 90.44 275 ARG A N 1
ATOM 2144 C CA . ARG A 1 275 ? 0.575 -29.859 -9.07 1 90.44 275 ARG A CA 1
ATOM 2145 C C . ARG A 1 275 ? 1.527 -28.906 -9.773 1 90.44 275 ARG A C 1
ATOM 2147 O O . ARG A 1 275 ? 2.66 -29.266 -10.102 1 90.44 275 ARG A O 1
ATOM 2154 N N . HIS A 1 276 ? 0.99 -27.75 -10.023 1 87.56 276 HIS A N 1
ATOM 2155 C CA . HIS A 1 276 ? 1.877 -26.734 -10.57 1 87.56 276 HIS A CA 1
ATOM 2156 C C . HIS A 1 276 ? 2.791 -26.156 -9.492 1 87.56 276 HIS A C 1
ATOM 2158 O O . HIS A 1 276 ? 2.328 -25.797 -8.414 1 87.56 276 HIS A O 1
ATOM 2164 N N . PRO A 1 277 ? 4.086 -26.109 -9.734 1 91.69 277 PRO A N 1
ATOM 2165 C CA . PRO A 1 277 ? 5 -25.656 -8.688 1 91.69 277 PRO A CA 1
ATOM 2166 C C . PRO A 1 277 ? 4.738 -24.203 -8.266 1 91.69 277 PRO A C 1
ATOM 2168 O O . PRO A 1 277 ? 4.434 -23.359 -9.109 1 91.69 277 PRO A O 1
ATOM 2171 N N . CYS A 1 278 ? 4.785 -23.969 -6.984 1 97.19 278 CYS A N 1
ATOM 2172 C CA . CYS A 1 278 ? 4.73 -22.625 -6.406 1 97.19 278 CYS A CA 1
ATOM 2173 C C . CYS A 1 278 ? 6.129 -22.047 -6.227 1 97.19 278 CYS A C 1
ATOM 2175 O O . CYS A 1 278 ? 7.078 -22.781 -5.961 1 97.19 278 CYS A O 1
ATOM 2177 N N . ALA A 1 279 ? 6.258 -20.75 -6.391 1 98.06 279 ALA A N 1
ATOM 2178 C CA . ALA A 1 279 ? 7.555 -20.094 -6.305 1 98.06 279 ALA A CA 1
ATOM 2179 C C . ALA A 1 279 ? 7.77 -19.484 -4.926 1 98.06 279 ALA A C 1
ATOM 2181 O O . ALA A 1 279 ? 6.836 -18.938 -4.328 1 98.06 279 ALA A O 1
ATOM 2182 N N . TRP A 1 280 ? 9 -19.609 -4.383 1 98.69 280 TRP A N 1
ATOM 2183 C CA . TRP A 1 280 ? 9.414 -18.953 -3.146 1 98.69 280 TRP A CA 1
ATOM 2184 C C . TRP A 1 280 ? 10.742 -18.219 -3.336 1 98.69 280 TRP A C 1
ATOM 2186 O O . TRP A 1 280 ? 11.5 -18.516 -4.262 1 98.69 280 TRP A O 1
ATOM 2196 N N . ALA A 1 281 ? 11 -17.203 -2.564 1 98.81 281 ALA A N 1
ATOM 2197 C CA . ALA A 1 281 ? 12.258 -16.453 -2.557 1 98.81 281 ALA A CA 1
ATOM 2198 C C . ALA A 1 281 ? 12.664 -16.078 -1.135 1 98.81 281 ALA A C 1
ATOM 2200 O O . ALA A 1 281 ? 11.812 -15.945 -0.253 1 98.81 281 ALA A O 1
ATOM 2201 N N . VAL A 1 282 ? 13.961 -15.953 -0.923 1 98.75 282 VAL A N 1
ATOM 2202 C CA . VAL A 1 282 ? 14.5 -15.578 0.381 1 98.75 282 VAL A CA 1
ATOM 2203 C C . VAL A 1 282 ? 15.062 -14.164 0.323 1 98.75 282 VAL A C 1
ATOM 2205 O O . VAL A 1 282 ? 16.031 -13.898 -0.396 1 98.75 282 VAL A O 1
ATOM 2208 N N . PRO A 1 283 ? 14.469 -13.25 1.108 1 98.62 283 PRO A N 1
ATOM 2209 C CA . PRO A 1 283 ? 15 -11.883 1.148 1 98.62 283 PRO A CA 1
ATOM 2210 C C . PRO A 1 283 ? 16.469 -11.836 1.583 1 98.62 283 PRO A C 1
ATOM 2212 O O . PRO A 1 283 ? 16.859 -12.562 2.498 1 98.62 283 PRO A O 1
ATOM 2215 N N . LYS A 1 284 ? 17.25 -11.023 0.866 1 97.81 284 LYS A N 1
ATOM 2216 C CA . LYS A 1 284 ? 18.625 -10.742 1.292 1 97.81 284 LYS A CA 1
ATOM 2217 C C . LYS A 1 284 ? 18.672 -9.562 2.262 1 97.81 284 LYS A C 1
ATOM 2219 O O . LYS A 1 284 ? 18.422 -8.422 1.868 1 97.81 284 LYS A O 1
ATOM 2224 N N . VAL A 1 285 ? 18.781 -9.75 3.561 1 91.38 285 VAL A N 1
ATOM 2225 C CA . VAL A 1 285 ? 18.766 -8.68 4.551 1 91.38 285 VAL A CA 1
ATOM 2226 C C . VAL A 1 285 ? 20.078 -8.672 5.332 1 91.38 285 VAL A C 1
ATOM 2228 O O . VAL A 1 285 ? 20.719 -9.719 5.5 1 91.38 285 VAL A O 1
ATOM 2231 N N . MET B 1 1 ? -15.609 16.438 -40.875 1 22.55 1 MET B N 1
ATOM 2232 C CA . MET B 1 1 ? -14.969 17.469 -40.062 1 22.55 1 MET B CA 1
ATOM 2233 C C . MET B 1 1 ? -14.703 16.953 -38.656 1 22.55 1 MET B C 1
ATOM 2235 O O . MET B 1 1 ? -15.617 16.891 -37.812 1 22.55 1 MET B O 1
ATOM 2239 N N . SER B 1 2 ? -13.859 15.906 -38.438 1 23.78 2 SER B N 1
ATOM 2240 C CA . SER B 1 2 ? -13.594 15.07 -37.281 1 23.78 2 SER B CA 1
ATOM 2241 C C . SER B 1 2 ? -12.906 15.859 -36.188 1 23.78 2 SER B C 1
ATOM 2243 O O . SER B 1 2 ? -11.805 16.375 -36.375 1 23.78 2 SER B O 1
ATOM 2245 N N . LEU B 1 3 ? -13.688 16.562 -35.25 1 20.97 3 LEU B N 1
ATOM 2246 C CA . LEU B 1 3 ? -13.266 17.422 -34.156 1 20.97 3 LEU B CA 1
ATOM 2247 C C . LEU B 1 3 ? -12.359 16.672 -33.188 1 20.97 3 LEU B C 1
ATOM 2249 O O . LEU B 1 3 ? -12.805 15.742 -32.5 1 20.97 3 LEU B O 1
ATOM 2253 N N . PHE B 1 4 ? -11.141 16.438 -33.531 1 23.62 4 PHE B N 1
ATOM 2254 C CA . PHE B 1 4 ? -10.094 16.047 -32.625 1 23.62 4 PHE B CA 1
ATOM 2255 C C . PHE B 1 4 ? -10.047 16.984 -31.422 1 23.62 4 PHE B C 1
ATOM 2257 O O . PHE B 1 4 ? -9.719 18.172 -31.562 1 23.62 4 PHE B O 1
ATOM 2264 N N . LEU B 1 5 ? -10.883 16.688 -30.422 1 23.73 5 LEU B N 1
ATOM 2265 C CA . LEU B 1 5 ? -10.797 17.469 -29.188 1 23.73 5 LEU B CA 1
ATOM 2266 C C . LEU B 1 5 ? -9.398 17.391 -28.594 1 23.73 5 LEU B C 1
ATOM 2268 O O . LEU B 1 5 ? -8.922 16.312 -28.25 1 23.73 5 LEU B O 1
ATOM 2272 N N . LEU B 1 6 ? -8.508 18.328 -28.953 1 23.98 6 LEU B N 1
ATOM 2273 C CA . LEU B 1 6 ? -7.25 18.688 -28.312 1 23.98 6 LEU B CA 1
ATOM 2274 C C . LEU B 1 6 ? -7.402 18.719 -26.797 1 23.98 6 LEU B C 1
ATOM 2276 O O . LEU B 1 6 ? -8.125 19.578 -26.266 1 23.98 6 LEU B O 1
ATOM 2280 N N . ILE B 1 7 ? -7.344 17.547 -26.266 1 31.33 7 ILE B N 1
ATOM 2281 C CA . ILE B 1 7 ? -7.176 17.641 -24.812 1 31.33 7 ILE B CA 1
ATOM 2282 C C . ILE B 1 7 ? -6.043 18.625 -24.5 1 31.33 7 ILE B C 1
ATOM 2284 O O . ILE B 1 7 ? -4.891 18.391 -24.875 1 31.33 7 ILE B O 1
ATOM 2288 N N . SER B 1 8 ? -6.297 19.875 -24.531 1 23.31 8 SER B N 1
ATOM 2289 C CA . SER B 1 8 ? -5.371 20.891 -24.016 1 23.31 8 SER B CA 1
ATOM 2290 C C . SER B 1 8 ? -4.77 20.469 -22.688 1 23.31 8 SER B C 1
ATOM 2292 O O . SER B 1 8 ? -5.488 20.312 -21.688 1 23.31 8 SER B O 1
ATOM 2294 N N . LEU B 1 9 ? -3.74 19.656 -22.719 1 30.72 9 LEU B N 1
ATOM 2295 C CA . LEU B 1 9 ? -2.844 19.578 -21.562 1 30.72 9 LEU B CA 1
ATOM 2296 C C . LEU B 1 9 ? -2.514 20.984 -21.047 1 30.72 9 LEU B C 1
ATOM 2298 O O . LEU B 1 9 ? -1.717 21.703 -21.656 1 30.72 9 LEU B O 1
ATOM 2302 N N . LEU B 1 10 ? -3.48 21.719 -20.656 1 28.17 10 LEU B N 1
ATOM 2303 C CA . LEU B 1 10 ? -3.111 22.922 -19.922 1 28.17 10 LEU B CA 1
ATOM 2304 C C . LEU B 1 10 ? -1.979 22.641 -18.938 1 28.17 10 LEU B C 1
ATOM 2306 O O . LEU B 1 10 ? -2.166 21.922 -17.969 1 28.17 10 LEU B O 1
ATOM 2310 N N . PHE B 1 11 ? -0.781 22.609 -19.531 1 30.41 11 PHE B N 1
ATOM 2311 C CA . PHE B 1 11 ? 0.431 22.797 -18.75 1 30.41 11 PHE B CA 1
ATOM 2312 C C . PHE B 1 11 ? 0.277 23.969 -17.781 1 30.41 11 PHE B C 1
ATOM 2314 O O . PHE B 1 11 ? 0.103 25.109 -18.203 1 30.41 11 PHE B O 1
ATOM 2321 N N . PHE B 1 12 ? -0.395 23.812 -16.734 1 32.25 12 PHE B N 1
ATOM 2322 C CA . PHE B 1 12 ? -0.296 24.812 -15.68 1 32.25 12 PHE B CA 1
ATOM 2323 C C . PHE B 1 12 ? 1.156 25.219 -15.453 1 32.25 12 PHE B C 1
ATOM 2325 O O . PHE B 1 12 ? 2.039 24.359 -15.383 1 32.25 12 PHE B O 1
ATOM 2332 N N . SER B 1 13 ? 1.548 26.344 -15.906 1 32.44 13 SER B N 1
ATOM 2333 C CA . SER B 1 13 ? 2.787 27.047 -15.57 1 32.44 13 SER B CA 1
ATOM 2334 C C . SER B 1 13 ? 3.08 26.969 -14.078 1 32.44 13 SER B C 1
ATOM 2336 O O . SER B 1 13 ? 2.225 27.297 -13.258 1 32.44 13 SER B O 1
ATOM 2338 N N . PRO B 1 14 ? 4.129 26.156 -13.695 1 37.75 14 PRO B N 1
ATOM 2339 C CA . PRO B 1 14 ? 4.625 26.125 -12.32 1 37.75 14 PRO B CA 1
ATOM 2340 C C . PRO B 1 14 ? 4.938 27.516 -11.766 1 37.75 14 PRO B C 1
ATOM 2342 O O . PRO B 1 14 ? 5.715 27.641 -10.82 1 37.75 14 PRO B O 1
ATOM 2345 N N . SER B 1 15 ? 4.691 28.531 -12.43 1 34.81 15 SER B N 1
ATOM 2346 C CA . SER B 1 15 ? 5.316 29.688 -11.797 1 34.81 15 SER B CA 1
ATOM 2347 C C . SER B 1 15 ? 5.168 29.625 -10.281 1 34.81 15 SER B C 1
ATOM 2349 O O . SER B 1 15 ? 6.086 29.984 -9.539 1 34.81 15 SER B O 1
ATOM 2351 N N . GLN B 1 16 ? 3.855 29.828 -9.703 1 38.19 16 GLN B N 1
ATOM 2352 C CA . GLN B 1 16 ? 3.771 29.891 -8.25 1 38.19 16 GLN B CA 1
ATOM 2353 C C . GLN B 1 16 ? 3.975 28.516 -7.625 1 38.19 16 GLN B C 1
ATOM 2355 O O . GLN B 1 16 ? 3.537 27.516 -8.18 1 38.19 16 GLN B O 1
ATOM 2360 N N . GLY B 1 17 ? 5.027 28.359 -6.832 1 41.47 17 GLY B N 1
ATOM 2361 C CA . GLY B 1 17 ? 5.336 27.172 -6.055 1 41.47 17 GLY B CA 1
ATOM 2362 C C . GLY B 1 17 ? 4.113 26.328 -5.742 1 41.47 17 GLY B C 1
ATOM 2363 O O . GLY B 1 17 ? 2.99 26.844 -5.723 1 41.47 17 GLY B O 1
ATOM 2364 N N . ILE B 1 18 ? 3.934 25.25 -6.223 1 43.91 18 ILE B N 1
ATOM 2365 C CA . ILE B 1 18 ? 2.881 24.312 -5.836 1 43.91 18 ILE B CA 1
ATOM 2366 C C . ILE B 1 18 ? 2.477 24.562 -4.383 1 43.91 18 ILE B C 1
ATOM 2368 O O . ILE B 1 18 ? 3.209 24.203 -3.459 1 43.91 18 ILE B O 1
ATOM 2372 N N . GLY B 1 19 ? 2.131 25.812 -4.055 1 50.81 19 GLY B N 1
ATOM 2373 C CA . GLY B 1 19 ? 1.582 26.031 -2.725 1 50.81 19 GLY B CA 1
ATOM 2374 C C . GLY B 1 19 ? 0.544 24.984 -2.33 1 50.81 19 GLY B C 1
ATOM 2375 O O . GLY B 1 19 ? -0.516 24.906 -2.953 1 50.81 19 GLY B O 1
ATOM 2376 N N . TRP B 1 20 ? 0.971 23.797 -1.622 1 62.91 20 TRP B N 1
ATOM 2377 C CA . TRP B 1 20 ? 0.442 22.438 -1.503 1 62.91 20 TRP B CA 1
ATOM 2378 C C . TRP B 1 20 ? -0.509 22.328 -0.316 1 62.91 20 TRP B C 1
ATOM 2380 O O . TRP B 1 20 ? -1.024 21.25 -0.025 1 62.91 20 TRP B O 1
ATOM 2390 N N . TYR B 1 21 ? -0.83 23.594 0.426 1 69.06 21 TYR B N 1
ATOM 2391 C CA . TYR B 1 21 ? -1.803 23.562 1.512 1 69.06 21 TYR B CA 1
ATOM 2392 C C . TYR B 1 21 ? -2.844 24.656 1.354 1 69.06 21 TYR B C 1
ATOM 2394 O O . TYR B 1 21 ? -2.512 25.797 0.996 1 69.06 21 TYR B O 1
ATOM 2402 N N . LYS B 1 22 ? -4.133 24.281 1.284 1 73.88 22 LYS B N 1
ATOM 2403 C CA . LYS B 1 22 ? -5.25 25.219 1.331 1 73.88 22 LYS B CA 1
ATOM 2404 C C . LYS B 1 22 ? -5.953 25.172 2.686 1 73.88 22 LYS B C 1
ATOM 2406 O O . LYS B 1 22 ? -6.371 24.094 3.133 1 73.88 22 LYS B O 1
ATOM 2411 N N . GLU B 1 23 ? -5.965 26.312 3.352 1 72.75 23 GLU B N 1
ATOM 2412 C CA . GLU B 1 23 ? -6.59 26.391 4.668 1 72.75 23 GLU B CA 1
ATOM 2413 C C . GLU B 1 23 ? -8.102 26.219 4.57 1 72.75 23 GLU B C 1
ATOM 2415 O O . GLU B 1 23 ? -8.742 26.781 3.68 1 72.75 23 GLU B O 1
ATOM 2420 N N . ALA B 1 24 ? -8.578 25.391 5.434 1 73.94 24 ALA B N 1
ATOM 2421 C CA . ALA B 1 24 ? -10.031 25.281 5.555 1 73.94 24 ALA B CA 1
ATOM 2422 C C . ALA B 1 24 ? -10.625 26.562 6.109 1 73.94 24 ALA B C 1
ATOM 2424 O O . ALA B 1 24 ? -9.984 27.281 6.887 1 73.94 24 ALA B O 1
ATOM 242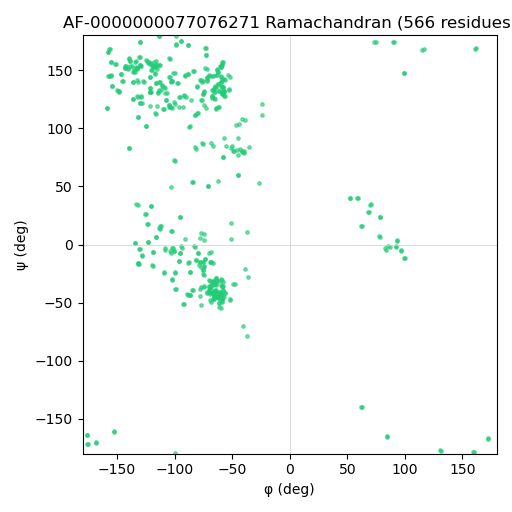5 N N . PRO B 1 25 ? -11.867 26.859 5.582 1 75.5 25 PRO B N 1
ATOM 2426 C CA . PRO B 1 25 ? -12.539 28 6.188 1 75.5 25 PRO B CA 1
ATOM 2427 C C . PRO B 1 25 ? -12.789 27.828 7.684 1 75.5 25 PRO B C 1
ATOM 2429 O O . PRO B 1 25 ? -13.023 26.703 8.141 1 75.5 25 PRO B O 1
ATOM 2432 N N . HIS B 1 26 ? -12.688 28.969 8.438 1 78.69 26 HIS B N 1
ATOM 2433 C CA . HIS B 1 26 ? -12.977 28.953 9.867 1 78.69 26 HIS B CA 1
ATOM 2434 C C . HIS B 1 26 ? -14.453 29.203 10.133 1 78.69 26 HIS B C 1
ATOM 2436 O O . HIS B 1 26 ? -15.094 29.984 9.43 1 78.69 26 HIS B O 1
ATOM 2442 N N . PRO B 1 27 ? -14.969 28.609 11.156 1 84.12 27 PRO B N 1
ATOM 2443 C CA . PRO B 1 27 ? -14.289 27.625 12.008 1 84.12 27 PRO B CA 1
ATOM 2444 C C . PRO B 1 27 ? -14.094 26.281 11.312 1 84.12 27 PRO B C 1
ATOM 2446 O O . PRO B 1 27 ? -14.906 25.906 10.461 1 84.12 27 PRO B O 1
ATOM 2449 N N . TRP B 1 28 ? -13.07 25.625 11.719 1 88.69 28 TRP B N 1
ATOM 2450 C CA . TRP B 1 28 ? -12.828 24.297 11.156 1 88.69 28 TRP B CA 1
ATOM 2451 C C . TRP B 1 28 ? -13.938 23.328 11.539 1 88.69 28 TRP B C 1
ATOM 2453 O O . TRP B 1 28 ? -14.398 23.328 12.68 1 88.69 28 TRP B O 1
ATOM 2463 N N . PRO B 1 29 ? -14.398 22.578 10.586 1 92.56 29 PRO B N 1
ATOM 2464 C CA . PRO B 1 29 ? -15.422 21.594 10.922 1 92.56 29 PRO B CA 1
ATOM 2465 C C . PRO B 1 29 ? -14.906 20.516 11.883 1 92.56 29 PRO B C 1
ATOM 2467 O O . PRO B 1 29 ? -13.719 20.203 11.891 1 92.56 29 PRO B O 1
ATOM 2470 N N . SER B 1 30 ? -15.75 20.062 12.742 1 96.31 30 SER B N 1
ATOM 2471 C CA . SER B 1 30 ? -15.438 18.969 13.672 1 96.31 30 SER B CA 1
ATOM 2472 C C . SER B 1 30 ? -16.703 18.281 14.156 1 96.31 30 SER B C 1
ATOM 2474 O O . SER B 1 30 ? -17.781 18.875 14.164 1 96.31 30 SER B O 1
ATOM 2476 N N . VAL B 1 31 ? -16.625 17.078 14.344 1 98.06 31 VAL B N 1
ATOM 2477 C CA . VAL B 1 31 ? -17.641 16.281 15.023 1 98.06 31 VAL B CA 1
ATOM 2478 C C . VAL B 1 31 ? -17 15.516 16.188 1 98.06 31 VAL B C 1
ATOM 2480 O O . VAL B 1 31 ? -16.281 14.531 15.969 1 98.06 31 VAL B O 1
ATOM 2483 N N . VAL B 1 32 ? -17.234 16.062 17.391 1 97.56 32 VAL B N 1
ATOM 2484 C CA . VAL B 1 32 ? -16.672 15.484 18.609 1 97.56 32 VAL B CA 1
ATOM 2485 C C . VAL B 1 32 ? -17.797 15.008 19.531 1 97.56 32 VAL B C 1
ATOM 2487 O O . VAL B 1 32 ? -18.578 15.812 20.031 1 97.56 32 VAL B O 1
ATOM 2490 N N . LYS B 1 33 ? -17.875 13.727 19.703 1 96.62 33 LYS B N 1
ATOM 2491 C CA . LYS B 1 33 ? -18.984 13.133 20.469 1 96.62 33 LYS B CA 1
ATOM 2492 C C . LYS B 1 33 ? -18.5 12.594 21.797 1 96.62 33 LYS B C 1
ATOM 2494 O O . LYS B 1 33 ? -19.297 12.391 22.719 1 96.62 33 LYS B O 1
ATOM 2499 N N . SER B 1 34 ? -17.219 12.258 21.953 1 95.19 34 SER B N 1
ATOM 2500 C CA . SER B 1 34 ? -16.625 11.719 23.172 1 95.19 34 SER B CA 1
ATOM 2501 C C . SER B 1 34 ? -15.555 12.648 23.734 1 95.19 34 SER B C 1
ATOM 2503 O O . SER B 1 34 ? -14.961 13.422 22.984 1 95.19 34 SER B O 1
ATOM 2505 N N . PRO B 1 35 ? -15.344 12.578 25.031 1 94.38 35 PRO B N 1
ATOM 2506 C CA . PRO B 1 35 ? -14.273 13.414 25.578 1 94.38 35 PRO B CA 1
ATOM 2507 C C . PRO B 1 35 ? -12.914 13.117 24.953 1 94.38 35 PRO B C 1
ATOM 2509 O O . PRO B 1 35 ? -12.594 11.953 24.688 1 94.38 35 PRO B O 1
ATOM 2512 N N . LEU B 1 36 ? -12.18 14.18 24.75 1 95.56 36 LEU B N 1
ATOM 2513 C CA . LEU B 1 36 ? -10.828 14.016 24.219 1 95.56 36 LEU B CA 1
ATOM 2514 C C . LEU B 1 36 ? -9.898 13.414 25.266 1 95.56 36 LEU B C 1
ATOM 2516 O O . LEU B 1 36 ? -10.031 13.711 26.469 1 95.56 36 LEU B O 1
ATOM 2520 N N . PRO B 1 37 ? -9 12.578 24.844 1 96.31 37 PRO B N 1
ATOM 2521 C CA . PRO B 1 37 ? -8.039 12.047 25.812 1 96.31 37 PRO B CA 1
ATOM 2522 C C . PRO B 1 37 ? -7.203 13.141 26.469 1 96.31 37 PRO B C 1
ATOM 2524 O O . PRO B 1 37 ? -6.832 14.117 25.828 1 96.31 37 PRO B O 1
ATOM 2527 N N . GLN B 1 38 ? -6.973 12.992 27.75 1 95.19 38 GLN B N 1
ATOM 2528 C CA . GLN B 1 38 ? -6.125 13.867 28.562 1 95.19 38 GLN B CA 1
ATOM 2529 C C . GLN B 1 38 ? -5.105 13.062 29.359 1 95.19 38 GLN B C 1
ATOM 2531 O O . GLN B 1 38 ? -5.457 12.062 29.984 1 95.19 38 GLN B O 1
ATOM 2536 N N . MET B 1 39 ? -3.9 13.492 29.172 1 95.75 39 MET B N 1
ATOM 2537 C CA . MET B 1 39 ? -2.844 12.836 29.938 1 95.75 39 MET B CA 1
ATOM 2538 C C . MET B 1 39 ? -1.878 13.867 30.531 1 95.75 39 MET B C 1
ATOM 2540 O O . MET B 1 39 ? -1.625 14.906 29.906 1 95.75 39 MET B O 1
ATOM 2544 N N . LYS B 1 40 ? -1.305 13.492 31.734 1 94.25 40 LYS B N 1
ATOM 2545 C CA . LYS B 1 40 ? -0.227 14.297 32.312 1 94.25 40 LYS B CA 1
ATOM 2546 C C . LYS B 1 40 ? 1.087 14.055 31.578 1 94.25 40 LYS B C 1
ATOM 2548 O O . LYS B 1 40 ? 1.38 12.922 31.172 1 94.25 40 LYS B O 1
ATOM 2553 N N . PRO B 1 41 ? 1.814 15.164 31.375 1 93.88 41 PRO B N 1
ATOM 2554 C CA . PRO B 1 41 ? 3.092 15.016 30.672 1 93.88 41 PRO B CA 1
ATOM 2555 C C . PRO B 1 41 ? 3.939 13.875 31.234 1 93.88 41 PRO B C 1
ATOM 2557 O O . PRO B 1 41 ? 4.578 13.141 30.469 1 93.88 41 PRO B O 1
ATOM 2560 N N . GLU B 1 42 ? 3.875 13.633 32.562 1 94.69 42 GLU B N 1
ATOM 2561 C CA . GLU B 1 42 ? 4.715 12.633 33.219 1 94.69 42 GLU B CA 1
ATOM 2562 C C . GLU B 1 42 ? 4.23 11.219 32.906 1 94.69 42 GLU B C 1
ATOM 2564 O O . GLU B 1 42 ? 4.969 10.25 33.125 1 94.69 42 GLU B O 1
ATOM 2569 N N . SER B 1 43 ? 3.066 11.133 32.5 1 96.31 43 SER B N 1
ATOM 2570 C CA . SER B 1 43 ? 2.498 9.82 32.219 1 96.31 43 SER B CA 1
ATOM 2571 C C . SER B 1 43 ? 2.803 9.383 30.781 1 96.31 43 SER B C 1
ATOM 2573 O O . SER B 1 43 ? 2.617 8.211 30.438 1 96.31 43 SER B O 1
ATOM 2575 N N . LEU B 1 44 ? 3.213 10.289 29.953 1 97.5 44 LEU B N 1
ATOM 2576 C CA . LEU B 1 44 ? 3.594 9.953 28.594 1 97.5 44 LEU B CA 1
ATOM 2577 C C . LEU B 1 44 ? 5.012 9.391 28.547 1 97.5 44 LEU B C 1
ATOM 2579 O O . LEU B 1 44 ? 5.898 9.875 29.25 1 97.5 44 LEU B O 1
ATOM 2583 N N . PRO B 1 45 ? 5.219 8.297 27.781 1 96.88 45 PRO B N 1
ATOM 2584 C CA . PRO B 1 45 ? 6.586 7.789 27.641 1 96.88 45 PRO B CA 1
ATOM 2585 C C . PRO B 1 45 ? 7.539 8.82 27.031 1 96.88 45 PRO B C 1
ATOM 2587 O O . PRO B 1 45 ? 7.117 9.672 26.266 1 96.88 45 PRO B O 1
ATOM 2590 N N . SER B 1 46 ? 8.82 8.648 27.375 1 95.5 46 SER B N 1
ATOM 2591 C CA . SER B 1 46 ? 9.828 9.555 26.844 1 95.5 46 SER B CA 1
ATOM 2592 C C . SER B 1 46 ? 9.992 9.367 25.328 1 95.5 46 SER B C 1
ATOM 2594 O O . SER B 1 46 ? 10.359 10.305 24.625 1 95.5 46 SER B O 1
ATOM 2596 N N . SER B 1 47 ? 9.805 8.141 24.875 1 96.94 47 SER B N 1
ATOM 2597 C CA . SER B 1 47 ? 9.82 7.801 23.469 1 96.94 47 SER B CA 1
ATOM 2598 C C . SER B 1 47 ? 8.672 6.859 23.109 1 96.94 47 SER B C 1
ATOM 2600 O O . SER B 1 47 ? 8.305 5.996 23.906 1 96.94 47 SER B O 1
ATOM 2602 N N . PHE B 1 48 ? 8.141 7.191 21.938 1 97.31 48 PHE B N 1
ATOM 2603 C CA . PHE B 1 48 ? 6.996 6.41 21.484 1 97.31 48 PHE B CA 1
ATOM 2604 C C . PHE B 1 48 ? 6.879 6.438 19.969 1 97.31 48 PHE B C 1
ATOM 2606 O O . PHE B 1 48 ? 7.082 7.48 19.344 1 97.31 48 PHE B O 1
ATOM 2613 N N . SER B 1 49 ? 6.609 5.254 19.359 1 95.75 49 SER B N 1
ATOM 2614 C CA . SER B 1 49 ? 6.316 5.152 17.938 1 95.75 49 SER B CA 1
ATOM 2615 C C . SER B 1 49 ? 5.359 4.004 17.656 1 95.75 49 SER B C 1
ATOM 2617 O O . SER B 1 49 ? 5.59 2.871 18.078 1 95.75 49 SER B O 1
ATOM 2619 N N . TRP B 1 50 ? 4.395 4.258 16.922 1 94.25 50 TRP B N 1
ATOM 2620 C CA . TRP B 1 50 ? 3.463 3.201 16.547 1 94.25 50 TRP B CA 1
ATOM 2621 C C . TRP B 1 50 ? 4.133 2.203 15.602 1 94.25 50 TRP B C 1
ATOM 2623 O O . TRP B 1 50 ? 3.635 1.09 15.414 1 94.25 50 TRP B O 1
ATOM 2633 N N . ARG B 1 51 ? 5.242 2.49 15.008 1 88.56 51 ARG B N 1
ATOM 2634 C CA . ARG B 1 51 ? 5.922 1.605 14.07 1 88.56 51 ARG B CA 1
ATOM 2635 C C . ARG B 1 51 ? 6.66 0.49 14.797 1 88.56 51 ARG B C 1
ATOM 2637 O O . ARG B 1 51 ? 7.07 -0.496 14.18 1 88.56 51 ARG B O 1
ATOM 2644 N N . GLU B 1 52 ? 6.91 0.679 16.062 1 82.81 52 GLU B N 1
ATOM 2645 C CA . GLU B 1 52 ? 7.672 -0.313 16.812 1 82.81 52 GLU B CA 1
ATOM 2646 C C . GLU B 1 52 ? 6.805 -1.519 17.172 1 82.81 52 GLU B C 1
ATOM 2648 O O . GLU B 1 52 ? 7.266 -2.66 17.094 1 82.81 52 GLU B O 1
ATOM 2653 N N . ASP B 1 53 ? 5.57 -1.322 17.484 1 75.75 53 ASP B N 1
ATOM 2654 C CA . ASP B 1 53 ? 4.762 -2.422 18 1 75.75 53 ASP B CA 1
ATOM 2655 C C . ASP B 1 53 ? 3.57 -2.701 17.078 1 75.75 53 ASP B C 1
ATOM 2657 O O . ASP B 1 53 ? 2.816 -3.648 17.312 1 75.75 53 ASP B O 1
ATOM 2661 N N . HIS B 1 54 ? 3.482 -1.772 16.094 1 77.75 54 HIS B N 1
ATOM 2662 C CA . HIS B 1 54 ? 2.303 -1.923 15.25 1 77.75 54 HIS B CA 1
ATOM 2663 C C . HIS B 1 54 ? 2.637 -1.67 13.781 1 77.75 54 HIS B C 1
ATOM 2665 O O . HIS B 1 54 ? 3.66 -1.056 13.477 1 77.75 54 HIS B O 1
ATOM 2671 N N . TYR B 1 55 ? 1.744 -2.199 13.039 1 80.31 55 TYR B N 1
ATOM 2672 C CA . TYR B 1 55 ? 1.847 -1.969 11.602 1 80.31 55 TYR B CA 1
ATOM 2673 C C . TYR B 1 55 ? 1.182 -0.654 11.211 1 80.31 55 TYR B C 1
ATOM 2675 O O . TYR B 1 55 ? 0.079 -0.348 11.672 1 80.31 55 TYR B O 1
ATOM 2683 N N . LEU B 1 56 ? 1.977 0.105 10.586 1 91.31 56 LEU B N 1
ATOM 2684 C CA . LEU B 1 56 ? 1.425 1.29 9.938 1 91.31 56 LEU B CA 1
ATOM 2685 C C . LEU B 1 56 ? 1.585 1.204 8.422 1 91.31 56 LEU B C 1
ATOM 2687 O O . LEU B 1 56 ? 2.455 0.486 7.926 1 91.31 56 LEU B O 1
ATOM 2691 N N . SER B 1 57 ? 0.68 1.82 7.762 1 93.44 57 SER B N 1
ATOM 2692 C CA . SER B 1 57 ? 0.818 1.927 6.312 1 93.44 57 SER B CA 1
ATOM 2693 C C . SER B 1 57 ? 2.143 2.576 5.93 1 93.44 57 SER B C 1
ATOM 2695 O O . SER B 1 57 ? 2.619 3.482 6.621 1 93.44 57 SER B O 1
ATOM 2697 N N . PRO B 1 58 ? 2.777 2.119 4.898 1 95 58 PRO B N 1
ATOM 2698 C CA . PRO B 1 58 ? 4.07 2.676 4.488 1 95 58 PRO B CA 1
ATOM 2699 C C . PRO B 1 58 ? 3.941 4.059 3.852 1 95 58 PRO B C 1
ATOM 2701 O O . PRO B 1 58 ? 2.832 4.5 3.541 1 95 58 PRO B O 1
ATOM 2704 N N . PRO B 1 59 ? 5.117 4.719 3.662 1 96.69 59 PRO B N 1
ATOM 2705 C CA . PRO B 1 59 ? 5.102 5.992 2.938 1 96.69 59 PRO B CA 1
ATOM 2706 C C . PRO B 1 59 ? 4.617 5.844 1.497 1 96.69 59 PRO B C 1
ATOM 2708 O O . PRO B 1 59 ? 4.781 4.777 0.894 1 96.69 59 PRO B O 1
ATOM 2711 N N . THR B 1 60 ? 3.99 6.875 1.026 1 98.12 60 THR B N 1
ATOM 2712 C CA . THR B 1 60 ? 3.502 6.945 -0.346 1 98.12 60 THR B CA 1
ATOM 2713 C C . THR B 1 60 ? 4.258 8.008 -1.138 1 98.12 60 THR B C 1
ATOM 2715 O O . THR B 1 60 ? 5.195 8.617 -0.624 1 98.12 60 THR B O 1
ATOM 2718 N N . ASN B 1 61 ? 3.922 8.164 -2.395 1 98.06 61 ASN B N 1
ATOM 2719 C CA . ASN B 1 61 ? 4.574 9.141 -3.254 1 98.06 61 ASN B CA 1
ATOM 2720 C C . ASN B 1 61 ? 3.559 9.984 -4.02 1 98.06 61 ASN B C 1
ATOM 2722 O O . ASN B 1 61 ? 2.963 9.516 -4.992 1 98.06 61 ASN B O 1
ATOM 2726 N N . GLN B 1 62 ? 3.455 11.234 -3.65 1 97.25 62 GLN B N 1
ATOM 2727 C CA . GLN B 1 62 ? 2.43 12.078 -4.25 1 97.25 62 GLN B CA 1
ATOM 2728 C C . GLN B 1 62 ? 2.865 12.578 -5.629 1 97.25 62 GLN B C 1
ATOM 2730 O O . GLN B 1 62 ? 2.047 13.086 -6.395 1 97.25 62 GLN B O 1
ATOM 2735 N N . PHE B 1 63 ? 4.113 12.312 -6.004 1 96.5 63 PHE B N 1
ATOM 2736 C CA . PHE B 1 63 ? 4.641 12.859 -7.246 1 96.5 63 PHE B CA 1
ATOM 2737 C C . PHE B 1 63 ? 4.516 11.844 -8.375 1 96.5 63 PHE B C 1
ATOM 2739 O O . PHE B 1 63 ? 4.727 12.18 -9.547 1 96.5 63 PHE B O 1
ATOM 2746 N N . LEU B 1 64 ? 4.258 10.656 -8 1 95.25 64 LEU B N 1
ATOM 2747 C CA . LEU B 1 64 ? 4.145 9.609 -9.016 1 95.25 64 LEU B CA 1
ATOM 2748 C C . LEU B 1 64 ? 2.771 8.953 -8.969 1 95.25 64 LEU B C 1
ATOM 2750 O O . LEU B 1 64 ? 2.219 8.734 -7.887 1 95.25 64 LEU B O 1
ATOM 2754 N N . PRO B 1 65 ? 2.188 8.562 -10.156 1 92.88 65 PRO B N 1
ATOM 2755 C CA . PRO B 1 65 ? 2.752 8.648 -11.508 1 92.88 65 PRO B CA 1
ATOM 2756 C C . PRO B 1 65 ? 2.738 10.07 -12.062 1 92.88 65 PRO B C 1
ATOM 2758 O O . PRO B 1 65 ? 3.451 10.367 -13.023 1 92.88 65 PRO B O 1
ATOM 2761 N N . ASN B 1 66 ? 1.83 10.992 -11.508 1 93.56 66 ASN B N 1
ATOM 2762 C CA . ASN B 1 66 ? 1.792 12.398 -11.906 1 93.56 66 ASN B CA 1
ATOM 2763 C C . ASN B 1 66 ? 2.025 13.32 -10.711 1 93.56 66 ASN B C 1
ATOM 2765 O O . ASN B 1 66 ? 1.389 13.172 -9.672 1 93.56 66 ASN B O 1
ATOM 2769 N N . PRO B 1 67 ? 2.939 14.258 -10.922 1 94.44 67 PRO B N 1
ATOM 2770 C CA . PRO B 1 67 ? 3.15 15.18 -9.812 1 94.44 67 PRO B CA 1
ATOM 2771 C C . PRO B 1 67 ? 1.875 15.922 -9.406 1 94.44 67 PRO B C 1
ATOM 2773 O O . PRO B 1 67 ? 1.18 16.469 -10.266 1 94.44 67 PRO B O 1
ATOM 2776 N N . CYS B 1 68 ? 1.579 15.898 -8.133 1 94.5 68 CYS B N 1
ATOM 2777 C CA . CYS B 1 68 ? 0.326 16.453 -7.629 1 94.5 68 CYS B CA 1
ATOM 2778 C C . CYS B 1 68 ? 0.496 16.969 -6.207 1 94.5 68 CYS B C 1
ATOM 2780 O O . CYS B 1 68 ? 1.106 16.312 -5.363 1 94.5 68 CYS B O 1
ATOM 2782 N N . GLY B 1 69 ? -0.02 18.219 -5.973 1 93.75 69 GLY B N 1
ATOM 2783 C CA . GLY B 1 69 ? -0.079 18.75 -4.617 1 93.75 69 GLY B CA 1
ATOM 2784 C C . GLY B 1 69 ? -1.123 18.062 -3.756 1 93.75 69 GLY B C 1
ATOM 2785 O O . GLY B 1 69 ? -1.948 18.719 -3.125 1 93.75 69 GLY B O 1
ATOM 2786 N N . GLY B 1 70 ? -1.071 16.734 -3.764 1 95.5 70 GLY B N 1
ATOM 2787 C CA . GLY B 1 70 ? -2.068 15.93 -3.072 1 95.5 70 GLY B CA 1
ATOM 2788 C C . GLY B 1 70 ? -1.639 15.508 -1.678 1 95.5 70 GLY B C 1
ATOM 2789 O O . GLY B 1 70 ? -2.152 14.531 -1.13 1 95.5 70 GLY B O 1
ATOM 2790 N N . CYS B 1 71 ? -0.706 16.25 -1.033 1 97.25 71 CYS B N 1
ATOM 2791 C CA . CYS B 1 71 ? -0.175 15.906 0.28 1 97.25 71 CYS B CA 1
ATOM 2792 C C . CYS B 1 71 ? -1.292 15.82 1.313 1 97.25 71 CYS B C 1
ATOM 2794 O O . CYS B 1 71 ? -1.244 14.977 2.213 1 97.25 71 CYS B O 1
ATOM 2796 N N . TRP B 1 72 ? -2.285 16.688 1.174 1 96.94 72 TRP B N 1
ATOM 2797 C CA . TRP B 1 72 ? -3.418 16.672 2.096 1 96.94 72 TRP B CA 1
ATOM 2798 C C . TRP B 1 72 ? -4.148 15.344 2.049 1 96.94 72 TRP B C 1
ATOM 2800 O O . TRP B 1 72 ? -4.535 14.805 3.088 1 96.94 72 TRP B O 1
ATOM 2810 N N . ALA B 1 73 ? -4.305 14.82 0.894 1 97.88 73 ALA B N 1
ATOM 2811 C CA . ALA B 1 73 ? -4.98 13.539 0.709 1 97.88 73 ALA B CA 1
ATOM 2812 C C . ALA B 1 73 ? -4.109 12.391 1.204 1 97.88 73 ALA B C 1
ATOM 2814 O O . ALA B 1 73 ? -4.598 11.477 1.874 1 97.88 73 ALA B O 1
ATOM 2815 N N . HIS B 1 74 ? -2.805 12.461 0.913 1 98.5 74 HIS B N 1
ATOM 2816 C CA . HIS B 1 74 ? -1.887 11.406 1.331 1 98.5 74 HIS B CA 1
ATOM 2817 C C . HIS B 1 74 ? -1.773 11.344 2.85 1 98.5 74 HIS B C 1
ATOM 2819 O O . HIS B 1 74 ? -1.835 10.266 3.439 1 98.5 74 HIS B O 1
ATOM 2825 N N . ALA B 1 75 ? -1.623 12.453 3.471 1 98.5 75 ALA B N 1
ATOM 2826 C CA . ALA B 1 75 ? -1.413 12.5 4.914 1 98.5 75 ALA B CA 1
ATOM 2827 C C . ALA B 1 75 ? -2.672 12.07 5.664 1 98.5 75 ALA B C 1
ATOM 2829 O O . ALA B 1 75 ? -2.605 11.25 6.586 1 98.5 75 ALA B O 1
ATOM 2830 N N . SER B 1 76 ? -3.809 12.648 5.289 1 98.38 76 SER B N 1
ATOM 2831 C CA . SER B 1 76 ? -5.051 12.336 5.988 1 98.38 76 SER B CA 1
ATOM 2832 C C . SER B 1 76 ? -5.453 10.883 5.773 1 98.38 76 SER B C 1
ATOM 2834 O O . SER B 1 76 ? -5.773 10.172 6.727 1 98.38 76 SER B O 1
ATOM 2836 N N . ALA B 1 77 ? -5.406 10.422 4.531 1 98.75 77 ALA B N 1
ATOM 2837 C CA . ALA B 1 77 ? -5.742 9.031 4.242 1 98.75 77 ALA B CA 1
ATOM 2838 C C . ALA B 1 77 ? -4.766 8.078 4.926 1 98.75 77 ALA B C 1
ATOM 2840 O O . ALA B 1 77 ? -5.164 7.02 5.418 1 98.75 77 ALA B O 1
ATOM 2841 N N . GLY B 1 78 ? -3.512 8.445 4.883 1 98.44 78 GLY B N 1
ATOM 2842 C CA . GLY B 1 78 ? -2.516 7.613 5.539 1 98.44 78 GLY B CA 1
ATOM 2843 C C . GLY B 1 78 ? -2.736 7.48 7.035 1 98.44 78 GLY B C 1
ATOM 2844 O O . GLY B 1 78 ? -2.732 6.375 7.574 1 98.44 78 GLY B O 1
ATOM 2845 N N . ALA B 1 79 ? -2.908 8.594 7.719 1 98.75 79 ALA B N 1
ATOM 2846 C CA . ALA B 1 79 ? -3.164 8.562 9.156 1 98.75 79 ALA B CA 1
ATOM 2847 C C . ALA B 1 79 ? -4.43 7.777 9.477 1 98.75 79 ALA B C 1
ATOM 2849 O O . ALA B 1 79 ? -4.461 6.988 10.422 1 98.75 79 ALA B O 1
ATOM 2850 N N . LEU B 1 80 ? -5.426 7.992 8.688 1 98.88 80 LEU B N 1
ATOM 2851 C CA . LEU B 1 80 ? -6.688 7.297 8.93 1 98.88 80 LEU B CA 1
ATOM 2852 C C . LEU B 1 80 ? -6.547 5.805 8.648 1 98.88 80 LEU B C 1
ATOM 2854 O O . LEU B 1 80 ? -7.121 4.98 9.367 1 98.88 80 LEU B O 1
ATOM 2858 N N . THR B 1 81 ? -5.84 5.426 7.578 1 98.06 81 THR B N 1
ATOM 2859 C CA . THR B 1 81 ? -5.551 4.02 7.332 1 98.06 81 THR B CA 1
ATOM 2860 C C . THR B 1 81 ? -4.926 3.371 8.562 1 98.06 81 THR B C 1
ATOM 2862 O O . THR B 1 81 ? -5.359 2.297 8.992 1 98.06 81 THR B O 1
ATOM 2865 N N . ASP B 1 82 ? -3.977 4.039 9.094 1 97.56 82 ASP B N 1
ATOM 2866 C CA . ASP B 1 82 ? -3.291 3.529 10.273 1 97.56 82 ASP B CA 1
ATOM 2867 C C . ASP B 1 82 ? -4.262 3.359 11.445 1 97.56 82 ASP B C 1
ATOM 2869 O O . ASP B 1 82 ? -4.215 2.354 12.156 1 97.56 82 ASP B O 1
ATOM 2873 N N . ARG B 1 83 ? -5.082 4.332 11.625 1 98.12 83 ARG B N 1
ATOM 2874 C CA . ARG B 1 83 ? -6.016 4.277 12.75 1 98.12 83 ARG B CA 1
ATOM 2875 C C . ARG B 1 83 ? -7.016 3.141 12.578 1 98.12 83 ARG B C 1
ATOM 2877 O O . ARG B 1 83 ? -7.441 2.527 13.555 1 98.12 83 ARG B O 1
ATOM 2884 N N . PHE B 1 84 ? -7.453 2.799 11.336 1 97.38 84 PHE B N 1
ATOM 2885 C CA . PHE B 1 84 ? -8.281 1.626 11.086 1 97.38 84 PHE B CA 1
ATOM 2886 C C . PHE B 1 84 ? -7.535 0.348 11.453 1 97.38 84 PHE B C 1
ATOM 2888 O O . PHE B 1 84 ? -8.102 -0.548 12.078 1 97.38 84 PHE B O 1
ATOM 2895 N N . ILE B 1 85 ? -6.289 0.289 11.023 1 94.12 85 ILE B N 1
ATOM 2896 C CA . ILE B 1 85 ? -5.473 -0.892 11.289 1 94.12 85 ILE B CA 1
ATOM 2897 C C . ILE B 1 85 ? -5.309 -1.071 12.797 1 94.12 85 ILE B C 1
ATOM 2899 O O . ILE B 1 85 ? -5.492 -2.172 13.32 1 94.12 85 ILE B O 1
ATOM 2903 N N . LEU B 1 86 ? -5.027 -0.021 13.469 1 94.25 86 LEU B N 1
ATOM 2904 C CA . LEU B 1 86 ? -4.805 -0.069 14.914 1 94.25 86 LEU B CA 1
ATOM 2905 C C . LEU B 1 86 ? -6.078 -0.466 15.648 1 94.25 86 LEU B C 1
ATOM 2907 O O . LEU B 1 86 ? -6.031 -1.227 16.609 1 94.25 86 LEU B O 1
ATOM 2911 N N . LYS B 1 87 ? -7.156 0.051 15.195 1 94.88 87 LYS B N 1
ATOM 2912 C CA . LYS B 1 87 ? -8.422 -0.181 15.883 1 94.88 87 LYS B CA 1
ATOM 2913 C C . LYS B 1 87 ? -8.938 -1.597 15.625 1 94.88 87 LYS B C 1
ATOM 2915 O O . LYS B 1 87 ? -9.508 -2.223 16.516 1 94.88 87 LYS B O 1
ATOM 2920 N N . THR B 1 88 ? -8.727 -2.113 14.445 1 91.94 88 THR B N 1
ATOM 2921 C CA . THR B 1 88 ? -9.336 -3.383 14.062 1 91.94 88 THR B CA 1
ATOM 2922 C C . THR B 1 88 ? -8.336 -4.527 14.211 1 91.94 88 THR B C 1
ATOM 2924 O O . THR B 1 88 ? -8.727 -5.695 14.281 1 91.94 88 THR B O 1
ATOM 2927 N N . GLY B 1 89 ? -7.078 -4.176 14.141 1 87.69 89 GLY B N 1
ATOM 2928 C CA . GLY B 1 89 ? -6.059 -5.211 14.125 1 87.69 89 GLY B CA 1
ATOM 2929 C C . GLY B 1 89 ? -5.902 -5.879 12.773 1 87.69 89 GLY B C 1
ATOM 2930 O O . GLY B 1 89 ? -5.227 -6.898 12.656 1 87.69 89 GLY B O 1
ATOM 2931 N N . VAL B 1 90 ? -6.574 -5.379 11.789 1 86.06 90 VAL B N 1
ATOM 2932 C CA . VAL B 1 90 ? -6.559 -5.961 10.445 1 86.06 90 VAL B CA 1
ATOM 2933 C C . VAL B 1 90 ? -5.895 -4.992 9.469 1 86.06 90 VAL B C 1
ATOM 2935 O O . VAL B 1 90 ? -6.223 -3.805 9.445 1 86.06 90 VAL B O 1
ATOM 2938 N N . ILE B 1 91 ? -4.973 -5.504 8.719 1 89.25 91 ILE B N 1
ATOM 2939 C CA . ILE B 1 91 ? -4.324 -4.676 7.711 1 89.25 91 ILE B CA 1
ATOM 2940 C C . ILE B 1 91 ? -5.277 -4.457 6.535 1 89.25 91 ILE B C 1
ATOM 2942 O O . ILE B 1 91 ? -5.863 -5.414 6.02 1 89.25 91 ILE B O 1
ATOM 2946 N N . ILE B 1 92 ? -5.402 -3.266 6.141 1 93.06 92 ILE B N 1
ATOM 2947 C CA . ILE B 1 92 ? -6.223 -2.908 4.988 1 93.06 92 ILE B CA 1
ATOM 2948 C C . ILE B 1 92 ? -5.367 -2.182 3.951 1 93.06 92 ILE B C 1
ATOM 2950 O O . ILE B 1 92 ? -4.305 -1.645 4.277 1 93.06 92 ILE B O 1
ATOM 2954 N N . PRO B 1 93 ? -5.844 -2.236 2.676 1 95.94 93 PRO B N 1
ATOM 2955 C CA . PRO B 1 93 ? -5.172 -1.346 1.726 1 95.94 93 PRO B CA 1
ATOM 2956 C C . PRO B 1 93 ? -5.258 0.123 2.131 1 95.94 93 PRO B C 1
ATOM 2958 O O . PRO B 1 93 ? -6.141 0.504 2.904 1 95.94 93 PRO B O 1
ATOM 2961 N N . HIS B 1 94 ? -4.297 0.873 1.656 1 97.62 94 HIS B N 1
ATOM 2962 C CA . HIS B 1 94 ? -4.344 2.314 1.879 1 97.62 94 HIS B CA 1
ATOM 2963 C C . HIS B 1 94 ? -5.676 2.898 1.423 1 97.62 94 HIS B C 1
ATOM 2965 O O . HIS B 1 94 ? -6.188 2.535 0.361 1 97.62 94 HIS B O 1
ATOM 2971 N N . LEU B 1 95 ? -6.258 3.727 2.256 1 98.75 95 LEU B N 1
ATOM 2972 C CA . LEU B 1 95 ? -7.438 4.445 1.794 1 98.75 95 LEU B CA 1
ATOM 2973 C C . LEU B 1 95 ? -7.109 5.309 0.58 1 98.75 95 LEU B C 1
ATOM 2975 O O . LEU B 1 95 ? -5.969 5.742 0.414 1 98.75 95 LEU B O 1
ATOM 2979 N N . SER B 1 96 ? -8.078 5.551 -0.234 1 97.81 96 SER B N 1
ATOM 2980 C CA . SER B 1 96 ? -7.816 6.059 -1.577 1 97.81 96 SER B CA 1
ATOM 2981 C C . SER B 1 96 ? -7.598 7.566 -1.564 1 97.81 96 SER B C 1
ATOM 2983 O O . SER B 1 96 ? -8.547 8.336 -1.381 1 97.81 96 SER B O 1
ATOM 2985 N N . MET B 1 97 ? -6.355 7.949 -1.841 1 97.56 97 MET B N 1
ATOM 2986 C CA . MET B 1 97 ? -6.062 9.367 -2.029 1 97.56 97 MET B CA 1
ATOM 2987 C C . MET B 1 97 ? -6.738 9.898 -3.291 1 97.56 97 MET B C 1
ATOM 2989 O O . MET B 1 97 ? -7.18 11.055 -3.326 1 97.56 97 MET B O 1
ATOM 2993 N N . GLN B 1 98 ? -6.855 9.023 -4.238 1 96.38 98 GLN B N 1
ATOM 2994 C CA . GLN B 1 98 ? -7.438 9.445 -5.508 1 96.38 98 GLN B CA 1
ATOM 2995 C C . GLN B 1 98 ? -8.922 9.742 -5.363 1 96.38 98 GLN B C 1
ATOM 2997 O O . GLN B 1 98 ? -9.445 10.656 -6.008 1 96.38 98 GLN B O 1
ATOM 3002 N N . ALA B 1 99 ? -9.586 8.953 -4.562 1 95.12 99 ALA B N 1
ATOM 3003 C CA . ALA B 1 99 ? -10.992 9.234 -4.309 1 95.12 99 ALA B CA 1
ATOM 3004 C C . ALA B 1 99 ? -11.172 10.633 -3.727 1 95.12 99 ALA B C 1
ATOM 3006 O O . ALA B 1 99 ? -12.102 11.359 -4.105 1 95.12 99 ALA B O 1
ATOM 3007 N N . LEU B 1 100 ? -10.312 11.047 -2.859 1 95.75 100 LEU B N 1
ATOM 3008 C CA . LEU B 1 100 ? -10.359 12.391 -2.285 1 95.75 100 LEU B CA 1
ATOM 3009 C C . LEU B 1 100 ? -10.07 13.445 -3.35 1 95.75 100 LEU B C 1
ATOM 3011 O O . LEU B 1 100 ? -10.75 14.477 -3.404 1 95.75 100 LEU B O 1
ATOM 3015 N N . LEU B 1 101 ? -9.117 13.203 -4.188 1 94.44 101 LEU B N 1
ATOM 3016 C CA . LEU B 1 101 ? -8.789 14.133 -5.266 1 94.44 101 LEU B CA 1
ATOM 3017 C C . LEU B 1 101 ? -9.961 14.281 -6.227 1 94.44 101 LEU B C 1
ATOM 3019 O O . LEU B 1 101 ? -10.305 15.398 -6.633 1 94.44 101 LEU B O 1
ATOM 3023 N N . ASP B 1 102 ? -10.57 13.164 -6.562 1 92.12 102 ASP B N 1
ATOM 3024 C CA . ASP B 1 102 ? -11.688 13.164 -7.504 1 92.12 102 ASP B CA 1
ATOM 3025 C C . ASP B 1 102 ? -12.867 13.961 -6.957 1 92.12 102 ASP B C 1
ATOM 3027 O O . ASP B 1 102 ? -13.602 14.594 -7.719 1 92.12 102 ASP B O 1
ATOM 3031 N N . CYS B 1 103 ? -12.992 13.953 -5.68 1 92.12 103 CYS B N 1
ATOM 3032 C CA . CYS B 1 103 ? -14.156 14.594 -5.082 1 92.12 103 CYS B CA 1
ATOM 3033 C C . CYS B 1 103 ? -13.797 15.977 -4.543 1 92.12 103 CYS B C 1
ATOM 3035 O O . CYS B 1 103 ? -14.672 16.719 -4.09 1 92.12 103 CYS B O 1
ATOM 3037 N N . GLY B 1 104 ? -12.57 16.328 -4.578 1 89.12 104 GLY B N 1
ATOM 3038 C CA . GLY B 1 104 ? -12.031 17.469 -3.873 1 89.12 104 GLY B CA 1
ATOM 3039 C C . GLY B 1 104 ? -12.656 18.781 -4.309 1 89.12 104 GLY B C 1
ATOM 3040 O O . GLY B 1 104 ? -12.773 19.719 -3.512 1 89.12 104 GLY B O 1
ATOM 3041 N N . ARG B 1 105 ? -13.07 18.891 -5.57 1 82.06 105 ARG B N 1
ATOM 3042 C CA . ARG B 1 105 ? -13.648 20.125 -6.098 1 82.06 105 ARG B CA 1
ATOM 3043 C C . ARG B 1 105 ? -15.047 19.875 -6.664 1 82.06 105 ARG B C 1
ATOM 3045 O O . ARG B 1 105 ? -15.531 20.656 -7.492 1 82.06 105 ARG B O 1
ATOM 3052 N N . GLU B 1 106 ? -15.539 18.766 -6.242 1 78.56 106 GLU B N 1
ATOM 3053 C CA . GLU B 1 106 ? -16.859 18.422 -6.766 1 78.56 106 GLU B CA 1
ATOM 3054 C C . GLU B 1 106 ? -17.906 19.422 -6.32 1 78.56 106 GLU B C 1
ATOM 3056 O O . GLU B 1 106 ? -17.938 19.844 -5.156 1 78.56 106 GLU B O 1
ATOM 3061 N N . GLU B 1 107 ? -18.688 19.766 -7.316 1 75.25 107 GLU B N 1
ATOM 3062 C CA . GLU B 1 107 ? -19.797 20.672 -7.004 1 75.25 107 GLU B CA 1
ATOM 3063 C C . GLU B 1 107 ? -20.719 20.078 -5.949 1 75.25 107 GLU B C 1
ATOM 3065 O O . GLU B 1 107 ? -21.031 18.891 -5.988 1 75.25 107 GLU B O 1
ATOM 3070 N N . GLY B 1 108 ? -21.094 20.891 -4.984 1 72.19 108 GLY B N 1
ATOM 3071 C CA . GLY B 1 108 ? -22.016 20.438 -3.947 1 72.19 108 GLY B CA 1
ATOM 3072 C C . GLY B 1 108 ? -21.328 20.062 -2.652 1 72.19 108 GLY B C 1
ATOM 3073 O O . GLY B 1 108 ? -21.969 19.875 -1.623 1 72.19 108 GLY B O 1
ATOM 3074 N N . PHE B 1 109 ? -20 19.969 -2.768 1 75.25 109 PHE B N 1
ATOM 3075 C CA . PHE B 1 109 ? -19.219 19.703 -1.563 1 75.25 109 PHE B CA 1
ATOM 3076 C C . PHE B 1 109 ? -18.359 20.922 -1.196 1 75.25 109 PHE B C 1
ATOM 3078 O O . PHE B 1 109 ? -18.078 21.766 -2.045 1 75.25 109 PHE B O 1
ATOM 3085 N N . VAL B 1 110 ? -18.078 20.969 0.057 1 78.5 110 VAL B N 1
ATOM 3086 C CA . VAL B 1 110 ? -17.047 21.922 0.434 1 78.5 110 VAL B CA 1
ATOM 3087 C C . VAL B 1 110 ? -15.734 21.547 -0.249 1 78.5 110 VAL B C 1
ATOM 3089 O O . VAL B 1 110 ? -15.336 20.391 -0.25 1 78.5 110 VAL B O 1
ATOM 3092 N N . GLU B 1 111 ? -15.109 22.469 -0.836 1 85.12 111 GLU B N 1
ATOM 3093 C CA . GLU B 1 111 ? -13.859 22.188 -1.544 1 85.12 111 GLU B CA 1
ATOM 3094 C C . GLU B 1 111 ? -12.773 21.719 -0.584 1 85.12 111 GLU B C 1
ATOM 3096 O O . GLU B 1 111 ? -12.344 22.484 0.291 1 85.12 111 GLU B O 1
ATOM 3101 N N . MET B 1 112 ? -12.352 20.531 -0.808 1 91.19 112 MET B N 1
ATOM 3102 C CA . MET B 1 112 ? -11.297 19.953 0.016 1 91.19 112 MET B CA 1
ATOM 3103 C C . MET B 1 112 ? -9.914 20.312 -0.524 1 91.19 112 MET B C 1
ATOM 3105 O O . MET B 1 112 ? -8.992 20.562 0.247 1 91.19 112 MET B O 1
ATOM 3109 N N . GLY B 1 113 ? -9.852 20.188 -1.82 1 91.94 113 GLY B N 1
ATOM 3110 C CA . GLY B 1 113 ? -8.555 20.391 -2.436 1 91.94 113 GLY B CA 1
ATOM 3111 C C . GLY B 1 113 ? -8.445 19.781 -3.82 1 91.94 113 GLY B C 1
ATOM 3112 O O . GLY B 1 113 ? -9.438 19.328 -4.379 1 91.94 113 GLY B O 1
ATOM 3113 N N . SER B 1 114 ? -7.25 19.922 -4.406 1 91.94 114 SER B N 1
ATOM 3114 C CA . SER B 1 114 ? -6.855 19.422 -5.719 1 91.94 114 SER B CA 1
ATOM 3115 C C . SER B 1 114 ? -5.352 19.172 -5.785 1 91.94 114 SER B C 1
ATOM 3117 O O . SER B 1 114 ? -4.707 18.953 -4.758 1 91.94 114 SER B O 1
ATOM 3119 N N . CYS B 1 115 ? -4.855 19.094 -6.98 1 92.5 115 CYS B N 1
ATOM 3120 C CA . CYS B 1 115 ? -3.414 18.969 -7.16 1 92.5 115 CYS B CA 1
ATOM 3121 C C . CYS B 1 115 ? -2.709 20.297 -6.902 1 92.5 115 CYS B C 1
ATOM 3123 O O . CYS B 1 115 ? -1.494 20.406 -7.078 1 92.5 115 CYS B O 1
ATOM 3125 N N . GLU B 1 116 ? -3.426 21.219 -6.418 1 90.12 116 GLU B N 1
ATOM 3126 C CA . GLU B 1 116 ? -2.859 22.5 -6.035 1 90.12 116 GLU B CA 1
ATOM 3127 C C . GLU B 1 116 ? -2.916 22.703 -4.523 1 90.12 116 GLU B C 1
ATOM 3129 O O . GLU B 1 116 ? -2.779 23.828 -4.039 1 90.12 116 GLU B O 1
ATOM 3134 N N . GLY B 1 117 ? -3.193 21.625 -3.867 1 92.06 117 GLY B N 1
ATOM 3135 C CA . GLY B 1 117 ? -3.287 21.703 -2.418 1 92.06 117 GLY B CA 1
ATOM 3136 C C . GLY B 1 117 ? -4.676 21.391 -1.895 1 92.06 117 GLY B C 1
ATOM 3137 O O . GLY B 1 117 ? -5.637 21.344 -2.664 1 92.06 117 GLY B O 1
ATOM 3138 N N . GLY B 1 118 ? -4.691 21.219 -0.599 1 94.25 118 GLY B N 1
ATOM 3139 C CA . GLY B 1 118 ? -5.957 20.922 0.047 1 94.25 118 GLY B CA 1
ATOM 3140 C C . GLY B 1 118 ? -5.852 20.828 1.559 1 94.25 118 GLY B C 1
ATOM 3141 O O . GLY B 1 118 ? -4.828 21.203 2.137 1 94.25 118 GLY B O 1
ATOM 3142 N N . SER B 1 119 ? -6.992 20.375 2.115 1 93.88 119 SER B N 1
ATOM 3143 C CA . SER B 1 119 ? -7.113 20.406 3.568 1 93.88 119 SER B CA 1
ATOM 3144 C C . SER B 1 119 ? -7.359 19 4.125 1 93.88 119 SER B C 1
ATOM 3146 O O . SER B 1 119 ? -8.289 18.312 3.701 1 93.88 119 SER B O 1
ATOM 3148 N N . ASP B 1 120 ? -6.555 18.688 5.152 1 96 120 ASP B N 1
ATOM 3149 C CA . ASP B 1 120 ? -6.707 17.391 5.805 1 96 120 ASP B CA 1
ATOM 3150 C C . ASP B 1 120 ? -8.016 17.328 6.598 1 96 120 ASP B C 1
ATOM 3152 O O . ASP B 1 120 ? -8.695 16.297 6.598 1 96 120 ASP B O 1
ATOM 3156 N N . ILE B 1 121 ? -8.383 18.422 7.27 1 96.38 121 ILE B N 1
ATOM 3157 C CA . ILE B 1 121 ? -9.594 18.391 8.086 1 96.38 121 ILE B CA 1
ATOM 3158 C C . ILE B 1 121 ? -10.82 18.328 7.184 1 96.38 121 ILE B C 1
ATOM 3160 O O . ILE B 1 121 ? -11.828 17.703 7.535 1 96.38 121 ILE B O 1
ATOM 3164 N N . LEU B 1 122 ? -10.773 19 6.07 1 96 122 LEU B N 1
ATOM 3165 C CA . LEU B 1 122 ? -11.898 18.922 5.145 1 96 122 LEU B CA 1
ATOM 3166 C C . LEU B 1 122 ? -11.992 17.547 4.5 1 96 122 LEU B C 1
ATOM 3168 O O . LEU B 1 122 ? -13.086 17.094 4.168 1 96 122 LEU B O 1
ATOM 3172 N N . ALA B 1 123 ? -10.852 16.906 4.316 1 97.12 123 ALA B N 1
ATOM 3173 C CA . ALA B 1 123 ? -10.883 15.5 3.889 1 97.12 123 ALA B CA 1
ATOM 3174 C C . ALA B 1 123 ? -11.672 14.648 4.879 1 97.12 123 ALA B C 1
ATOM 3176 O O . ALA B 1 123 ? -12.492 13.82 4.477 1 97.12 123 ALA B O 1
ATOM 3177 N N . TYR B 1 124 ? -11.43 14.836 6.164 1 98.19 124 TYR B N 1
ATOM 3178 C CA . TYR B 1 124 ? -12.141 14.062 7.172 1 98.19 124 TYR B CA 1
ATOM 3179 C C . TYR B 1 124 ? -13.617 14.43 7.207 1 98.19 124 TYR B C 1
ATOM 3181 O O . TYR B 1 124 ? -14.477 13.57 7.445 1 98.19 124 TYR B O 1
ATOM 3189 N N . ASP B 1 125 ? -13.891 15.727 6.969 1 97 125 ASP B N 1
ATOM 3190 C CA . ASP B 1 125 ? -15.289 16.141 6.863 1 97 125 ASP B CA 1
ATOM 3191 C C . ASP B 1 125 ? -16 15.391 5.742 1 97 125 ASP B C 1
ATOM 3193 O O . ASP B 1 125 ? -17.109 14.883 5.934 1 97 125 ASP B O 1
ATOM 3197 N N . PHE B 1 126 ? -15.391 15.32 4.645 1 96.75 126 PHE B N 1
ATOM 3198 C CA . PHE B 1 126 ? -15.93 14.578 3.514 1 96.75 126 PHE B CA 1
ATOM 3199 C C . PHE B 1 126 ? -16.141 13.117 3.877 1 96.75 126 PHE B C 1
ATOM 3201 O O . PHE B 1 126 ? -17.219 12.555 3.617 1 96.75 126 PHE B O 1
ATOM 3208 N N . ILE B 1 127 ? -15.133 12.461 4.473 1 98.19 127 ILE B N 1
ATOM 3209 C CA . ILE B 1 127 ? -15.18 11.039 4.789 1 98.19 127 ILE B CA 1
ATOM 3210 C C . ILE B 1 127 ? -16.266 10.781 5.828 1 98.19 127 ILE B C 1
ATOM 3212 O O . ILE B 1 127 ? -16.953 9.75 5.777 1 98.19 127 ILE B O 1
ATOM 3216 N N . TYR B 1 128 ? -16.375 11.664 6.777 1 98.12 128 TYR B N 1
ATOM 3217 C CA . TYR B 1 128 ? -17.438 11.539 7.77 1 98.12 128 TYR B CA 1
ATOM 3218 C C . TYR B 1 128 ? -18.797 11.477 7.102 1 98.12 128 TYR B C 1
ATOM 3220 O O . TYR B 1 128 ? -19.641 10.641 7.465 1 98.12 128 TYR B O 1
ATOM 3228 N N . ASN B 1 129 ? -19.047 12.258 6.109 1 97 129 ASN B N 1
ATOM 3229 C CA . ASN B 1 129 ? -20.359 12.414 5.496 1 97 129 ASN B CA 1
ATOM 3230 C C . ASN B 1 129 ? -20.594 11.375 4.406 1 97 129 ASN B C 1
ATOM 3232 O O . ASN B 1 129 ? -21.734 11.016 4.125 1 97 129 ASN B O 1
ATOM 3236 N N . ASN B 1 130 ? -19.531 10.828 3.826 1 96.31 130 ASN B N 1
ATOM 3237 C CA . ASN B 1 130 ? -19.734 10.047 2.609 1 96.31 130 ASN B CA 1
ATOM 3238 C C . ASN B 1 130 ? -19.031 8.695 2.68 1 96.31 130 ASN B C 1
ATOM 3240 O O . ASN B 1 130 ? -19.344 7.785 1.914 1 96.31 130 ASN B O 1
ATOM 3244 N N . GLY B 1 131 ? -18.078 8.523 3.609 1 97.88 131 GLY B N 1
ATOM 3245 C CA . GLY B 1 131 ? -17.203 7.375 3.559 1 97.88 131 GLY B CA 1
ATOM 3246 C C . GLY B 1 131 ? -16.141 7.484 2.475 1 97.88 131 GLY B C 1
ATOM 3247 O O . GLY B 1 131 ? -16.125 8.453 1.71 1 97.88 131 GLY B O 1
ATOM 3248 N N . ILE B 1 132 ? -15.266 6.551 2.467 1 98.25 132 ILE B N 1
ATOM 3249 C CA . ILE B 1 132 ? -14.203 6.539 1.461 1 98.25 132 ILE B CA 1
ATOM 3250 C C . ILE B 1 132 ? -13.852 5.098 1.1 1 98.25 132 ILE B C 1
ATOM 3252 O O . ILE B 1 132 ? -13.93 4.203 1.943 1 98.25 132 ILE B O 1
ATOM 3256 N N . THR B 1 133 ? -13.484 4.844 -0.126 1 98 133 THR B N 1
ATOM 3257 C CA . THR B 1 133 ? -13.031 3.531 -0.574 1 98 133 THR B CA 1
ATOM 3258 C C . THR B 1 133 ? -11.523 3.385 -0.381 1 98 133 THR B C 1
ATOM 3260 O O . THR B 1 133 ? -10.844 4.336 0.016 1 98 133 THR B O 1
ATOM 3263 N N . ASP B 1 134 ? -11.031 2.17 -0.603 1 98.19 134 ASP B N 1
ATOM 3264 C CA . ASP B 1 134 ? -9.594 1.949 -0.529 1 98.19 134 ASP B CA 1
ATOM 3265 C C . ASP B 1 134 ? -8.945 2.061 -1.909 1 98.19 134 ASP B C 1
ATOM 3267 O O . ASP B 1 134 ? -9.648 2.225 -2.914 1 98.19 134 ASP B O 1
ATOM 3271 N N . SER B 1 135 ? -7.68 1.979 -1.955 1 97.56 135 SER B N 1
ATOM 3272 C CA . SER B 1 135 ? -6.895 2.273 -3.15 1 97.56 135 SER B CA 1
ATOM 3273 C C . SER B 1 135 ? -7.031 1.166 -4.188 1 97.56 135 SER B C 1
ATOM 3275 O O . SER B 1 135 ? -6.637 1.338 -5.344 1 97.56 135 SER B O 1
ATOM 3277 N N . THR B 1 136 ? -7.598 -0.036 -3.844 1 98 136 THR B N 1
ATOM 3278 C CA . THR B 1 136 ? -7.828 -1.064 -4.852 1 98 136 THR B CA 1
ATOM 3279 C C . THR B 1 136 ? -9.031 -0.707 -5.723 1 98 136 THR B C 1
ATOM 3281 O O . THR B 1 136 ? -9.211 -1.271 -6.805 1 98 136 THR B O 1
ATOM 3284 N N . CYS B 1 137 ? -9.828 0.249 -5.242 1 95.88 137 CYS B N 1
ATOM 3285 C CA . CYS B 1 137 ? -10.969 0.78 -5.984 1 95.88 137 CYS B CA 1
ATOM 3286 C C . CYS B 1 137 ? -10.547 1.947 -6.867 1 95.88 137 CYS B C 1
ATOM 3288 O O . CYS B 1 137 ? -11.062 2.111 -7.973 1 95.88 137 CYS B O 1
ATOM 3290 N N . SER B 1 138 ? -9.75 2.771 -6.293 1 93.75 138 SER B N 1
ATOM 3291 C CA . SER B 1 138 ? -9.289 3.984 -6.957 1 93.75 138 SER B CA 1
ATOM 3292 C C . SER B 1 138 ? -7.809 4.238 -6.676 1 93.75 138 SER B C 1
ATOM 3294 O O . SER B 1 138 ? -7.469 5.051 -5.816 1 93.75 138 SER B O 1
ATOM 3296 N N . PRO B 1 139 ? -6.984 3.586 -7.445 1 96.25 139 PRO B N 1
ATOM 3297 C CA . PRO B 1 139 ? -5.547 3.791 -7.234 1 96.25 139 PRO B CA 1
ATOM 3298 C C . PRO B 1 139 ? -5.113 5.23 -7.504 1 96.25 139 PRO B C 1
ATOM 3300 O O . PRO B 1 139 ? -5.695 5.906 -8.352 1 96.25 139 PRO B O 1
ATOM 3303 N N . TYR B 1 140 ? -4.102 5.637 -6.824 1 96.75 140 TYR B N 1
ATOM 3304 C CA . TYR B 1 140 ? -3.629 7.012 -6.938 1 96.75 140 TYR B CA 1
ATOM 3305 C C . TYR B 1 140 ? -3.041 7.273 -8.32 1 96.75 140 TYR B C 1
ATOM 3307 O O . TYR B 1 140 ? -2.154 6.547 -8.773 1 96.75 140 TYR B O 1
ATOM 3315 N N . MET B 1 141 ? -3.537 8.32 -8.93 1 94.94 141 MET B N 1
ATOM 3316 C CA . MET B 1 141 ? -3.053 8.719 -10.242 1 94.94 141 MET B CA 1
ATOM 3317 C C . MET B 1 141 ? -2.443 10.117 -10.195 1 94.94 141 MET B C 1
ATOM 3319 O O . MET B 1 141 ? -1.722 10.516 -11.117 1 94.94 141 MET B O 1
ATOM 3323 N N . GLY B 1 142 ? -2.777 10.844 -9.156 1 94.25 142 GLY B N 1
ATOM 3324 C CA . GLY B 1 142 ? -2.25 12.195 -9.016 1 94.25 142 GLY B CA 1
ATOM 3325 C C . GLY B 1 142 ? -2.836 13.172 -10.023 1 94.25 142 GLY B C 1
ATOM 3326 O O . GLY B 1 142 ? -2.119 14 -10.578 1 94.25 142 GLY B O 1
ATOM 3327 N N . VAL B 1 143 ? -4.098 12.93 -10.297 1 90.81 143 VAL B N 1
ATOM 3328 C CA . VAL B 1 143 ? -4.844 13.82 -11.18 1 90.81 143 VAL B CA 1
ATOM 3329 C C . VAL B 1 143 ? -6.215 14.117 -10.586 1 90.81 143 VAL B C 1
ATOM 3331 O O . VAL B 1 143 ? -6.723 13.336 -9.773 1 90.81 143 VAL B O 1
ATOM 3334 N N . VAL B 1 144 ? -6.906 15.289 -10.805 1 82.5 144 VAL B N 1
ATOM 3335 C CA . VAL B 1 144 ? -8.195 15.68 -10.242 1 82.5 144 VAL B CA 1
ATOM 3336 C C . VAL B 1 144 ? -9.32 14.961 -10.992 1 82.5 144 VAL B C 1
ATOM 3338 O O . VAL B 1 144 ? -10.336 14.602 -10.391 1 82.5 144 VAL B O 1
ATOM 3341 N N . PHE B 1 145 ? -9.305 14.898 -12.172 1 69.56 145 PHE B N 1
ATOM 3342 C CA . PHE B 1 145 ? -10.398 14.242 -12.875 1 69.56 145 PHE B CA 1
ATOM 3343 C C . PHE B 1 145 ? -9.883 13.078 -13.719 1 69.56 145 PHE B C 1
ATOM 3345 O O . PHE B 1 145 ? -8.953 13.25 -14.508 1 69.56 145 PHE B O 1
ATOM 3352 N N . THR B 1 146 ? -10.547 11.984 -13.18 1 60.44 146 THR B N 1
ATOM 3353 C CA . THR B 1 146 ? -10.227 10.875 -14.07 1 60.44 146 THR B CA 1
ATOM 3354 C C . THR B 1 146 ? -11.289 10.727 -15.156 1 60.44 146 THR B C 1
ATOM 3356 O O . THR B 1 146 ? -12.484 10.898 -14.891 1 60.44 146 THR B O 1
ATOM 3359 N N . ASN B 1 147 ? -10.93 10.867 -16.297 1 55.69 147 ASN B N 1
ATOM 3360 C CA . ASN B 1 147 ? -11.75 10.883 -17.5 1 55.69 147 ASN B CA 1
ATOM 3361 C C . ASN B 1 147 ? -12.875 9.859 -17.438 1 55.69 147 ASN B C 1
ATOM 3363 O O . ASN B 1 147 ? -13.883 9.984 -18.141 1 55.69 147 ASN B O 1
ATOM 3367 N N . TRP B 1 148 ? -12.766 8.953 -16.688 1 54.38 148 TRP B N 1
ATOM 3368 C CA . TRP B 1 148 ? -13.719 7.852 -16.781 1 54.38 148 TRP B CA 1
ATOM 3369 C C . TRP B 1 148 ? -15.047 8.234 -16.125 1 54.38 148 TRP B C 1
ATOM 3371 O O . TRP B 1 148 ? -16 7.453 -16.141 1 54.38 148 TRP B O 1
ATOM 3381 N N . ALA B 1 149 ? -15.219 9.531 -15.664 1 60.34 149 ALA B N 1
ATOM 3382 C CA . ALA B 1 149 ? -16.375 9.711 -14.789 1 60.34 149 ALA B CA 1
ATOM 3383 C C . ALA B 1 149 ? -17.172 10.953 -15.188 1 60.34 149 ALA B C 1
ATOM 3385 O O . ALA B 1 149 ? -17.875 11.531 -14.367 1 60.34 149 ALA B O 1
ATOM 3386 N N . GLU B 1 150 ? -17.25 11.273 -16.453 1 62.75 150 GLU B N 1
ATOM 3387 C CA . GLU B 1 150 ? -18.016 12.477 -16.766 1 62.75 150 GLU B CA 1
ATOM 3388 C C . GLU B 1 150 ? -19.5 12.297 -16.422 1 62.75 150 GLU B C 1
ATOM 3390 O O . GLU B 1 150 ? -20.078 11.242 -16.672 1 62.75 150 GLU B O 1
ATOM 3395 N N . GLY B 1 151 ? -20.047 13.227 -15.734 1 67.56 151 GLY B N 1
ATOM 3396 C CA . GLY B 1 151 ? -21.469 13.344 -15.445 1 67.56 151 GLY B CA 1
ATOM 3397 C C . GLY B 1 151 ? -21.906 12.539 -14.227 1 67.56 151 GLY B C 1
ATOM 3398 O O . GLY B 1 151 ? -23.062 12.562 -13.844 1 67.56 151 GLY B O 1
ATOM 3399 N N . THR B 1 152 ? -21.016 11.852 -13.617 1 81.06 152 THR B N 1
ATOM 3400 C CA . THR B 1 152 ? -21.359 11.047 -12.453 1 81.06 152 THR B CA 1
ATOM 3401 C C . THR B 1 152 ? -20.797 11.68 -11.18 1 81.06 152 THR B C 1
ATOM 3403 O O . THR B 1 152 ? -19.672 12.18 -11.164 1 81.06 152 THR B O 1
ATOM 3406 N N . LYS B 1 153 ? -21.75 11.781 -10.18 1 87.44 153 LYS B N 1
ATOM 3407 C CA . LYS B 1 153 ? -21.297 12.297 -8.891 1 87.44 153 LYS B CA 1
ATOM 3408 C C . LYS B 1 153 ? -20.078 11.539 -8.391 1 87.44 153 LYS B C 1
ATOM 3410 O O . LYS B 1 153 ? -19.984 10.32 -8.562 1 87.44 153 LYS B O 1
ATOM 3415 N N . CYS B 1 154 ? -19.141 12.219 -7.734 1 88.69 154 CYS B N 1
ATOM 3416 C CA . CYS B 1 154 ? -17.891 11.602 -7.324 1 88.69 154 CYS B CA 1
ATOM 3417 C C . CYS B 1 154 ? -18.141 10.414 -6.402 1 88.69 154 CYS B C 1
ATOM 3419 O O . CYS B 1 154 ? -17.438 9.406 -6.484 1 88.69 154 CYS B O 1
ATOM 3421 N N . THR B 1 155 ? -19.172 10.531 -5.539 1 90.56 155 THR B N 1
ATOM 3422 C CA . THR B 1 155 ? -19.469 9.477 -4.578 1 90.56 155 THR B CA 1
ATOM 3423 C C . THR B 1 155 ? -19.938 8.211 -5.285 1 90.56 155 THR B C 1
ATOM 3425 O O . THR B 1 155 ? -19.953 7.129 -4.699 1 90.56 155 THR B O 1
ATOM 3428 N N . GLN B 1 156 ? -20.312 8.344 -6.559 1 90.25 156 GLN B N 1
ATOM 3429 C CA . GLN B 1 156 ? -20.781 7.195 -7.336 1 90.25 156 GLN B CA 1
ATOM 3430 C C . GLN B 1 156 ? -19.641 6.59 -8.148 1 90.25 156 GLN B C 1
ATOM 3432 O O . GLN B 1 156 ? -19.797 5.531 -8.758 1 90.25 156 GLN B O 1
ATOM 3437 N N . ARG B 1 157 ? -18.531 7.234 -8.141 1 90.06 157 ARG B N 1
ATOM 3438 C CA . ARG B 1 157 ? -17.438 6.758 -8.977 1 90.06 157 ARG B CA 1
ATOM 3439 C C . ARG B 1 157 ? -16.172 6.547 -8.156 1 90.06 157 ARG B C 1
ATOM 3441 O O . ARG B 1 157 ? -15.055 6.695 -8.664 1 90.06 157 ARG B O 1
ATOM 3448 N N . MET B 1 158 ? -16.344 6.297 -6.883 1 92.81 158 MET B N 1
ATOM 3449 C CA . MET B 1 158 ? -15.195 6.129 -5.996 1 92.81 158 MET B CA 1
ATOM 3450 C C . MET B 1 158 ? -14.578 4.742 -6.16 1 92.81 158 MET B C 1
ATOM 3452 O O . MET B 1 158 ? -13.461 4.496 -5.707 1 92.81 158 MET B O 1
ATOM 3456 N N . CYS B 1 159 ? -15.375 3.885 -6.816 1 95.31 159 CYS B N 1
ATOM 3457 C CA . CYS B 1 159 ? -14.852 2.533 -6.977 1 95.31 159 CYS B CA 1
ATOM 3458 C C . CYS B 1 159 ? -15.094 2.018 -8.391 1 95.31 159 CYS B C 1
ATOM 3460 O O . CYS B 1 159 ? -16.234 1.985 -8.852 1 95.31 159 CYS B O 1
ATOM 3462 N N . ARG B 1 160 ? -14.039 1.642 -8.953 1 93.81 160 ARG B N 1
ATOM 3463 C CA . ARG B 1 160 ? -14.086 1.023 -10.273 1 93.81 160 ARG B CA 1
ATOM 3464 C C . ARG B 1 160 ? -13.672 -0.442 -10.203 1 93.81 160 ARG B C 1
ATOM 3466 O O . ARG B 1 160 ? -12.758 -0.802 -9.461 1 93.81 160 ARG B O 1
ATOM 3473 N N . GLN B 1 161 ? -14.328 -1.249 -10.922 1 92.81 161 GLN B N 1
ATOM 3474 C CA . GLN B 1 161 ? -13.984 -2.66 -11.062 1 92.81 161 GLN B CA 1
ATOM 3475 C C . GLN B 1 161 ? -13.984 -3.084 -12.531 1 92.81 161 GLN B C 1
ATOM 3477 O O . GLN B 1 161 ? -14.797 -2.602 -13.32 1 92.81 161 GLN B O 1
ATOM 3482 N N . CYS B 1 162 ? -13.023 -3.916 -12.828 1 92.38 162 CYS B N 1
ATOM 3483 C CA . CYS B 1 162 ? -12.969 -4.477 -14.18 1 92.38 162 CYS B CA 1
ATOM 3484 C C . CYS B 1 162 ? -13.031 -6 -14.133 1 92.38 162 CYS B C 1
ATOM 3486 O O . CYS B 1 162 ? -12.703 -6.609 -13.117 1 92.38 162 CYS B O 1
ATOM 3488 N N . ASP B 1 163 ? -13.484 -6.543 -15.227 1 85.38 163 ASP B N 1
ATOM 3489 C CA . ASP B 1 163 ? -13.484 -8 -15.328 1 85.38 163 ASP B CA 1
ATOM 3490 C C . ASP B 1 163 ? -12.281 -8.492 -16.125 1 85.38 163 ASP B C 1
ATOM 3492 O O . ASP B 1 163 ? -11.422 -7.703 -16.516 1 85.38 163 ASP B O 1
ATOM 3496 N N . THR B 1 164 ? -12.195 -9.828 -16.25 1 85 164 THR B N 1
ATOM 3497 C CA . THR B 1 164 ? -11.031 -10.461 -16.875 1 85 164 THR B CA 1
ATOM 3498 C C . THR B 1 164 ? -10.984 -10.164 -18.359 1 85 164 THR B C 1
ATOM 3500 O O . THR B 1 164 ? -9.984 -10.445 -19.031 1 85 164 THR B O 1
ATOM 3503 N N . PHE B 1 165 ? -12.023 -9.508 -18.953 1 84.81 165 PHE B N 1
ATOM 3504 C CA . PHE B 1 165 ? -12.062 -9.148 -20.359 1 84.81 165 PHE B CA 1
ATOM 3505 C C . PHE B 1 165 ? -11.742 -7.668 -20.547 1 84.81 165 PHE B C 1
ATOM 3507 O O . PHE B 1 165 ? -11.734 -7.164 -21.672 1 84.81 165 PHE B O 1
ATOM 3514 N N . GLY B 1 166 ? -11.547 -6.973 -19.406 1 86.31 166 GLY B N 1
ATOM 3515 C CA . GLY B 1 166 ? -11.148 -5.574 -19.469 1 86.31 166 GLY B CA 1
ATOM 3516 C C . GLY B 1 166 ? -12.32 -4.617 -19.422 1 86.31 166 GLY B C 1
ATOM 3517 O O . GLY B 1 166 ? -12.148 -3.406 -19.594 1 86.31 166 GLY B O 1
ATOM 3518 N N . ASN B 1 167 ? -13.508 -5.184 -19.266 1 90.31 167 ASN B N 1
ATOM 3519 C CA . ASN B 1 167 ? -14.672 -4.32 -19.078 1 90.31 167 ASN B CA 1
ATOM 3520 C C . ASN B 1 167 ? -14.734 -3.734 -17.672 1 90.31 167 ASN B C 1
ATOM 3522 O O . ASN B 1 167 ? -14.742 -4.477 -16.688 1 90.31 167 ASN B O 1
ATOM 3526 N N . CYS B 1 168 ? -14.789 -2.404 -17.672 1 91.25 168 CYS B N 1
ATOM 3527 C CA . CYS B 1 168 ? -14.75 -1.742 -16.375 1 91.25 168 CYS B CA 1
ATOM 3528 C C . CYS B 1 168 ? -16.047 -0.977 -16.125 1 91.25 168 CYS B C 1
ATOM 3530 O O . CYS B 1 168 ? -16.672 -0.481 -17.047 1 91.25 168 CYS B O 1
ATOM 3532 N N . HIS B 1 169 ? -16.438 -0.907 -14.898 1 91.62 169 HIS B N 1
ATOM 3533 C CA . HIS B 1 169 ? -17.625 -0.167 -14.477 1 91.62 169 HIS B CA 1
ATOM 3534 C C . HIS B 1 169 ? -17.469 0.326 -13.039 1 91.62 169 HIS B C 1
ATOM 3536 O O . HIS B 1 169 ? -16.672 -0.205 -12.273 1 91.62 169 HIS B O 1
ATOM 3542 N N . PHE B 1 170 ? -18.172 1.339 -12.766 1 92.56 170 PHE B N 1
ATOM 3543 C CA . PHE B 1 170 ? -18.234 1.806 -11.383 1 92.56 170 PHE B CA 1
ATOM 3544 C C . PHE B 1 170 ? -19.172 0.935 -10.562 1 92.56 170 PHE B C 1
ATOM 3546 O O . PHE B 1 170 ? -20.219 0.486 -11.055 1 92.56 170 PHE B O 1
ATOM 3553 N N . VAL B 1 171 ? -18.766 0.69 -9.328 1 93.88 171 VAL B N 1
ATOM 3554 C CA . VAL B 1 171 ? -19.594 -0.09 -8.398 1 93.88 171 VAL B CA 1
ATOM 3555 C C . VAL B 1 171 ? -19.719 0.652 -7.074 1 93.88 171 VAL B C 1
ATOM 3557 O O . VAL B 1 171 ? -18.984 1.614 -6.816 1 93.88 171 VAL B O 1
ATOM 3560 N N . ASN B 1 172 ? -20.766 0.238 -6.285 1 94 172 ASN B N 1
ATOM 3561 C CA . ASN B 1 172 ? -20.844 0.688 -4.898 1 94 172 ASN B CA 1
ATOM 3562 C C . ASN B 1 172 ? -19.844 -0.056 -4.012 1 94 172 ASN B C 1
ATOM 3564 O O . ASN B 1 172 ? -20.188 -1.07 -3.404 1 94 172 ASN B O 1
ATOM 3568 N N . GLY B 1 173 ? -18.688 0.433 -3.957 1 95.44 173 GLY B N 1
ATOM 3569 C CA . GLY B 1 173 ? -17.609 -0.236 -3.234 1 95.44 173 GLY B CA 1
ATOM 3570 C C . GLY B 1 173 ? -17.766 -0.154 -1.728 1 95.44 173 GLY B C 1
ATOM 3571 O O . GLY B 1 173 ? -18.578 0.629 -1.224 1 95.44 173 GLY B O 1
ATOM 3572 N N . THR B 1 174 ? -17.031 -1.021 -1.02 1 96.44 174 THR B N 1
ATOM 3573 C CA . THR B 1 174 ? -16.984 -0.976 0.438 1 96.44 174 THR B CA 1
ATOM 3574 C C . THR B 1 174 ? -16.469 0.38 0.923 1 96.44 174 THR B C 1
ATOM 3576 O O . THR B 1 174 ? -15.43 0.854 0.473 1 96.44 174 THR B O 1
ATOM 3579 N N . LEU B 1 175 ? -17.203 0.974 1.863 1 97.94 175 LEU B N 1
ATOM 3580 C CA . LEU B 1 175 ? -16.859 2.295 2.373 1 97.94 175 LEU B CA 1
ATOM 3581 C C . LEU B 1 175 ? -16.312 2.201 3.797 1 97.94 175 LEU B C 1
ATOM 3583 O O . LEU B 1 175 ? -16.859 1.459 4.621 1 97.94 175 LEU B O 1
ATOM 3587 N N . TYR B 1 176 ? -15.266 2.887 4.023 1 98.38 176 TYR B N 1
ATOM 3588 C CA . TYR B 1 176 ? -14.75 3.145 5.359 1 98.38 176 TYR B CA 1
ATOM 3589 C C . TYR B 1 176 ? -15.312 4.445 5.922 1 98.38 176 TYR B C 1
ATOM 3591 O O . TYR B 1 176 ? -15.211 5.496 5.285 1 98.38 176 TYR B O 1
ATOM 3599 N N . HIS B 1 177 ? -15.859 4.414 7.117 1 98.69 177 HIS B N 1
ATOM 3600 C CA . HIS B 1 177 ? -16.484 5.574 7.742 1 98.69 177 HIS B CA 1
ATOM 3601 C C . HIS B 1 177 ? -15.758 5.965 9.023 1 98.69 177 HIS B C 1
ATOM 3603 O O . HIS B 1 177 ? -15.031 5.152 9.609 1 98.69 177 HIS B O 1
ATOM 3609 N N . ILE B 1 178 ? -15.922 7.172 9.383 1 98.75 178 ILE B N 1
ATOM 3610 C CA . ILE B 1 178 ? -15.422 7.645 10.672 1 98.75 178 ILE B CA 1
ATOM 3611 C C . ILE B 1 178 ? -16.578 8.133 11.531 1 98.75 178 ILE B C 1
ATOM 3613 O O . ILE B 1 178 ? -17.625 8.523 11.008 1 98.75 178 ILE B O 1
ATOM 3617 N N . SER B 1 179 ? -16.406 8.086 12.859 1 98.69 179 SER B N 1
ATOM 3618 C CA . SER B 1 179 ? -17.484 8.453 13.781 1 98.69 179 SER B CA 1
ATOM 3619 C C . SER B 1 179 ? -17.266 9.852 14.352 1 98.69 179 SER B C 1
ATOM 3621 O O . SER B 1 179 ? -18.219 10.523 14.742 1 98.69 179 SER B O 1
ATOM 3623 N N . GLU B 1 180 ? -16 10.266 14.484 1 98.75 180 GLU B N 1
ATOM 3624 C CA . GLU B 1 180 ? -15.586 11.57 14.977 1 98.75 180 GLU B CA 1
ATOM 3625 C C . GLU B 1 180 ? -14.359 12.078 14.219 1 98.75 180 GLU B C 1
ATOM 3627 O O . GLU B 1 180 ? -13.594 11.289 13.672 1 98.75 180 GLU B O 1
ATOM 3632 N N . TYR B 1 181 ? -14.242 13.297 14.18 1 98.62 181 TYR B N 1
ATOM 3633 C CA . TYR B 1 181 ? -13.016 13.938 13.719 1 98.62 181 TYR B CA 1
ATOM 3634 C C . TYR B 1 181 ? -12.875 15.336 14.305 1 98.62 181 TYR B C 1
ATOM 3636 O O . TYR B 1 181 ? -13.859 15.938 14.734 1 98.62 181 TYR B O 1
ATOM 3644 N N . GLY B 1 182 ? -11.641 15.797 14.344 1 97.81 182 GLY B N 1
ATOM 3645 C CA . GLY B 1 182 ? -11.359 17.109 14.891 1 97.81 182 GLY B CA 1
ATOM 3646 C C . GLY B 1 182 ? -9.898 17.516 14.766 1 97.81 182 GLY B C 1
ATOM 3647 O O . GLY B 1 182 ? -9.18 17 13.898 1 97.81 182 GLY B O 1
ATOM 3648 N N . ASN B 1 183 ? -9.562 18.516 15.531 1 96.06 183 ASN B N 1
ATOM 3649 C CA . ASN B 1 183 ? -8.203 19.062 15.484 1 96.06 183 ASN B CA 1
ATOM 3650 C C . ASN B 1 183 ? -7.551 19.047 16.859 1 96.06 183 ASN B C 1
ATOM 3652 O O . ASN B 1 183 ? -8.242 18.969 17.891 1 96.06 183 ASN B O 1
ATOM 3656 N N . VAL B 1 184 ? -6.25 19.078 16.875 1 96.44 184 VAL B N 1
ATOM 3657 C CA . VAL B 1 184 ? -5.465 19.156 18.094 1 96.44 184 VAL B CA 1
ATOM 3658 C C . VAL B 1 184 ? -4.215 20 17.859 1 96.44 184 VAL B C 1
ATOM 3660 O O . VAL B 1 184 ? -3.652 20 16.766 1 96.44 184 VAL B O 1
ATOM 3663 N N . THR B 1 185 ? -3.871 20.766 18.766 1 92.5 185 THR B N 1
ATOM 3664 C CA . THR B 1 185 ? -2.676 21.594 18.734 1 92.5 185 THR B CA 1
ATOM 3665 C C . THR B 1 185 ? -1.948 21.562 20.062 1 92.5 185 THR B C 1
ATOM 3667 O O . THR B 1 185 ? -2.562 21.328 21.109 1 92.5 185 THR B O 1
ATOM 3670 N N . GLY B 1 186 ? -0.628 21.797 19.984 1 93.31 186 GLY B N 1
ATOM 3671 C CA . GLY B 1 186 ? 0.168 21.797 21.203 1 93.31 186 GLY B CA 1
ATOM 3672 C C . GLY B 1 186 ? 0.902 20.5 21.438 1 93.31 186 GLY B C 1
ATOM 3673 O O . GLY B 1 186 ? 0.374 19.422 21.141 1 93.31 186 GLY B O 1
ATOM 3674 N N . GLU B 1 187 ? 2.029 20.609 22.031 1 95.75 187 GLU B N 1
ATOM 3675 C CA . GLU B 1 187 ? 2.936 19.469 22.156 1 95.75 187 GLU B CA 1
ATOM 3676 C C . GLU B 1 187 ? 2.283 18.328 22.953 1 95.75 187 GLU B C 1
ATOM 3678 O O . GLU B 1 187 ? 2.164 17.219 22.438 1 95.75 187 GLU B O 1
ATOM 3683 N N . ILE B 1 188 ? 1.761 18.594 24.188 1 96.31 188 ILE B N 1
ATOM 3684 C CA . ILE B 1 188 ? 1.245 17.562 25.062 1 96.31 188 ILE B CA 1
ATOM 3685 C C . ILE B 1 188 ? -0.047 16.984 24.5 1 96.31 188 ILE B C 1
ATOM 3687 O O . ILE B 1 188 ? -0.268 15.766 24.547 1 96.31 188 ILE B O 1
ATOM 3691 N N . GLU B 1 189 ? -0.886 17.844 23.969 1 96.75 189 GLU B N 1
ATOM 3692 C CA . GLU B 1 189 ? -2.15 17.391 23.391 1 96.75 189 GLU B CA 1
ATOM 3693 C C . GLU B 1 189 ? -1.917 16.5 22.172 1 96.75 189 GLU B C 1
ATOM 3695 O O . GLU B 1 189 ? -2.609 15.508 21.984 1 96.75 189 GLU B O 1
ATOM 3700 N N . MET B 1 190 ? -0.962 16.906 21.375 1 98.19 190 MET B N 1
ATOM 3701 C CA . MET B 1 190 ? -0.621 16.109 20.188 1 98.19 190 MET B CA 1
ATOM 3702 C C . MET B 1 190 ? -0.051 14.758 20.594 1 98.19 190 MET B C 1
ATOM 3704 O O . MET B 1 190 ? -0.44 13.727 20.047 1 98.19 190 MET B O 1
ATOM 3708 N N . MET B 1 191 ? 0.854 14.766 21.609 1 98.44 191 MET B N 1
ATOM 3709 C CA . MET B 1 191 ? 1.395 13.508 22.141 1 98.44 191 MET B CA 1
ATOM 3710 C C . MET B 1 191 ? 0.279 12.617 22.656 1 98.44 191 MET B C 1
ATOM 3712 O O . MET B 1 191 ? 0.241 11.422 22.359 1 98.44 191 MET B O 1
ATOM 3716 N N . THR B 1 192 ? -0.61 13.227 23.391 1 98.5 192 THR B N 1
ATOM 3717 C CA . THR B 1 192 ? -1.703 12.492 24.016 1 98.5 192 THR B CA 1
ATOM 3718 C C . THR B 1 192 ? -2.611 11.875 22.953 1 98.5 192 THR B C 1
ATOM 3720 O O . THR B 1 192 ? -2.975 10.695 23.047 1 98.5 192 THR B O 1
ATOM 3723 N N . GLU B 1 193 ? -2.965 12.633 21.938 1 98.25 193 GLU B N 1
ATOM 3724 C CA . GLU B 1 193 ? -3.824 12.148 20.859 1 98.25 193 GLU B CA 1
ATOM 3725 C C . GLU B 1 193 ? -3.184 10.969 20.141 1 98.25 193 GLU B C 1
ATOM 3727 O O . GLU B 1 193 ? -3.83 9.945 19.906 1 98.25 193 GLU B O 1
ATOM 3732 N N . MET B 1 194 ? -1.961 11.109 19.828 1 97.94 194 MET B N 1
ATOM 3733 C CA . MET B 1 194 ? -1.262 10.039 19.109 1 97.94 194 MET B CA 1
ATOM 3734 C C . MET B 1 194 ? -1.147 8.789 19.969 1 97.94 194 MET B C 1
ATOM 3736 O O . MET B 1 194 ? -1.415 7.684 19.5 1 97.94 194 MET B O 1
ATOM 3740 N N . TYR B 1 195 ? -0.812 8.984 21.188 1 97.62 195 TYR B N 1
ATOM 3741 C CA . TYR B 1 195 ? -0.608 7.859 22.094 1 97.62 195 TYR B CA 1
ATOM 3742 C C . TYR B 1 195 ? -1.908 7.098 22.312 1 97.62 195 TYR B C 1
ATOM 3744 O O . TYR B 1 195 ? -1.915 5.867 22.359 1 97.62 195 TYR B O 1
ATOM 3752 N N . ALA B 1 196 ? -2.93 7.797 22.422 1 97.31 196 ALA B N 1
ATOM 3753 C CA . ALA B 1 196 ? -4.203 7.207 22.812 1 97.31 196 ALA B CA 1
ATOM 3754 C C . ALA B 1 196 ? -4.938 6.617 21.625 1 97.31 196 ALA B C 1
ATOM 3756 O O . ALA B 1 196 ? -5.605 5.586 21.734 1 97.31 196 ALA B O 1
ATOM 3757 N N . ARG B 1 197 ? -4.848 7.359 20.484 1 97 197 ARG B N 1
ATOM 3758 C CA . ARG B 1 197 ? -5.844 6.996 19.484 1 97 197 ARG B CA 1
ATOM 3759 C C . ARG B 1 197 ? -5.203 6.805 18.125 1 97 197 ARG B C 1
ATOM 3761 O O . ARG B 1 197 ? -5.84 6.293 17.188 1 97 197 ARG B O 1
ATOM 3768 N N . GLY B 1 198 ? -3.977 7.285 17.906 1 97.75 198 GLY B N 1
ATOM 3769 C CA . GLY B 1 198 ? -3.309 6.961 16.656 1 97.75 198 GLY B CA 1
ATOM 3770 C C . GLY B 1 198 ? -2.721 8.172 15.961 1 97.75 198 GLY B C 1
ATOM 3771 O O . GLY B 1 198 ? -2.789 9.289 16.484 1 97.75 198 GLY B O 1
ATOM 3772 N N . PRO B 1 199 ? -2.148 7.98 14.805 1 98.56 199 PRO B N 1
ATOM 3773 C CA . PRO B 1 199 ? -1.47 9.031 14.047 1 98.56 199 PRO B CA 1
ATOM 3774 C C . PRO B 1 199 ? -2.387 10.211 13.719 1 98.56 199 PRO B C 1
ATOM 3776 O O . PRO B 1 199 ? -3.607 10.047 13.656 1 98.56 199 PRO B O 1
ATOM 3779 N N . ILE B 1 200 ? -1.754 11.352 13.484 1 98.81 200 ILE B N 1
ATOM 3780 C CA . ILE B 1 200 ? -2.484 12.57 13.164 1 98.81 200 ILE B CA 1
ATOM 3781 C C . ILE B 1 200 ? -1.902 13.211 11.898 1 98.81 200 ILE B C 1
ATOM 3783 O O . ILE B 1 200 ? -0.75 12.953 11.547 1 98.81 200 ILE B O 1
ATOM 3787 N N . ALA B 1 201 ? -2.697 13.961 11.172 1 98.5 201 ALA B N 1
ATOM 3788 C CA . ALA B 1 201 ? -2.262 14.719 10.008 1 98.5 201 ALA B CA 1
ATOM 3789 C C . ALA B 1 201 ? -1.951 16.172 10.383 1 98.5 201 ALA B C 1
ATOM 3791 O O . ALA B 1 201 ? -2.789 16.859 10.969 1 98.5 201 ALA B O 1
ATOM 3792 N N . CYS B 1 202 ? -0.727 16.625 10.023 1 97.69 202 CYS B N 1
ATOM 3793 C CA . CYS B 1 202 ? -0.246 17.938 10.445 1 97.69 202 CYS B CA 1
ATOM 3794 C C . CYS B 1 202 ? 0.348 18.703 9.273 1 97.69 202 CYS B C 1
ATOM 3796 O O . CYS B 1 202 ? 0.92 18.109 8.359 1 97.69 202 CYS B O 1
ATOM 3798 N N . SER B 1 203 ? 0.251 19.969 9.367 1 95.62 203 SER B N 1
ATOM 3799 C CA . SER B 1 203 ? 0.835 20.828 8.344 1 95.62 203 SER B CA 1
ATOM 3800 C C . SER B 1 203 ? 2.182 21.391 8.797 1 95.62 203 SER B C 1
ATOM 3802 O O . SER B 1 203 ? 2.381 21.656 9.984 1 95.62 203 SER B O 1
ATOM 3804 N N . VAL B 1 204 ? 3.053 21.578 7.828 1 96.19 204 VAL B N 1
ATOM 3805 C CA . VAL B 1 204 ? 4.359 22.172 8.078 1 96.19 204 VAL B CA 1
ATOM 3806 C C . VAL B 1 204 ? 4.707 23.156 6.961 1 96.19 204 VAL B C 1
ATOM 3808 O O . VAL B 1 204 ? 4.113 23.109 5.883 1 96.19 204 VAL B O 1
ATOM 3811 N N . TYR B 1 205 ? 5.578 24.047 7.254 1 95.31 205 TYR B N 1
ATOM 3812 C CA . TYR B 1 205 ? 6.227 24.812 6.195 1 95.31 205 TYR B CA 1
ATOM 3813 C C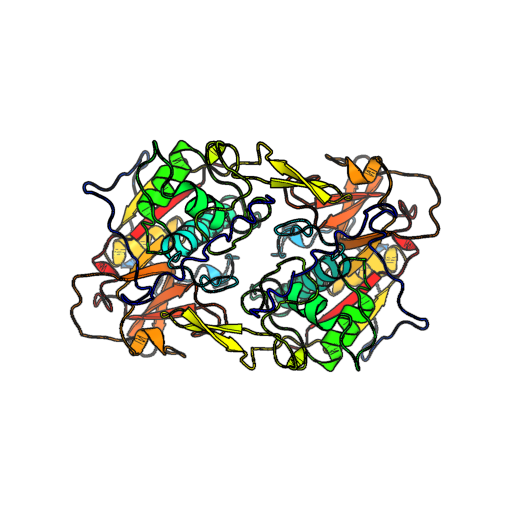 . TYR B 1 205 ? 7.355 24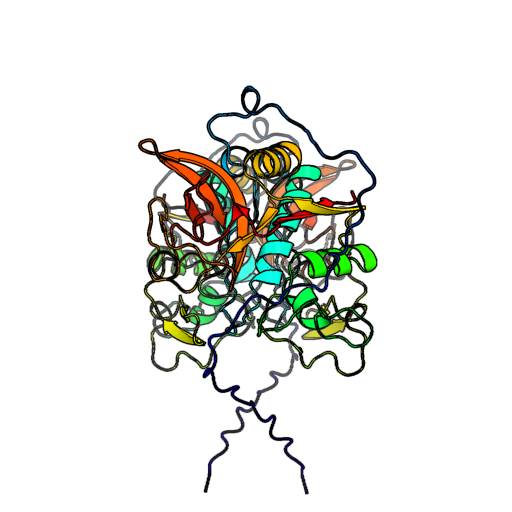.016 5.555 1 95.31 205 TYR B C 1
ATOM 3815 O O . TYR B 1 205 ? 8.414 23.844 6.156 1 95.31 205 TYR B O 1
ATOM 3823 N N . ALA B 1 206 ? 7.203 23.656 4.316 1 94.25 206 ALA B N 1
ATOM 3824 C CA . ALA B 1 206 ? 8.125 22.703 3.723 1 94.25 206 ALA B CA 1
ATOM 3825 C C . ALA B 1 206 ? 9.047 23.375 2.711 1 94.25 206 ALA B C 1
ATOM 3827 O O . ALA B 1 206 ? 9.938 22.734 2.15 1 94.25 206 ALA B O 1
ATOM 3828 N N . HIS B 1 207 ? 8.859 24.672 2.457 1 91.56 207 HIS B N 1
ATOM 3829 C CA . HIS B 1 207 ? 9.664 25.344 1.45 1 91.56 207 HIS B CA 1
ATOM 3830 C C . HIS B 1 207 ? 10.992 25.828 2.037 1 91.56 207 HIS B C 1
ATOM 3832 O O . HIS B 1 207 ? 11.336 27 1.903 1 91.56 207 HIS B O 1
ATOM 3838 N N . THR B 1 208 ? 11.695 24.984 2.623 1 93.81 208 THR B N 1
ATOM 3839 C CA . THR B 1 208 ? 13.039 25.203 3.146 1 93.81 208 THR B CA 1
ATOM 3840 C C . THR B 1 208 ? 13.977 24.078 2.729 1 93.81 208 THR B C 1
ATOM 3842 O O . THR B 1 208 ? 13.555 22.938 2.605 1 93.81 208 THR B O 1
ATOM 3845 N N . ASP B 1 209 ? 15.234 24.359 2.619 1 93.12 209 ASP B N 1
ATOM 3846 C CA . ASP B 1 209 ? 16.219 23.359 2.25 1 93.12 209 ASP B CA 1
ATOM 3847 C C . ASP B 1 209 ? 16.312 22.266 3.311 1 93.12 209 ASP B C 1
ATOM 3849 O O . ASP B 1 209 ? 16.562 21.094 2.986 1 93.12 209 ASP B O 1
ATOM 3853 N N . ASN B 1 210 ? 16.125 22.688 4.602 1 94.69 210 ASN B N 1
ATOM 3854 C CA . ASN B 1 210 ? 16.188 21.719 5.691 1 94.69 210 ASN B CA 1
ATOM 3855 C C . ASN B 1 210 ? 15.164 20.594 5.504 1 94.69 210 ASN B C 1
ATOM 3857 O O . ASN B 1 210 ? 15.422 19.438 5.863 1 94.69 210 ASN B O 1
ATOM 3861 N N . PHE B 1 211 ? 14.086 20.953 4.91 1 96.31 211 PHE B N 1
ATOM 3862 C CA . PHE B 1 211 ? 13.047 19.953 4.68 1 96.31 211 PHE B CA 1
ATOM 3863 C C . PHE B 1 211 ? 13.219 19.297 3.316 1 96.31 211 PHE B C 1
ATOM 3865 O O . PHE B 1 211 ? 13.266 18.062 3.215 1 96.31 211 PHE B O 1
ATOM 3872 N N . LEU B 1 212 ? 13.352 20.047 2.279 1 93.75 212 LEU B N 1
ATOM 3873 C CA . LEU B 1 212 ? 13.344 19.562 0.904 1 93.75 212 LEU B CA 1
ATOM 3874 C C . LEU B 1 212 ? 14.531 18.641 0.648 1 93.75 212 LEU B C 1
ATOM 3876 O O . LEU B 1 212 ? 14.414 17.672 -0.108 1 93.75 212 LEU B O 1
ATOM 3880 N N . LYS B 1 213 ? 15.602 18.844 1.341 1 94.25 213 LYS B N 1
ATOM 3881 C CA . LYS B 1 213 ? 16.828 18.078 1.101 1 94.25 213 LYS B CA 1
ATOM 3882 C C . LYS B 1 213 ? 17.125 17.156 2.273 1 94.25 213 LYS B C 1
ATOM 3884 O O . LYS B 1 213 ? 18.281 16.719 2.447 1 94.25 213 LYS B O 1
ATOM 3889 N N . TYR B 1 214 ? 16.172 16.938 3.105 1 96.88 214 TYR B N 1
ATOM 3890 C CA . TYR B 1 214 ? 16.359 16.109 4.285 1 96.88 214 TYR B CA 1
ATOM 3891 C C . TYR B 1 214 ? 16.844 14.719 3.902 1 96.88 214 TYR B C 1
ATOM 3893 O O . TYR B 1 214 ? 16.25 14.07 3.033 1 96.88 214 TYR B O 1
ATOM 3901 N N . THR B 1 215 ? 17.922 14.219 4.586 1 96.25 215 THR B N 1
ATOM 3902 C CA . THR B 1 215 ? 18.438 12.875 4.34 1 96.25 215 THR B CA 1
ATOM 3903 C C . THR B 1 215 ? 18.578 12.094 5.645 1 96.25 215 THR B C 1
ATOM 3905 O O . THR B 1 215 ? 18.844 10.898 5.629 1 96.25 215 THR B O 1
ATOM 3908 N N . GLY B 1 216 ? 18.406 12.781 6.812 1 97.31 216 GLY B N 1
ATOM 3909 C CA . GLY B 1 216 ? 18.547 12.133 8.109 1 97.31 216 GLY B CA 1
ATOM 3910 C C . GLY B 1 216 ? 18.766 13.109 9.25 1 97.31 216 GLY B C 1
ATOM 3911 O O . GLY B 1 216 ? 18.984 14.297 9.016 1 97.31 216 GLY B O 1
ATOM 3912 N N . GLY B 1 217 ? 18.656 12.602 10.508 1 97.38 217 GLY B N 1
ATOM 3913 C CA . GLY B 1 217 ? 18.766 13.445 11.68 1 97.38 217 GLY B CA 1
ATOM 3914 C C . GLY B 1 217 ? 17.453 14.117 12.062 1 97.38 217 GLY B C 1
ATOM 3915 O O . GLY B 1 217 ? 16.391 13.688 11.633 1 97.38 217 GLY B O 1
ATOM 3916 N N . VAL B 1 218 ? 17.625 15.141 12.945 1 98.56 218 VAL B N 1
ATOM 3917 C CA . VAL B 1 218 ? 16.453 15.891 13.375 1 98.56 218 VAL B CA 1
ATOM 3918 C C . VAL B 1 218 ? 16.422 17.25 12.68 1 98.56 218 VAL B C 1
ATOM 3920 O O . VAL B 1 218 ? 17.375 18.031 12.781 1 98.56 218 VAL B O 1
ATOM 3923 N N . ILE B 1 219 ? 15.391 17.516 11.891 1 98.31 219 ILE B N 1
ATOM 3924 C CA . ILE B 1 219 ? 15.234 18.828 11.258 1 98.31 219 ILE B CA 1
ATOM 3925 C C . ILE B 1 219 ? 15.094 19.906 12.328 1 98.31 219 ILE B C 1
ATOM 3927 O O . ILE B 1 219 ? 14.188 19.844 13.164 1 98.31 219 ILE B O 1
ATOM 3931 N N . THR B 1 220 ? 15.977 20.797 12.344 1 96.81 220 THR B N 1
ATOM 3932 C CA . THR B 1 220 ? 15.906 22 13.148 1 96.81 220 THR B CA 1
ATOM 3933 C C . THR B 1 220 ? 15.836 23.25 12.266 1 96.81 220 THR B C 1
ATOM 3935 O O . THR B 1 220 ? 16.438 23.281 11.195 1 96.81 220 THR B O 1
ATOM 3938 N N . ASP B 1 221 ? 15.039 24.125 12.656 1 96.38 221 ASP B N 1
ATOM 3939 C CA . ASP B 1 221 ? 14.844 25.391 11.945 1 96.38 221 ASP B CA 1
ATOM 3940 C C . ASP B 1 221 ? 14.258 26.453 12.867 1 96.38 221 ASP B C 1
ATOM 3942 O O . ASP B 1 221 ? 13.109 26.359 13.289 1 96.38 221 ASP B O 1
ATOM 3946 N N . ASP B 1 222 ? 14.914 27.562 13.148 1 93.88 222 ASP B N 1
ATOM 3947 C CA . ASP B 1 222 ? 14.508 28.562 14.125 1 93.88 222 ASP B CA 1
ATOM 3948 C C . ASP B 1 222 ? 13.703 29.688 13.461 1 93.88 222 ASP B C 1
ATOM 3950 O O . ASP B 1 222 ? 13.258 30.609 14.133 1 93.88 222 ASP B O 1
ATOM 3954 N N . THR B 1 223 ? 13.547 29.578 12.141 1 95.5 223 THR B N 1
ATOM 3955 C CA . THR B 1 223 ? 12.75 30.594 11.453 1 95.5 223 THR B CA 1
ATOM 3956 C C . THR B 1 223 ? 11.281 30.5 11.867 1 95.5 223 THR B C 1
ATOM 3958 O O . THR B 1 223 ? 10.695 29.422 11.828 1 95.5 223 THR B O 1
ATOM 3961 N N . PRO B 1 224 ? 10.711 31.594 12.312 1 93.56 224 PRO B N 1
ATOM 3962 C CA . PRO B 1 224 ? 9.312 31.562 12.734 1 93.56 224 PRO B CA 1
ATOM 3963 C C . PRO B 1 224 ? 8.344 31.688 11.555 1 93.56 224 PRO B C 1
ATOM 3965 O O . PRO B 1 224 ? 7.789 32.75 11.312 1 93.56 224 PRO B O 1
ATOM 3968 N N . TYR B 1 225 ? 8.062 30.641 10.922 1 91.56 225 TYR B N 1
ATOM 3969 C CA . TYR B 1 225 ? 7.094 30.656 9.836 1 91.56 225 TYR B CA 1
ATOM 3970 C C . TYR B 1 225 ? 5.684 30.875 10.367 1 91.56 225 TYR B C 1
ATOM 3972 O O . TYR B 1 225 ? 5.348 30.422 11.461 1 91.56 225 TYR B O 1
ATOM 3980 N N . ASN B 1 226 ? 4.773 31.609 9.625 1 89.25 226 ASN B N 1
ATOM 3981 C CA . ASN B 1 226 ? 3.393 31.859 10.039 1 89.25 226 ASN B CA 1
ATOM 3982 C C . ASN B 1 226 ? 2.4 31.203 9.07 1 89.25 226 ASN B C 1
ATOM 3984 O O . ASN B 1 226 ? 1.202 31.5 9.125 1 89.25 226 ASN B O 1
ATOM 3988 N N . VAL B 1 227 ? 2.969 30.453 8.156 1 90.44 227 VAL B N 1
ATOM 3989 C CA . VAL B 1 227 ? 2.145 29.719 7.207 1 90.44 227 VAL B CA 1
ATOM 3990 C C . VAL B 1 227 ? 2.66 28.281 7.086 1 90.44 227 VAL B C 1
ATOM 3992 O O . VAL B 1 227 ? 3.787 27.984 7.492 1 90.44 227 VAL B O 1
ATOM 3995 N N . THR B 1 228 ? 1.83 27.406 6.668 1 93.19 228 THR B N 1
ATOM 3996 C CA . THR B 1 228 ? 2.229 26.047 6.316 1 93.19 228 THR B CA 1
ATOM 3997 C C . THR B 1 228 ? 2.021 25.797 4.828 1 93.19 228 THR B C 1
ATOM 3999 O O . THR B 1 228 ? 1.236 26.484 4.176 1 93.19 228 THR B O 1
ATOM 4002 N N . THR B 1 229 ? 2.809 24.828 4.254 1 93.56 229 THR B N 1
ATOM 4003 C CA . THR B 1 229 ? 2.781 24.625 2.811 1 93.56 229 THR B CA 1
ATOM 4004 C C . THR B 1 229 ? 2.688 23.141 2.479 1 93.56 229 THR B C 1
ATOM 4006 O O . THR B 1 229 ? 2.68 22.766 1.305 1 93.56 229 THR B O 1
ATOM 4009 N N . HIS B 1 230 ? 2.629 22.297 3.447 1 95.75 230 HIS B N 1
ATOM 4010 C CA . HIS B 1 230 ? 2.672 20.859 3.244 1 95.75 230 HIS B CA 1
ATOM 4011 C C . HIS B 1 230 ? 2.004 20.125 4.398 1 95.75 230 HIS B C 1
ATOM 4013 O O . HIS B 1 230 ? 2.055 20.578 5.547 1 95.75 230 HIS B O 1
ATOM 4019 N N . VAL B 1 231 ? 1.357 19 4.039 1 97.25 231 VAL B N 1
ATOM 4020 C CA . VAL B 1 231 ? 0.734 18.188 5.074 1 97.25 231 VAL B CA 1
ATOM 4021 C C . VAL B 1 231 ? 1.457 16.844 5.18 1 97.25 231 VAL B C 1
ATOM 4023 O O . VAL B 1 231 ? 1.779 16.219 4.164 1 97.25 231 VAL B O 1
ATOM 4026 N N . ILE B 1 232 ? 1.759 16.453 6.426 1 98.19 232 ILE B N 1
ATOM 4027 C CA . ILE B 1 232 ? 2.418 15.188 6.738 1 98.19 232 ILE B CA 1
ATOM 4028 C C . ILE B 1 232 ? 1.638 14.461 7.828 1 98.19 232 ILE B C 1
ATOM 4030 O O . ILE B 1 232 ? 0.629 14.961 8.328 1 98.19 232 ILE B O 1
ATOM 4034 N N . SER B 1 233 ? 2.086 13.211 8.109 1 98.5 233 SER B N 1
ATOM 4035 C CA . SER B 1 233 ? 1.52 12.477 9.242 1 98.5 233 SER B CA 1
ATOM 4036 C C . SER B 1 233 ? 2.537 12.312 10.367 1 98.5 233 SER B C 1
ATOM 4038 O O . SER B 1 233 ? 3.717 12.062 10.109 1 98.5 233 SER B O 1
ATOM 4040 N N . LEU B 1 234 ? 2.057 12.539 11.586 1 98.75 234 LEU B N 1
ATOM 4041 C CA . LEU B 1 234 ? 2.877 12.234 12.75 1 98.75 234 LEU B CA 1
ATOM 4042 C C . LEU B 1 234 ? 2.439 10.93 13.406 1 98.75 234 LEU B C 1
ATOM 4044 O O . LEU B 1 234 ? 1.242 10.664 13.523 1 98.75 234 LEU B O 1
ATOM 4048 N N . ILE B 1 235 ? 3.498 10.148 13.859 1 98.25 235 ILE B N 1
ATOM 4049 C CA . ILE B 1 235 ? 3.164 8.82 14.352 1 98.25 235 ILE B CA 1
ATOM 4050 C C . ILE B 1 235 ? 3.807 8.602 15.719 1 98.25 235 ILE B C 1
ATOM 4052 O O . ILE B 1 235 ? 3.633 7.547 16.344 1 98.25 235 ILE B O 1
ATOM 4056 N N . GLY B 1 236 ? 4.625 9.594 16.203 1 98.38 236 GLY B N 1
ATOM 4057 C CA . GLY B 1 236 ? 5.32 9.406 17.469 1 98.38 236 GLY B CA 1
ATOM 4058 C C . GLY B 1 236 ? 6.324 10.508 17.766 1 98.38 236 GLY B C 1
ATOM 4059 O O . GLY B 1 236 ? 6.254 11.594 17.188 1 98.38 236 GLY B O 1
ATOM 4060 N N . TRP B 1 237 ? 7.141 10.141 18.781 1 98.62 237 TRP B N 1
ATOM 4061 C CA . TRP B 1 237 ? 8.125 11.125 19.234 1 98.62 237 TRP B CA 1
ATOM 4062 C C . TRP B 1 237 ? 9.281 10.438 19.953 1 98.62 237 TRP B C 1
ATOM 4064 O O . TRP B 1 237 ? 9.227 9.242 20.234 1 98.62 237 TRP B O 1
ATOM 4074 N N . GLY B 1 238 ? 10.32 11.211 20.125 1 98.25 238 GLY B N 1
ATOM 4075 C CA . GLY B 1 238 ? 11.453 10.719 20.891 1 98.25 238 GLY B CA 1
ATOM 4076 C C . GLY B 1 238 ? 12.453 11.812 21.234 1 98.25 238 GLY B C 1
ATOM 4077 O O . GLY B 1 238 ? 12.117 12.992 21.219 1 98.25 238 GLY B O 1
ATOM 4078 N N . THR B 1 239 ? 13.602 11.336 21.75 1 97.69 239 THR B N 1
ATOM 4079 C CA . THR B 1 239 ? 14.742 12.195 22.047 1 97.69 239 THR B CA 1
ATOM 4080 C C . THR B 1 239 ? 16.031 11.578 21.5 1 97.69 239 THR B C 1
ATOM 4082 O O . THR B 1 239 ? 16.25 10.375 21.641 1 97.69 239 THR B O 1
ATOM 4085 N N . GLU B 1 240 ? 16.703 12.352 20.781 1 95.5 240 GLU B N 1
ATOM 4086 C CA . GLU B 1 240 ? 18.016 11.961 20.25 1 95.5 240 GLU B CA 1
ATOM 4087 C C . GLU B 1 240 ? 19.062 13.023 20.516 1 95.5 240 GLU B C 1
ATOM 4089 O O . GLU B 1 240 ? 18.906 14.18 20.125 1 95.5 240 GLU B O 1
ATOM 4094 N N . ASN B 1 241 ? 20.156 12.609 21.25 1 95.56 241 ASN B N 1
ATOM 4095 C CA . ASN B 1 241 ? 21.234 13.531 21.594 1 95.56 241 ASN B CA 1
ATOM 4096 C C . ASN B 1 241 ? 20.703 14.797 22.266 1 95.56 241 ASN B C 1
ATOM 4098 O O . ASN B 1 241 ? 21.078 15.906 21.875 1 95.56 241 ASN B O 1
ATOM 4102 N N . GLY B 1 242 ? 19.734 14.633 23.125 1 96 242 GLY B N 1
ATOM 4103 C CA . GLY B 1 242 ? 19.203 15.742 23.891 1 96 242 GLY B CA 1
ATOM 4104 C C . GLY B 1 242 ? 18.156 16.547 23.141 1 96 242 GLY B C 1
ATOM 4105 O O . GLY B 1 242 ? 17.609 17.516 23.672 1 96 242 GLY B O 1
ATOM 4106 N N . VAL B 1 243 ? 17.906 16.234 21.875 1 97.75 243 VAL B N 1
ATOM 4107 C CA . VAL B 1 243 ? 16.922 16.953 21.062 1 97.75 243 VAL B CA 1
ATOM 4108 C C . VAL B 1 243 ? 15.633 16.141 20.953 1 97.75 243 VAL B C 1
ATOM 4110 O O . VAL B 1 243 ? 15.648 15 20.5 1 97.75 243 VAL B O 1
ATOM 4113 N N . ASN B 1 244 ? 14.555 16.781 21.5 1 98.25 244 ASN B N 1
ATOM 4114 C CA . ASN B 1 244 ? 13.242 16.156 21.328 1 98.25 244 ASN B CA 1
ATOM 4115 C C . ASN B 1 244 ? 12.75 16.266 19.891 1 98.25 244 ASN B C 1
ATOM 4117 O O . ASN B 1 244 ? 12.938 17.297 19.234 1 98.25 244 ASN B O 1
ATOM 4121 N N . TYR B 1 245 ? 12.094 15.18 19.406 1 98.81 245 TYR B N 1
ATOM 4122 C CA . TYR B 1 245 ? 11.633 15.234 18.016 1 98.81 245 TYR B CA 1
ATOM 4123 C C . TYR B 1 245 ? 10.281 14.539 17.859 1 98.81 245 TYR B C 1
ATOM 4125 O O . TYR B 1 245 ? 9.922 13.68 18.672 1 98.81 245 TYR B O 1
ATOM 4133 N N . TRP B 1 246 ? 9.531 15.008 16.859 1 98.75 246 TRP B N 1
ATOM 4134 C CA . TRP B 1 246 ? 8.414 14.266 16.297 1 98.75 246 TRP B CA 1
ATOM 4135 C C . TRP B 1 246 ? 8.898 13.266 15.242 1 98.75 246 TRP B C 1
ATOM 4137 O O . TRP B 1 246 ? 9.898 13.516 14.562 1 98.75 246 TRP B O 1
ATOM 4147 N N . ILE B 1 247 ? 8.211 12.156 15.102 1 98.56 247 ILE B N 1
ATOM 4148 C CA . ILE B 1 247 ? 8.414 11.242 13.977 1 98.56 247 ILE B CA 1
ATOM 4149 C C . ILE B 1 247 ? 7.324 11.469 12.93 1 98.56 247 ILE B C 1
ATOM 4151 O O . ILE B 1 247 ? 6.133 11.32 13.219 1 98.56 247 ILE B O 1
ATOM 4155 N N . GLY B 1 248 ? 7.82 11.789 11.711 1 98.56 248 GLY B N 1
ATOM 4156 C CA . GLY B 1 248 ? 6.871 12.109 10.656 1 98.56 248 GLY B CA 1
ATOM 4157 C C . GLY B 1 248 ? 6.984 11.195 9.461 1 98.56 248 GLY B C 1
ATOM 4158 O O . GLY B 1 248 ? 8.047 10.633 9.195 1 98.56 248 GLY B O 1
ATOM 4159 N N . ARG B 1 249 ? 5.855 10.992 8.781 1 98.44 249 ARG B N 1
ATOM 4160 C CA . ARG B 1 249 ? 5.762 10.312 7.496 1 98.44 249 ARG B CA 1
ATOM 4161 C C . ARG B 1 249 ? 5.477 11.312 6.375 1 98.44 249 ARG B C 1
ATOM 4163 O O . ARG B 1 249 ? 4.5 12.062 6.438 1 98.44 249 ARG B O 1
ATOM 4170 N N . ASN B 1 250 ? 6.32 11.312 5.395 1 97.88 250 ASN B N 1
ATOM 4171 C CA . ASN B 1 250 ? 6.148 12.164 4.227 1 97.88 250 ASN B CA 1
ATOM 4172 C C . ASN B 1 250 ? 5.531 11.398 3.057 1 97.88 250 ASN B C 1
ATOM 4174 O O . ASN B 1 250 ? 5.312 10.188 3.148 1 97.88 250 ASN B O 1
ATOM 4178 N N . SER B 1 251 ? 5.195 12.141 2.014 1 98.06 251 SER B N 1
ATOM 4179 C CA . SER B 1 251 ? 4.586 11.523 0.838 1 98.06 251 SER B CA 1
ATOM 4180 C C . SER B 1 251 ? 5.426 11.766 -0.41 1 98.06 251 SER B C 1
ATOM 4182 O O . SER B 1 251 ? 4.887 11.938 -1.505 1 98.06 251 SER B O 1
ATOM 4184 N N . PHE B 1 252 ? 6.766 11.836 -0.286 1 97 252 PHE B N 1
ATOM 4185 C CA . PHE B 1 252 ? 7.676 12.078 -1.399 1 97 252 PHE B CA 1
ATOM 4186 C C . PHE B 1 252 ? 8.352 10.789 -1.843 1 97 252 PHE B C 1
ATOM 4188 O O . PHE B 1 252 ? 9.352 10.82 -2.566 1 97 252 PHE B O 1
ATOM 4195 N N . GLY B 1 253 ? 7.852 9.633 -1.35 1 96.94 253 GLY B N 1
ATOM 4196 C CA . GLY B 1 253 ? 8.453 8.359 -1.698 1 96.94 253 GLY B CA 1
ATOM 4197 C C . GLY B 1 253 ? 9.555 7.938 -0.743 1 96.94 253 GLY B C 1
ATOM 4198 O O . GLY B 1 253 ? 9.953 8.711 0.131 1 96.94 253 GLY B O 1
ATOM 4199 N N . THR B 1 254 ? 10.062 6.703 -0.949 1 97.38 254 THR B N 1
ATOM 4200 C CA . THR B 1 254 ? 11.023 6.121 -0.024 1 97.38 254 THR B CA 1
ATOM 4201 C C . THR B 1 254 ? 12.43 6.641 -0.316 1 97.38 254 THR B C 1
ATOM 4203 O O . THR B 1 254 ? 13.344 6.477 0.5 1 97.38 254 THR B O 1
ATOM 4206 N N . GLU B 1 255 ? 12.57 7.277 -1.473 1 96.5 255 GLU B N 1
ATOM 4207 C CA . GLU B 1 255 ? 13.898 7.793 -1.813 1 96.5 255 GLU B CA 1
ATOM 4208 C C . GLU B 1 255 ? 14.141 9.148 -1.152 1 96.5 255 GLU B C 1
ATOM 4210 O O . GLU B 1 255 ? 15.234 9.711 -1.264 1 96.5 255 GLU B O 1
ATOM 4215 N N . TRP B 1 256 ? 13.195 9.656 -0.436 1 96.5 256 TRP B N 1
ATOM 4216 C CA . TRP B 1 256 ? 13.328 10.883 0.341 1 96.5 256 TRP B CA 1
ATOM 4217 C C . TRP B 1 256 ? 13.5 10.57 1.824 1 96.5 256 TRP B C 1
ATOM 4219 O O . TRP B 1 256 ? 12.836 9.68 2.357 1 96.5 256 TRP B O 1
ATOM 4229 N N . GLY B 1 257 ? 14.336 11.312 2.459 1 97.19 257 GLY B N 1
ATOM 4230 C CA . GLY B 1 257 ? 14.508 11.172 3.898 1 97.19 257 GLY B CA 1
ATOM 4231 C C . GLY B 1 257 ? 15 9.805 4.312 1 97.19 257 GLY B C 1
ATOM 4232 O O . GLY B 1 257 ? 15.953 9.281 3.73 1 97.19 257 GLY B O 1
ATOM 4233 N N . GLU B 1 258 ? 14.445 9.359 5.371 1 96.81 258 GLU B N 1
ATOM 4234 C CA . GLU B 1 258 ? 14.773 8.031 5.879 1 96.81 258 GLU B CA 1
ATOM 4235 C C . GLU B 1 258 ? 13.711 7.008 5.484 1 96.81 258 GLU B C 1
ATOM 4237 O O . GLU B 1 258 ? 12.914 6.586 6.32 1 96.81 258 GLU B O 1
ATOM 4242 N N . GLY B 1 259 ? 13.719 6.684 4.195 1 96 259 GLY B N 1
ATOM 4243 C CA . GLY B 1 259 ? 12.695 5.785 3.689 1 96 259 GLY B CA 1
ATOM 4244 C C . GLY B 1 259 ? 11.305 6.402 3.691 1 96 259 GLY B C 1
ATOM 4245 O O . GLY B 1 259 ? 10.312 5.711 3.936 1 96 259 GLY B O 1
ATOM 4246 N N . GLY B 1 260 ? 11.266 7.68 3.584 1 97.38 260 GLY B N 1
ATOM 4247 C CA . GLY B 1 260 ? 9.984 8.375 3.584 1 97.38 260 GLY B CA 1
ATOM 4248 C C . GLY B 1 260 ? 9.609 8.922 4.949 1 97.38 260 GLY B C 1
ATOM 4249 O O . GLY B 1 260 ? 8.617 9.648 5.078 1 97.38 260 GLY B O 1
ATOM 4250 N N . TRP B 1 261 ? 10.438 8.586 5.957 1 97.75 261 TRP B N 1
ATOM 4251 C CA . TRP B 1 261 ? 10.242 9.055 7.324 1 97.75 261 TRP B CA 1
ATOM 4252 C C . TRP B 1 261 ? 11.227 10.164 7.668 1 97.75 261 TRP B C 1
ATOM 4254 O O . TRP B 1 261 ? 12.242 10.336 6.984 1 97.75 261 TRP B O 1
ATOM 4264 N N . PHE B 1 262 ? 10.844 10.922 8.695 1 98.5 262 PHE B N 1
ATOM 4265 C CA . PHE B 1 262 ? 11.734 12 9.109 1 98.5 262 PHE B CA 1
ATOM 4266 C C . PHE B 1 262 ? 11.492 12.375 10.57 1 98.5 262 PHE B C 1
ATOM 4268 O O . PHE B 1 262 ? 10.547 11.891 11.188 1 98.5 262 PHE B O 1
ATOM 4275 N N . LYS B 1 263 ? 12.391 13.156 11.117 1 98.75 263 LYS B N 1
ATOM 4276 C CA . LYS B 1 263 ? 12.289 13.711 12.461 1 98.75 263 LYS B CA 1
ATOM 4277 C C . LYS B 1 263 ? 12.328 15.242 12.422 1 98.75 263 LYS B C 1
ATOM 4279 O O . LYS B 1 263 ? 13.094 15.82 11.648 1 98.75 263 LYS B O 1
ATOM 4284 N N . ILE B 1 264 ? 11.492 15.797 13.109 1 98.56 264 ILE B N 1
ATOM 4285 C CA . ILE B 1 264 ? 11.461 17.25 13.219 1 98.56 264 ILE B CA 1
ATOM 4286 C C . ILE B 1 264 ? 11.477 17.672 14.688 1 98.56 264 ILE B C 1
ATOM 4288 O O . ILE B 1 264 ? 10.805 17.047 15.516 1 98.56 264 ILE B O 1
ATOM 4292 N N . GLU B 1 265 ? 12.18 18.672 15 1 98.44 265 GLU B N 1
ATOM 4293 C CA . GLU B 1 265 ? 12.344 19.125 16.375 1 98.44 265 GLU B CA 1
ATOM 4294 C C . GLU B 1 265 ? 10.992 19.438 17.016 1 98.44 265 GLU B C 1
ATOM 4296 O O . GLU B 1 265 ? 10.164 20.125 16.422 1 98.44 265 GLU B O 1
ATOM 4301 N N . ARG B 1 266 ? 10.828 18.906 18.203 1 98.19 266 ARG B N 1
ATOM 4302 C CA . ARG B 1 266 ? 9.594 19.047 18.969 1 98.19 266 ARG B CA 1
ATOM 4303 C C . ARG B 1 266 ? 9.75 20.062 20.094 1 98.19 266 ARG B C 1
ATOM 4305 O O . ARG B 1 266 ? 10.797 20.109 20.75 1 98.19 266 ARG B O 1
ATOM 4312 N N . GLY B 1 267 ? 8.688 20.797 20.359 1 96 267 GLY B N 1
ATOM 4313 C CA . GLY B 1 267 ? 8.664 21.719 21.484 1 96 267 GLY B CA 1
ATOM 4314 C C . GLY B 1 267 ? 9.109 23.125 21.109 1 96 267 GLY B C 1
ATOM 4315 O O . GLY B 1 267 ? 9.031 24.047 21.922 1 96 267 GLY B O 1
ATOM 4316 N N . LYS B 1 268 ? 9.492 23.375 19.859 1 95.69 268 LYS B N 1
ATOM 4317 C CA . LYS B 1 268 ? 9.977 24.672 19.422 1 95.69 268 LYS B CA 1
ATOM 4318 C C . LYS B 1 268 ? 9.148 25.219 18.266 1 95.69 268 LYS B C 1
ATOM 4320 O O . LYS B 1 268 ? 9.477 26.25 17.688 1 95.69 268 LYS B O 1
ATOM 4325 N N . ASN B 1 269 ? 8.141 24.516 17.875 1 96.38 269 ASN B N 1
ATOM 4326 C CA . ASN B 1 269 ? 7.285 24.844 16.734 1 96.38 269 ASN B CA 1
ATOM 4327 C C . ASN B 1 269 ? 8.086 24.953 15.445 1 96.38 269 ASN B C 1
ATOM 4329 O O . ASN B 1 269 ? 7.926 25.906 14.688 1 96.38 269 ASN B O 1
ATOM 4333 N N . THR B 1 270 ? 9.023 24.031 15.328 1 97.06 270 THR B N 1
ATOM 4334 C CA . THR B 1 270 ? 9.836 23.969 14.109 1 97.06 270 THR B CA 1
ATOM 4335 C C . THR B 1 270 ? 8.945 23.812 12.883 1 97.06 270 THR B C 1
ATOM 4337 O O . THR B 1 270 ? 8.039 22.984 12.867 1 97.06 270 THR B O 1
ATOM 4340 N N . LEU B 1 271 ? 9.133 24.703 11.836 1 96.25 271 LEU B N 1
ATOM 4341 C CA . LEU B 1 271 ? 8.414 24.703 10.57 1 96.25 271 LEU B CA 1
ATOM 4342 C C . LEU B 1 271 ? 6.918 24.938 10.789 1 96.25 271 LEU B C 1
ATOM 4344 O O . LEU B 1 271 ? 6.094 24.516 9.977 1 96.25 271 LEU B O 1
ATOM 4348 N N . ASN B 1 272 ? 6.469 25.422 11.953 1 94.75 272 ASN B N 1
ATOM 4349 C CA . ASN B 1 272 ? 5.105 25.797 12.305 1 94.75 272 ASN B CA 1
ATOM 4350 C C . ASN B 1 272 ? 4.246 24.578 12.625 1 94.75 272 ASN B C 1
ATOM 4352 O O . ASN B 1 272 ? 3.02 24.625 12.539 1 94.75 272 ASN B O 1
ATOM 4356 N N . ILE B 1 273 ? 4.84 23.469 13.016 1 95.94 273 ILE B N 1
ATOM 4357 C CA . ILE B 1 273 ? 4.168 22.172 13.102 1 95.94 273 ILE B CA 1
ATOM 4358 C C . ILE B 1 273 ? 3.258 22.141 14.32 1 95.94 273 ILE B C 1
ATOM 4360 O O . ILE B 1 273 ? 2.264 21.406 14.344 1 95.94 273 ILE B O 1
ATOM 4364 N N . GLU B 1 274 ? 3.531 22.938 15.398 1 95.56 274 GLU B N 1
ATOM 4365 C CA . GLU B 1 274 ? 2.803 22.797 16.656 1 95.56 274 GLU B CA 1
ATOM 4366 C C . GLU B 1 274 ? 1.768 23.906 16.812 1 95.56 274 GLU B C 1
ATOM 4368 O O . GLU B 1 274 ? 0.961 23.891 17.75 1 95.56 274 GLU B O 1
ATOM 4373 N N . ARG B 1 275 ? 1.77 24.875 15.922 1 90.31 275 ARG B N 1
ATOM 4374 C CA . ARG B 1 275 ? 0.818 25.984 16.016 1 90.31 275 ARG B CA 1
ATOM 4375 C C . ARG B 1 275 ? -0.369 25.75 15.086 1 90.31 275 ARG B C 1
ATOM 4377 O O . ARG B 1 275 ? -1.502 26.109 15.422 1 90.31 275 ARG B O 1
ATOM 4384 N N . HIS B 1 276 ? -0.037 25.219 13.953 1 87.31 276 HIS B N 1
ATOM 4385 C CA . HIS B 1 276 ? -1.129 24.844 13.055 1 87.31 276 HIS B CA 1
ATOM 4386 C C . HIS B 1 276 ? -1.821 23.578 13.531 1 87.31 276 HIS B C 1
ATOM 4388 O O . HIS B 1 276 ? -1.159 22.594 13.852 1 87.31 276 HIS B O 1
ATOM 4394 N N . PRO B 1 277 ? -3.131 23.594 13.641 1 91.62 277 PRO B N 1
ATOM 4395 C CA . PRO B 1 277 ? -3.818 22.422 14.18 1 91.62 277 PRO B CA 1
ATOM 4396 C C . PRO B 1 277 ? -3.621 21.172 13.32 1 91.62 277 PRO B C 1
ATOM 4398 O O . PRO B 1 277 ? -3.611 21.266 12.094 1 91.62 277 PRO B O 1
ATOM 4401 N N . CYS B 1 278 ? -3.395 20.062 13.984 1 97.19 278 CYS B N 1
ATOM 4402 C CA . CYS B 1 278 ? -3.342 18.734 13.352 1 97.19 278 CYS B CA 1
ATOM 4403 C C . CYS B 1 278 ? -4.711 18.078 13.359 1 97.19 278 CYS B C 1
ATOM 4405 O O . CYS B 1 278 ? -5.488 18.266 14.297 1 97.19 278 CYS B O 1
ATOM 4407 N N . ALA B 1 279 ? -5.008 17.328 12.328 1 98.06 279 ALA B N 1
ATOM 4408 C CA . ALA B 1 279 ? -6.312 16.688 12.195 1 98.06 279 ALA B CA 1
ATOM 4409 C C . ALA B 1 279 ? -6.266 15.242 12.672 1 98.06 279 ALA B C 1
ATOM 4411 O O . ALA B 1 279 ? -5.281 14.539 12.438 1 98.06 279 ALA B O 1
ATOM 4412 N N . TRP B 1 280 ? -7.328 14.797 13.391 1 98.69 280 TRP B N 1
ATOM 4413 C CA . TRP B 1 280 ? -7.512 13.406 13.789 1 98.69 280 TRP B CA 1
ATOM 4414 C C . TRP B 1 280 ? -8.914 12.922 13.438 1 98.69 280 TRP B C 1
ATOM 4416 O O . TRP B 1 280 ? -9.828 13.734 13.242 1 98.69 280 TRP B O 1
ATOM 4426 N N . ALA B 1 281 ? -9.086 11.648 13.242 1 98.81 281 ALA B N 1
ATOM 4427 C CA . ALA B 1 281 ? -10.375 11.016 12.992 1 98.81 281 ALA B CA 1
ATOM 4428 C C . ALA B 1 281 ? -10.484 9.68 13.719 1 98.81 281 ALA B C 1
ATOM 4430 O O . ALA B 1 281 ? -9.477 9.023 13.984 1 98.81 281 ALA B O 1
ATOM 4431 N N . VAL B 1 282 ? -11.711 9.297 14.055 1 98.75 282 VAL B N 1
ATOM 4432 C CA . VAL B 1 282 ? -11.969 8.031 14.734 1 98.75 282 VAL B CA 1
ATOM 4433 C C . VAL B 1 282 ? -12.672 7.066 13.781 1 98.75 282 VAL B C 1
ATOM 4435 O O . VAL B 1 282 ? -13.797 7.32 13.344 1 98.75 282 VAL B O 1
ATOM 4438 N N . PRO B 1 283 ? -12.008 5.938 13.469 1 98.62 283 PRO B N 1
ATOM 4439 C CA . PRO B 1 283 ? -12.656 4.941 12.617 1 98.62 283 PRO B CA 1
ATOM 4440 C C . PRO B 1 283 ? -13.977 4.434 13.195 1 98.62 283 PRO B C 1
ATOM 4442 O O . PRO B 1 283 ? -14.078 4.195 14.398 1 98.62 283 PRO B O 1
ATOM 4445 N N . LYS B 1 284 ? -15 4.344 12.32 1 97.81 284 LYS B N 1
ATOM 4446 C CA . LYS B 1 284 ? -16.25 3.697 12.703 1 97.81 284 LYS B CA 1
ATOM 4447 C C . LYS B 1 284 ? -16.188 2.193 12.453 1 97.81 284 LYS B C 1
ATOM 4449 O O . LYS B 1 284 ? -16.156 1.745 11.305 1 97.81 284 LYS B O 1
ATOM 4454 N N . VAL B 1 285 ? -15.984 1.348 13.461 1 91.44 285 VAL B N 1
ATOM 4455 C CA . VAL B 1 285 ? -15.852 -0.096 13.297 1 91.44 285 VAL B CA 1
ATOM 4456 C C . VAL B 1 285 ? -16.938 -0.81 14.094 1 91.44 285 VAL B C 1
ATOM 4458 O O . VAL B 1 285 ? -17.422 -0.296 15.109 1 91.44 285 VAL B O 1
#

Nearest PDB structures (foldseek):
  4bpv-assembly3_C  TM=8.716E-01  e=2.636E-18  Mus musculus
  8pi3-assembly1_A  TM=8.718E-01  e=1.775E-17  Homo sapiens
  5qcd-assembly1_A  TM=8.892E-01  e=3.853E-17  Homo sapiens
  2hxz-assembly2_B  TM=8.562E-01  e=2.860E-17  Homo sapiens
  2g6d-assembly1_A  TM=8.640E-01  e=1.518E-16  Homo sapiens

Secondary structure (DSSP, 8-state):
---------------S-S--B-PPPSSPP-B--SPPP---GGGS-SSEEHHHHS--PPP-BTTSSS--B-HHHHHHHHHHHHHHHHHHS---PPB-HHHHHHHTT-TTS---EETBEE-HHHHHHHHHHH-B-BTTTS---S-S--GGGTTS-GGGSS-EEE-TTS-EEE-----B-EEEEEEE-SHHHHHHHHHHH--EEEEE---SHHHHT--SSEE------S---EEEEEEEEEEETTEEEEEEE-SB-TTTTBTTEEEEETTTTGGGTTTSPEEEEEE--/---------------S----B-PPPSSPP-B--SPPP---GGGS-SSEEHHHHS--PPP-BTTSSS--B-HHHHHHHHHHHHHHHHHHS---PPB-HHHHHHHTT-TTS---EETBEE-HHHHHHHHHHH-B-BTTTS---S-S--GGGTTS-GGGSS-EEE-TTS-EEE-----B-EEEEEEE-SHHHHHHHHHHH--EEEEE---SHHHHT--SSEE------S---EEEEEEEEEEETTEEEEEEE-SB-TTTTBTTEEEEETTTTGGGTTTSPEEEEEE--